Protein AF-A0A921MUB3-F1 (afdb_monomer)

Mean predicted aligned error: 8.73 Å

Nearest PDB structures (foldseek):
  2zuy-assembly1_A  TM=9.783E-01  e=8.899E-58  Bacillus subtilis
  2z8r-assembly1_A  TM=9.645E-01  e=4.468E-54  Bacillus subtilis
  4cag-assembly1_A  TM=9.792E-01  e=3.129E-53  Bacillus licheniformis
  5nkq-assembly2_E  TM=4.442E-01  e=1.034E+00  Homo sapiens
  7yld-assembly2_I  TM=4.304E-01  e=8.381E-01  Homo sapiens

Structure (mmCIF, N/CA/C/O backbone):
data_AF-A0A921MUB3-F1
#
_entry.id   AF-A0A921MUB3-F1
#
loop_
_atom_site.group_PDB
_atom_site.id
_atom_site.type_symbol
_atom_site.label_atom_id
_atom_site.label_alt_id
_atom_site.label_comp_id
_atom_site.label_asym_id
_atom_site.label_entity_id
_atom_site.label_seq_id
_atom_site.pdbx_PDB_ins_code
_atom_site.Cartn_x
_atom_site.Cartn_y
_atom_site.Cartn_z
_atom_site.occupancy
_atom_site.B_iso_or_equiv
_atom_site.auth_seq_id
_atom_site.auth_comp_id
_atom_site.auth_asym_id
_atom_site.auth_atom_id
_atom_site.pdbx_PDB_model_num
ATOM 1 N N . MET A 1 1 ? -67.422 27.703 6.226 1.00 29.38 1 MET A N 1
ATOM 2 C CA . MET A 1 1 ? -68.267 28.211 5.117 1.00 29.38 1 MET A CA 1
ATOM 3 C C . MET A 1 1 ? -67.341 28.659 3.988 1.00 29.38 1 MET A C 1
ATOM 5 O O . MET A 1 1 ? -66.260 29.115 4.331 1.00 29.38 1 MET A O 1
ATOM 9 N N . PRO A 1 2 ? -67.754 28.646 2.711 1.00 51.22 2 PRO A N 1
ATOM 10 C CA . PRO A 1 2 ? -68.484 27.551 2.064 1.00 51.22 2 PRO A CA 1
ATOM 11 C C . PRO A 1 2 ? -67.939 27.205 0.647 1.00 51.22 2 PRO A C 1
ATOM 13 O O . PRO A 1 2 ? -67.359 28.059 -0.004 1.00 51.22 2 PRO A O 1
ATOM 16 N N . SER A 1 3 ? -68.276 25.998 0.154 1.00 36.41 3 SER A N 1
ATOM 17 C CA . SER A 1 3 ? -68.738 25.689 -1.233 1.00 36.41 3 SER A CA 1
ATOM 18 C C . SER A 1 3 ? -67.840 25.985 -2.468 1.00 36.41 3 SER A C 1
ATOM 20 O O . SER A 1 3 ? -67.193 27.014 -2.531 1.00 36.41 3 SER A O 1
ATOM 22 N N . ASN A 1 4 ? -67.839 25.206 -3.563 1.00 34.78 4 ASN A N 1
ATOM 23 C CA . ASN A 1 4 ? -68.778 24.161 -4.008 1.00 34.78 4 ASN A CA 1
ATOM 24 C C . ASN A 1 4 ? -68.145 23.189 -5.036 1.00 34.78 4 ASN A C 1
ATOM 26 O O . ASN A 1 4 ? -67.398 23.612 -5.913 1.00 34.78 4 ASN A O 1
ATOM 30 N N . THR A 1 5 ? -68.555 21.917 -5.003 1.00 37.69 5 THR A N 1
ATOM 31 C CA . THR A 1 5 ? -68.624 21.001 -6.176 1.00 37.69 5 THR A CA 1
ATOM 32 C C . THR A 1 5 ? -70.026 21.139 -6.829 1.00 37.69 5 THR A C 1
ATOM 34 O O . THR A 1 5 ? -70.862 21.809 -6.215 1.00 37.69 5 THR A O 1
ATOM 37 N N . PRO A 1 6 ? -70.359 20.604 -8.036 1.00 49.19 6 PRO A N 1
ATOM 38 C CA . PRO A 1 6 ? -70.251 19.195 -8.485 1.00 49.19 6 PRO A CA 1
ATOM 39 C C . PRO A 1 6 ? -69.563 19.093 -9.887 1.00 49.19 6 PRO A C 1
ATOM 41 O O . PRO A 1 6 ? -68.830 20.008 -10.234 1.00 49.19 6 PRO A O 1
ATOM 44 N N . ALA A 1 7 ? -69.640 18.060 -10.750 1.00 36.22 7 ALA A N 1
ATOM 45 C CA . ALA A 1 7 ? -70.505 16.872 -10.853 1.00 36.22 7 ALA A CA 1
ATOM 46 C C . ALA A 1 7 ? -69.809 15.663 -11.554 1.00 36.22 7 ALA A C 1
ATOM 48 O O . ALA A 1 7 ? -68.631 15.404 -11.331 1.00 36.22 7 ALA A O 1
ATOM 49 N N . ARG A 1 8 ? -70.549 14.871 -12.355 1.00 38.72 8 ARG A N 1
ATOM 50 C CA . ARG A 1 8 ? -70.103 13.679 -13.114 1.00 38.72 8 ARG A CA 1
ATOM 51 C C . ARG A 1 8 ? -70.945 13.464 -14.384 1.00 38.72 8 ARG A C 1
ATOM 53 O O . ARG A 1 8 ? -72.156 13.632 -14.299 1.00 38.72 8 ARG A O 1
ATOM 60 N N . THR A 1 9 ? -70.363 12.848 -15.421 1.00 34.81 9 THR A N 1
ATOM 61 C CA . THR A 1 9 ? -70.995 11.843 -16.329 1.00 34.81 9 THR A CA 1
ATOM 62 C C . THR A 1 9 ? -69.873 10.985 -16.944 1.00 34.81 9 THR A C 1
ATOM 64 O O . THR A 1 9 ? -68.948 11.550 -17.507 1.00 34.81 9 THR A O 1
ATOM 67 N N . ARG A 1 10 ? -69.724 9.685 -16.635 1.00 34.31 10 ARG A N 1
ATOM 68 C CA . ARG A 1 10 ? -70.412 8.455 -17.124 1.00 34.31 10 ARG A CA 1
ATOM 69 C C . ARG A 1 10 ? -69.958 7.935 -18.511 1.00 34.31 10 ARG A C 1
ATOM 71 O O . ARG A 1 10 ? -69.838 8.684 -19.464 1.00 34.31 10 ARG A O 1
ATOM 78 N N . SER A 1 11 ? -69.710 6.620 -18.553 1.00 35.31 11 SER A N 1
ATOM 79 C CA . SER A 1 11 ? -69.059 5.817 -19.608 1.00 35.31 11 SER A CA 1
ATOM 80 C C . SER A 1 11 ? -70.005 5.324 -20.722 1.00 35.31 11 SER A C 1
ATOM 82 O O . SER A 1 11 ? -71.214 5.554 -20.641 1.00 35.31 11 SER A O 1
ATOM 84 N N . PRO A 1 12 ? -69.490 4.581 -21.730 1.00 46.69 12 PRO A N 1
ATOM 85 C CA . PRO A 1 12 ? -69.668 3.118 -21.653 1.00 46.69 12 PRO A CA 1
ATOM 86 C C . PRO A 1 12 ? -68.486 2.240 -22.141 1.00 46.69 12 PRO A C 1
ATOM 88 O O . PRO A 1 12 ? -67.582 2.673 -22.845 1.00 46.69 12 PRO A O 1
ATOM 91 N N . ARG A 1 13 ? -68.542 0.954 -21.758 1.00 39.16 13 ARG A N 1
ATOM 92 C CA . ARG A 1 13 ? -67.612 -0.146 -22.106 1.00 39.16 13 ARG A CA 1
ATOM 93 C C . ARG A 1 13 ? -67.690 -0.575 -23.583 1.00 39.16 13 ARG A C 1
ATOM 95 O O . ARG A 1 13 ? -68.779 -0.542 -24.154 1.00 39.16 13 ARG A O 1
ATOM 102 N N . ARG A 1 14 ? -66.635 -1.234 -24.093 1.00 35.09 14 ARG A N 1
ATOM 103 C CA . ARG A 1 14 ? -66.762 -2.409 -24.992 1.00 35.09 14 ARG A CA 1
ATOM 104 C C . ARG A 1 14 ? -65.547 -3.348 -24.931 1.00 35.09 14 ARG A C 1
ATOM 106 O O . ARG A 1 14 ? -64.466 -2.942 -24.534 1.00 35.09 14 ARG A O 1
ATOM 113 N N . THR A 1 15 ? -65.776 -4.617 -25.269 1.00 37.00 15 THR A N 1
ATOM 114 C CA . THR A 1 15 ? -64.882 -5.774 -25.068 1.00 37.00 15 THR A CA 1
ATOM 115 C C . THR A 1 15 ? -64.522 -6.482 -26.383 1.00 37.00 15 THR A C 1
ATOM 117 O O . THR A 1 15 ? -65.322 -6.465 -27.319 1.00 37.00 15 THR A O 1
ATOM 120 N N . ARG A 1 16 ? -63.346 -7.138 -26.409 1.00 33.19 16 ARG A N 1
ATOM 121 C CA . ARG A 1 16 ? -62.855 -8.275 -27.246 1.00 33.19 16 ARG A CA 1
ATOM 122 C C . ARG A 1 16 ? -61.377 -8.469 -26.829 1.00 33.19 16 ARG A C 1
ATOM 124 O O . ARG A 1 16 ? -60.682 -7.468 -26.785 1.00 33.19 16 ARG A O 1
ATOM 131 N N . LEU A 1 17 ? -60.820 -9.597 -26.369 1.00 35.44 17 LEU A N 1
ATOM 132 C CA . LEU A 1 17 ? -60.965 -11.032 -26.675 1.00 35.44 17 LEU A CA 1
ATOM 133 C C . LEU A 1 17 ? -60.717 -11.387 -28.149 1.00 35.44 17 LEU A C 1
ATOM 135 O O . LEU A 1 17 ? -61.625 -11.218 -28.958 1.00 35.44 17 LEU A O 1
ATOM 139 N N . TRP A 1 18 ? -59.534 -11.958 -28.434 1.00 30.50 18 TRP A N 1
ATOM 140 C CA . TRP A 1 18 ? -59.261 -13.229 -29.154 1.00 30.50 18 TRP A CA 1
ATOM 141 C C . TRP A 1 18 ? -57.729 -13.470 -29.183 1.00 30.50 18 TRP A C 1
ATOM 143 O O . TRP A 1 18 ? -56.982 -12.562 -29.508 1.00 30.50 18 TRP A O 1
ATOM 153 N N . ARG A 1 19 ? -57.225 -14.551 -28.565 1.00 30.97 19 ARG A N 1
ATOM 154 C CA . ARG A 1 19 ? -56.878 -15.888 -29.122 1.00 30.97 19 ARG A CA 1
ATOM 155 C C . ARG A 1 19 ? -55.407 -16.016 -29.578 1.00 30.97 19 ARG A C 1
ATOM 157 O O . ARG A 1 19 ? -54.986 -15.351 -30.512 1.00 30.97 19 ARG A O 1
ATOM 164 N N . ARG A 1 20 ? -54.683 -16.957 -28.948 1.00 37.66 20 ARG A N 1
ATOM 165 C CA . ARG A 1 20 ? -53.410 -17.542 -29.429 1.00 37.66 20 ARG A CA 1
ATOM 166 C C . ARG A 1 20 ? -53.615 -18.251 -30.784 1.00 37.66 20 ARG A C 1
ATOM 168 O O . ARG A 1 20 ? -54.747 -18.633 -31.098 1.00 37.66 20 ARG A O 1
ATOM 175 N N . PRO A 1 21 ? -52.527 -18.554 -31.505 1.00 36.22 21 PRO A N 1
ATOM 176 C CA . PRO A 1 21 ? -52.119 -19.964 -31.533 1.00 36.22 21 PRO A CA 1
ATOM 177 C C . PRO A 1 21 ? -50.643 -20.177 -31.168 1.00 36.22 21 PRO A C 1
ATOM 179 O O . PRO A 1 21 ? -49.816 -19.281 -31.293 1.00 36.22 21 PRO A O 1
ATOM 182 N N . ALA A 1 22 ? -50.331 -21.392 -30.718 1.00 33.56 22 ALA A N 1
ATOM 183 C CA . ALA A 1 22 ? -48.965 -21.899 -30.651 1.00 33.56 22 ALA A CA 1
ATOM 184 C C . ALA A 1 22 ? -48.582 -22.531 -31.999 1.00 33.56 22 ALA A C 1
ATOM 186 O O . ALA A 1 22 ? -49.454 -23.060 -32.691 1.00 33.56 22 ALA A O 1
ATOM 187 N N . ALA A 1 23 ? -47.290 -22.539 -32.326 1.00 30.52 23 ALA A N 1
ATOM 188 C CA . ALA A 1 23 ? -46.732 -23.353 -33.399 1.00 30.52 23 ALA A CA 1
ATOM 189 C C . ALA A 1 23 ? -45.478 -24.068 -32.879 1.00 30.52 23 ALA A C 1
ATOM 191 O O . ALA A 1 23 ? -44.471 -23.442 -32.567 1.00 30.52 23 ALA A O 1
ATOM 192 N N . LEU A 1 24 ? -45.592 -25.387 -32.756 1.00 31.73 24 LEU A N 1
ATOM 193 C CA . LEU A 1 24 ? -44.502 -26.320 -32.498 1.00 31.73 24 LEU A CA 1
ATOM 194 C C . LEU A 1 24 ? -43.996 -26.809 -33.864 1.00 31.73 24 LEU A C 1
ATOM 196 O O . LEU A 1 24 ? -44.840 -27.215 -34.658 1.00 31.73 24 LEU A O 1
ATOM 200 N N . LEU A 1 25 ? -42.687 -26.811 -34.130 1.00 29.66 25 LEU A N 1
ATOM 201 C CA . LEU A 1 25 ? -42.009 -27.647 -35.143 1.00 29.66 25 LEU A CA 1
ATOM 202 C C . LEU A 1 25 ? -40.492 -27.590 -34.847 1.00 29.66 25 LEU A C 1
ATOM 204 O O . LEU A 1 25 ? -39.917 -26.511 -34.848 1.00 29.66 25 LEU A O 1
ATOM 208 N N . LEU A 1 26 ? -39.885 -28.655 -34.311 1.00 29.12 26 LEU A N 1
ATOM 209 C CA . LEU A 1 26 ? -39.343 -29.848 -34.996 1.00 29.12 26 LEU A CA 1
ATOM 210 C C . LEU A 1 26 ? -37.923 -29.629 -35.544 1.00 29.12 26 LEU A C 1
ATOM 212 O O . LEU A 1 26 ? -37.719 -28.934 -36.533 1.00 29.12 26 LEU A O 1
ATOM 216 N N . ALA A 1 27 ? -36.955 -30.272 -34.889 1.00 31.77 27 ALA A N 1
ATOM 217 C CA . ALA A 1 27 ? -35.562 -30.312 -35.309 1.00 31.77 27 ALA A CA 1
ATOM 218 C C . ALA A 1 27 ? -35.336 -31.322 -36.444 1.00 31.77 27 ALA A C 1
ATOM 220 O O . ALA A 1 27 ? -35.949 -32.392 -36.464 1.00 31.77 27 ALA A O 1
ATOM 221 N N . LEU A 1 28 ? -34.380 -31.023 -37.326 1.00 28.42 28 LEU A N 1
ATOM 222 C CA . LEU A 1 28 ? -33.661 -32.025 -38.114 1.00 28.42 28 LEU A CA 1
ATOM 223 C C . LEU A 1 28 ? -32.278 -31.466 -38.503 1.00 28.42 28 LEU A C 1
ATOM 225 O O . LEU A 1 28 ? -32.201 -30.301 -38.894 1.00 28.42 28 LEU A O 1
ATOM 229 N N . PRO A 1 29 ? -31.188 -32.245 -38.383 1.00 35.59 29 PRO A N 1
ATOM 230 C CA . PRO A 1 29 ? -29.843 -31.754 -38.665 1.00 35.59 29 PRO A CA 1
ATOM 231 C C . PRO A 1 29 ? -29.549 -31.770 -40.170 1.00 35.59 29 PRO A C 1
ATOM 233 O O . PRO A 1 29 ? -29.793 -32.772 -40.844 1.00 35.59 29 PRO A O 1
ATOM 236 N N . LEU A 1 30 ? -28.952 -30.692 -40.687 1.00 29.91 30 LEU A N 1
ATOM 237 C CA . LEU A 1 30 ? -28.279 -30.710 -41.986 1.00 29.91 30 LEU A CA 1
ATOM 238 C C . LEU A 1 30 ? -26.774 -30.864 -41.762 1.00 29.91 30 LEU A C 1
ATOM 240 O O . LEU A 1 30 ? -26.102 -29.933 -41.328 1.00 29.91 30 LEU A O 1
ATOM 244 N N . ALA A 1 31 ? -26.244 -32.042 -42.084 1.00 35.34 31 ALA A N 1
ATOM 245 C CA . ALA A 1 31 ? -24.808 -32.223 -42.227 1.00 35.34 31 ALA A CA 1
ATOM 246 C C . ALA A 1 31 ? -24.355 -31.608 -43.561 1.00 35.34 31 ALA A C 1
ATOM 248 O O . ALA A 1 31 ? -24.801 -32.036 -44.626 1.00 35.34 31 ALA A O 1
ATOM 249 N N . LEU A 1 32 ? -23.451 -30.632 -43.499 1.00 31.70 32 LEU A N 1
ATOM 250 C CA . LEU A 1 32 ? -22.732 -30.096 -44.653 1.00 31.70 32 LEU A CA 1
ATOM 251 C C . LEU A 1 32 ? -21.237 -30.089 -44.334 1.00 31.70 32 LEU A C 1
ATOM 253 O O . LEU A 1 32 ? -20.736 -29.267 -43.577 1.00 31.70 32 LEU A O 1
ATOM 257 N N . THR A 1 33 ? -20.529 -31.049 -44.918 1.00 32.62 33 THR A N 1
ATOM 258 C CA . THR A 1 33 ? -19.067 -31.098 -44.954 1.00 32.62 33 THR A CA 1
ATOM 259 C C . THR A 1 33 ? -18.547 -30.159 -46.042 1.00 32.62 33 THR A C 1
ATOM 261 O O . THR A 1 33 ? -18.966 -30.306 -47.192 1.00 32.62 33 THR A O 1
ATOM 264 N N . GLY A 1 34 ? -17.592 -29.271 -45.742 1.00 29.06 34 GLY A N 1
ATOM 265 C CA . GLY A 1 34 ? -16.898 -28.530 -46.804 1.00 29.06 34 GLY A CA 1
ATOM 266 C C . GLY A 1 34 ? -16.072 -27.308 -46.390 1.00 29.06 34 GLY A C 1
ATOM 267 O O . GLY A 1 34 ? -16.592 -26.204 -46.378 1.00 29.06 34 GLY A O 1
ATOM 268 N N . ALA A 1 35 ? -14.766 -27.524 -46.205 1.00 30.30 35 ALA A N 1
ATOM 269 C CA . ALA A 1 35 ? -13.675 -26.578 -46.492 1.00 30.30 35 ALA A CA 1
ATOM 270 C C . ALA A 1 35 ? -13.641 -25.193 -45.793 1.00 30.30 35 ALA A C 1
ATOM 272 O O . ALA A 1 35 ? -14.030 -24.176 -46.354 1.00 30.30 35 ALA A O 1
ATOM 273 N N . GLY A 1 36 ? -12.986 -25.172 -44.627 1.00 37.88 36 GLY A N 1
ATOM 274 C CA . GLY A 1 36 ? -11.804 -24.339 -44.352 1.00 37.88 36 GLY A CA 1
ATOM 275 C C . GLY A 1 36 ? -11.763 -22.879 -44.824 1.00 37.88 36 GLY A C 1
ATOM 276 O O . GLY A 1 36 ? -11.309 -22.589 -45.929 1.00 37.88 36 GLY A O 1
ATOM 277 N N . LEU A 1 37 ? -12.030 -21.972 -43.885 1.00 31.75 37 LEU A N 1
ATOM 278 C CA . LEU A 1 37 ? -11.418 -20.645 -43.808 1.00 31.75 37 LEU A CA 1
ATOM 279 C C . LEU A 1 37 ? -10.858 -20.490 -42.390 1.00 31.75 37 LEU A C 1
ATOM 281 O O . LEU A 1 37 ? -11.561 -20.779 -41.425 1.00 31.75 37 LEU A O 1
ATOM 285 N N . ALA A 1 38 ? -9.595 -20.082 -42.267 1.00 39.78 38 ALA A N 1
ATOM 286 C CA . ALA A 1 38 ? -8.978 -19.830 -40.970 1.00 39.78 38 ALA A CA 1
ATOM 287 C C . ALA A 1 38 ? -9.444 -18.464 -40.444 1.00 39.78 38 ALA A C 1
ATOM 289 O O . ALA A 1 38 ? -8.994 -17.425 -40.924 1.00 39.78 38 ALA A O 1
ATOM 290 N N . SER A 1 39 ? -10.364 -18.473 -39.484 1.00 34.78 39 SER A N 1
ATOM 291 C CA . SER A 1 39 ? -10.649 -17.330 -38.615 1.00 34.78 39 SER A CA 1
ATOM 292 C C . SER A 1 39 ? -9.719 -17.389 -37.406 1.00 34.78 39 SER A C 1
ATOM 294 O O . SER A 1 39 ? -9.542 -18.470 -36.844 1.00 34.78 39 SER A O 1
ATOM 296 N N . GLY A 1 40 ? -9.149 -16.249 -37.005 1.00 33.03 40 GLY A N 1
ATOM 297 C CA . GLY A 1 40 ? -8.374 -16.157 -35.765 1.00 33.03 40 GLY A CA 1
ATOM 298 C C . GLY A 1 40 ? -9.197 -16.659 -34.580 1.00 33.03 40 GLY A C 1
ATOM 299 O O . GLY A 1 40 ? -10.400 -16.393 -34.509 1.00 33.03 40 GLY A O 1
ATOM 300 N N . GLY A 1 41 ? -8.566 -17.430 -33.697 1.00 27.27 41 GLY A N 1
ATOM 301 C CA . GLY A 1 41 ? -9.209 -17.868 -32.467 1.00 27.27 41 GLY A CA 1
ATOM 302 C C . GLY A 1 41 ? -9.446 -16.660 -31.571 1.00 27.27 41 GLY A C 1
ATOM 303 O O . GLY A 1 41 ? -8.497 -15.962 -31.233 1.00 27.27 41 GLY A O 1
ATOM 304 N N . ALA A 1 42 ? -10.701 -16.431 -31.187 1.00 39.94 42 ALA A N 1
ATOM 305 C CA . ALA A 1 42 ? -10.948 -15.800 -29.900 1.00 39.94 42 ALA A CA 1
ATOM 306 C C . ALA A 1 42 ? -10.365 -16.718 -28.814 1.00 39.94 42 ALA A C 1
ATOM 308 O O . ALA A 1 42 ? -10.376 -17.944 -28.995 1.00 39.94 42 ALA A O 1
ATOM 309 N N . ALA A 1 43 ? -9.872 -16.139 -27.719 1.00 39.50 43 ALA A N 1
ATOM 310 C CA . ALA A 1 43 ? -9.516 -16.912 -26.538 1.00 39.50 43 ALA A CA 1
ATOM 311 C C . ALA A 1 43 ? -10.699 -17.814 -26.146 1.00 39.50 43 ALA A C 1
ATOM 313 O O . ALA A 1 43 ? -11.867 -17.421 -26.266 1.00 39.50 43 ALA A O 1
ATOM 314 N N . ALA A 1 44 ? -10.405 -19.049 -25.743 1.00 34.12 44 ALA A N 1
ATOM 315 C CA . ALA A 1 44 ? -11.417 -19.849 -25.074 1.00 34.12 44 ALA A CA 1
ATOM 316 C C . ALA A 1 44 ? -11.725 -19.161 -23.733 1.00 34.12 44 ALA A C 1
ATOM 318 O O . ALA A 1 44 ? -10.779 -18.701 -23.099 1.00 34.12 44 ALA A O 1
ATOM 319 N N . PRO A 1 45 ? -12.997 -19.064 -23.305 1.00 41.88 45 PRO A N 1
ATOM 320 C CA . PRO A 1 45 ? -13.285 -18.613 -21.949 1.00 41.88 45 PRO A CA 1
ATOM 321 C C . PRO A 1 45 ? -12.589 -19.550 -20.957 1.00 41.88 45 PRO A C 1
ATOM 323 O O . PRO A 1 45 ? -12.518 -20.758 -21.224 1.00 41.88 45 PRO A O 1
ATOM 326 N N . ALA A 1 46 ? -12.106 -18.994 -19.844 1.00 44.81 46 ALA A N 1
ATOM 327 C CA . ALA A 1 46 ? -11.504 -19.754 -18.758 1.00 44.81 46 ALA A CA 1
ATOM 328 C C . ALA A 1 46 ? -12.400 -20.945 -18.370 1.00 44.81 46 ALA A C 1
ATOM 330 O O . ALA A 1 46 ? -13.638 -20.867 -18.386 1.00 44.81 46 ALA A O 1
ATOM 331 N N . GLU A 1 47 ? -11.782 -22.095 -18.092 1.00 37.81 47 GLU A N 1
ATOM 332 C CA . GLU A 1 47 ? -12.515 -23.308 -17.732 1.00 37.81 47 GLU A CA 1
ATOM 333 C C . GLU A 1 47 ? -12.995 -23.177 -16.282 1.00 37.81 47 GLU A C 1
ATOM 335 O O . GLU A 1 47 ? -12.309 -23.598 -15.356 1.00 37.81 47 GLU A O 1
ATOM 340 N N . ALA A 1 48 ? -14.170 -22.555 -16.118 1.00 47.72 48 ALA A N 1
ATOM 341 C CA . ALA A 1 48 ? -14.757 -22.196 -14.828 1.00 47.72 48 ALA A CA 1
ATOM 342 C C . ALA A 1 48 ? -14.597 -23.307 -13.778 1.00 47.72 48 ALA A C 1
ATOM 344 O O . ALA A 1 48 ? -14.928 -24.474 -14.040 1.00 47.72 48 ALA A O 1
ATOM 345 N N . ALA A 1 49 ? -14.116 -22.916 -12.594 1.00 43.44 49 ALA A N 1
ATOM 346 C CA . ALA A 1 49 ? -13.678 -23.823 -11.542 1.00 43.44 49 ALA A CA 1
ATOM 347 C C . ALA A 1 49 ? -14.687 -24.963 -11.266 1.00 43.44 49 ALA A C 1
ATOM 349 O O . ALA A 1 49 ? -15.908 -24.749 -11.239 1.00 43.44 49 ALA A O 1
ATOM 350 N N . PRO A 1 50 ? -14.213 -26.207 -11.046 1.00 42.28 50 PRO A N 1
ATOM 351 C CA . PRO A 1 50 ? -15.094 -27.354 -10.878 1.00 42.28 50 PRO A CA 1
ATOM 352 C C . PRO A 1 50 ? -16.023 -27.154 -9.666 1.00 42.28 50 PRO A C 1
ATOM 354 O O . PRO A 1 50 ? -15.548 -26.867 -8.565 1.00 42.28 50 PRO A O 1
ATOM 357 N N . PRO A 1 51 ? -17.347 -27.355 -9.814 1.00 46.50 51 PRO A N 1
ATOM 358 C CA . PRO A 1 51 ? -18.302 -27.026 -8.763 1.00 46.50 51 PRO A CA 1
ATOM 359 C C . PRO A 1 51 ? -18.110 -27.936 -7.542 1.00 46.50 51 PRO A C 1
ATOM 361 O O . PRO A 1 51 ? -18.476 -29.115 -7.581 1.00 46.50 51 PRO A O 1
ATOM 364 N N . GLY A 1 52 ? -17.577 -27.393 -6.442 1.00 59.00 52 GLY A N 1
ATOM 365 C CA . GLY A 1 52 ? -17.471 -28.142 -5.184 1.00 59.00 52 GLY A CA 1
ATOM 366 C C . GLY A 1 52 ? -16.520 -27.627 -4.100 1.00 59.00 52 GLY A C 1
ATOM 367 O O . GLY A 1 52 ? -16.676 -28.074 -2.964 1.00 59.00 52 GLY A O 1
ATOM 368 N N . ARG A 1 53 ? -15.578 -26.719 -4.393 1.00 71.19 53 ARG A N 1
ATOM 369 C CA . ARG A 1 53 ? -14.775 -26.021 -3.369 1.00 71.19 53 ARG A CA 1
ATOM 370 C C . ARG A 1 53 ? -15.284 -24.587 -3.224 1.00 71.19 53 ARG A C 1
ATOM 372 O O . ARG A 1 53 ? -15.525 -23.924 -4.224 1.00 71.19 53 ARG A O 1
ATOM 379 N N . THR A 1 54 ? -15.463 -24.137 -1.988 1.00 83.94 54 THR A N 1
ATOM 380 C CA . THR A 1 54 ? -15.561 -22.712 -1.660 1.00 83.94 54 THR A CA 1
ATOM 381 C C . THR A 1 54 ? -14.156 -22.288 -1.275 1.00 83.94 54 THR A C 1
ATOM 383 O O . THR A 1 54 ? -13.620 -22.861 -0.327 1.00 83.94 54 THR A O 1
ATOM 386 N N . LEU A 1 55 ? -13.560 -21.373 -2.038 1.00 92.31 55 LEU A N 1
ATOM 387 C CA . LEU A 1 55 ? -12.291 -20.750 -1.670 1.00 92.31 55 LEU A CA 1
ATOM 388 C C . LEU A 1 55 ? -12.520 -19.913 -0.405 1.00 92.31 55 LEU A C 1
ATOM 390 O O . LEU A 1 55 ? -13.603 -19.347 -0.214 1.00 92.31 55 LEU A O 1
ATOM 394 N N . GLN A 1 56 ? -11.542 -19.909 0.490 1.00 92.88 56 GLN A N 1
ATOM 395 C CA . GLN A 1 56 ? -11.552 -19.104 1.705 1.00 92.88 56 GLN A CA 1
ATOM 396 C C . GLN A 1 56 ? -10.255 -18.318 1.711 1.00 92.88 56 GLN A C 1
ATOM 398 O O . GLN A 1 56 ? -9.198 -18.923 1.826 1.00 92.88 56 GLN A O 1
ATOM 403 N N . ARG A 1 57 ? -10.363 -16.999 1.545 1.00 95.69 57 ARG A N 1
ATOM 404 C CA . ARG A 1 57 ? -9.230 -16.096 1.710 1.00 95.69 57 ARG A CA 1
ATOM 405 C C . ARG A 1 57 ? -8.854 -16.055 3.180 1.00 95.69 57 ARG A C 1
ATOM 407 O O . ARG A 1 57 ? -9.737 -15.837 4.019 1.00 95.69 57 ARG A O 1
ATOM 414 N N . ASP A 1 58 ? -7.577 -16.256 3.461 1.00 94.75 58 ASP A N 1
ATOM 415 C CA . ASP A 1 58 ? -7.002 -15.880 4.742 1.00 94.75 58 ASP A CA 1
ATOM 416 C C . ASP A 1 58 ? -7.154 -14.362 4.948 1.00 94.75 58 ASP A C 1
ATOM 418 O O . ASP A 1 58 ? -7.411 -13.597 4.015 1.00 94.75 58 ASP A O 1
ATOM 422 N N . ALA A 1 59 ? -7.161 -13.934 6.208 1.00 93.94 59 ALA A N 1
ATOM 423 C CA . ALA A 1 59 ? -7.413 -12.550 6.588 1.00 93.94 59 ALA A CA 1
ATOM 424 C C . ALA A 1 59 ? -6.870 -12.282 7.994 1.00 93.94 59 ALA A C 1
ATOM 426 O O . ALA A 1 59 ? -6.930 -13.157 8.861 1.00 93.94 59 ALA A O 1
ATOM 427 N N . GLU A 1 60 ? -6.417 -11.048 8.221 1.00 94.88 60 GLU A N 1
ATOM 428 C CA . GLU A 1 60 ? -5.838 -10.587 9.486 1.00 94.88 60 GLU A CA 1
ATOM 429 C C . GLU A 1 60 ? -6.719 -10.934 10.697 1.00 94.88 60 GLU A C 1
ATOM 431 O O . GLU A 1 60 ? -7.942 -10.721 10.709 1.00 94.88 60 GLU A O 1
ATOM 436 N N . ARG A 1 61 ? -6.091 -11.422 11.772 1.00 92.88 61 ARG A N 1
ATOM 437 C CA . ARG A 1 61 ? -6.790 -11.849 12.989 1.00 92.88 61 ARG A CA 1
ATOM 438 C C . ARG A 1 61 ? -7.036 -10.681 13.953 1.00 92.88 61 ARG A C 1
ATOM 440 O O . ARG A 1 61 ? -6.644 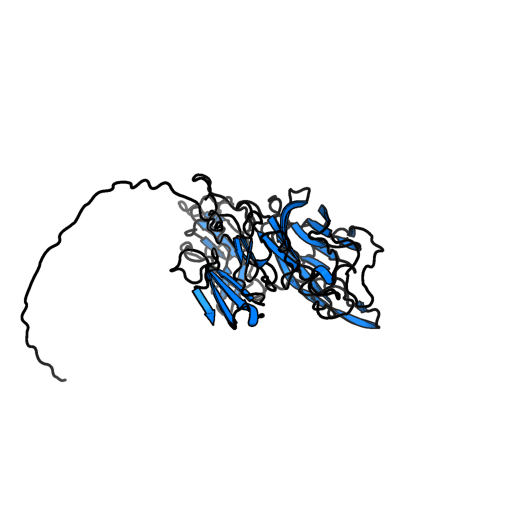-10.713 15.117 1.00 92.88 61 ARG A O 1
ATOM 447 N N . LEU A 1 62 ? -7.771 -9.688 13.467 1.00 95.00 62 LEU A N 1
ATOM 448 C CA . LEU A 1 62 ? -8.011 -8.423 14.157 1.00 95.00 62 LEU A CA 1
ATOM 449 C C . LEU A 1 62 ? -8.671 -8.564 15.541 1.00 95.00 62 LEU A C 1
ATOM 451 O O . LEU A 1 62 ? -9.619 -9.333 15.752 1.00 95.00 62 LEU A O 1
ATOM 455 N N . ASP A 1 63 ? -8.236 -7.711 16.469 1.00 92.81 63 ASP A N 1
ATOM 456 C CA . ASP A 1 63 ? -8.890 -7.464 17.750 1.00 92.81 63 ASP A CA 1
ATOM 457 C C . ASP A 1 63 ? -10.249 -6.741 17.552 1.00 92.81 63 ASP A C 1
ATOM 459 O O . ASP A 1 63 ? -10.715 -6.463 16.441 1.00 92.81 63 ASP A O 1
ATOM 463 N N . ARG A 1 64 ? -10.931 -6.388 18.644 1.00 95.25 64 ARG A N 1
ATOM 464 C CA . ARG A 1 64 ? -12.196 -5.651 18.587 1.00 95.25 64 ARG A CA 1
ATOM 465 C C . ARG A 1 64 ? -12.077 -4.222 18.034 1.00 95.25 64 ARG A C 1
ATOM 467 O O . ARG A 1 64 ? -13.120 -3.662 17.686 1.00 95.25 64 ARG A O 1
ATOM 474 N N . GLY A 1 65 ? -10.892 -3.614 17.977 1.00 95.88 65 GLY A N 1
ATOM 475 C CA . GLY A 1 65 ? -10.675 -2.227 17.551 1.00 95.88 65 GLY A CA 1
ATOM 476 C C . GLY A 1 65 ? -11.536 -1.256 18.358 1.00 95.88 65 GLY A C 1
ATOM 477 O O . GLY A 1 65 ? -12.236 -0.409 17.799 1.00 95.88 65 GLY A O 1
ATOM 478 N N . ALA A 1 66 ? -11.621 -1.491 19.670 1.00 97.00 66 ALA A N 1
ATOM 479 C CA . ALA A 1 66 ? -12.599 -0.852 20.540 1.00 97.00 66 ALA A CA 1
ATOM 480 C C . ALA A 1 66 ? -12.121 0.538 20.976 1.00 97.00 66 ALA A C 1
ATOM 482 O O . ALA A 1 66 ? -11.326 0.675 21.903 1.00 97.00 66 ALA A O 1
ATOM 483 N N . VAL A 1 67 ? -12.652 1.580 20.338 1.00 97.56 67 VAL A N 1
ATOM 484 C CA . VAL A 1 67 ? -12.259 2.971 20.580 1.00 97.56 67 VAL A CA 1
ATOM 485 C C . VAL A 1 67 ?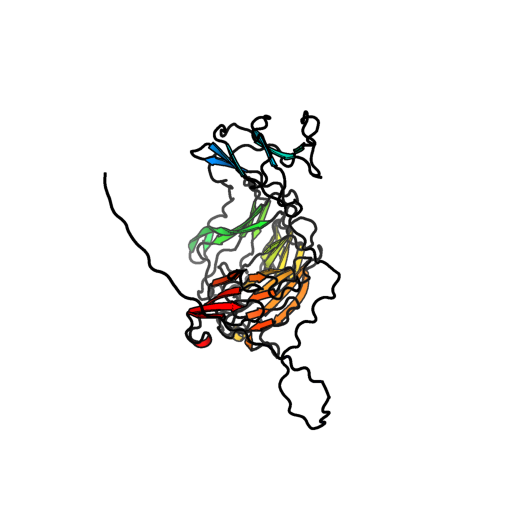 -13.389 3.770 21.227 1.00 97.56 67 VAL A C 1
ATOM 487 O O . VAL A 1 67 ? -14.575 3.551 20.968 1.00 97.56 67 VAL A O 1
ATOM 490 N N . ALA A 1 68 ? -13.020 4.719 22.086 1.00 98.19 68 ALA A N 1
ATOM 491 C CA . ALA A 1 68 ? -13.920 5.715 22.651 1.00 98.19 68 ALA A CA 1
ATOM 492 C C . ALA A 1 68 ? -13.342 7.118 22.419 1.00 98.19 68 ALA A C 1
ATOM 494 O O . ALA A 1 68 ? -12.175 7.373 22.707 1.00 98.19 68 ALA A O 1
ATOM 495 N N . VAL A 1 69 ? -14.159 8.034 21.903 1.00 98.12 69 VAL A N 1
ATOM 496 C CA . VAL A 1 69 ? -13.713 9.343 21.410 1.00 98.12 69 VAL A CA 1
ATOM 497 C C . VAL A 1 69 ? -14.610 10.455 21.968 1.00 98.12 69 VAL A C 1
ATOM 499 O O . VAL A 1 69 ? -15.837 10.337 21.893 1.00 98.12 69 VAL A O 1
ATOM 502 N N . PRO A 1 70 ? -14.056 11.543 22.534 1.00 97.44 70 PRO A N 1
ATOM 503 C CA . PRO A 1 70 ? -14.849 12.660 23.033 1.00 97.44 70 PRO A CA 1
ATOM 504 C C . PRO A 1 70 ? -15.478 13.477 21.897 1.00 97.44 70 PRO A C 1
ATOM 506 O O . PRO A 1 70 ? -14.852 13.755 20.875 1.00 97.44 70 PRO A O 1
ATOM 509 N N . THR A 1 71 ? -16.721 13.905 22.113 1.00 97.00 71 THR A N 1
ATOM 510 C CA . THR A 1 71 ? -17.504 14.779 21.226 1.00 97.00 71 THR A CA 1
ATOM 511 C C . THR A 1 71 ? -18.214 15.861 22.050 1.00 97.00 71 THR A C 1
ATOM 513 O O . THR A 1 71 ? -18.319 15.745 23.273 1.00 97.00 71 THR A O 1
ATOM 516 N N . ASP A 1 72 ? -18.775 16.880 21.395 1.00 96.00 72 ASP A N 1
ATOM 517 C CA . ASP A 1 72 ? -19.590 17.912 22.061 1.00 96.00 72 ASP A CA 1
ATOM 518 C C . ASP A 1 72 ? -20.881 17.358 22.711 1.00 96.00 72 ASP A C 1
ATOM 520 O O . ASP A 1 72 ? -21.470 18.015 23.572 1.00 96.00 72 ASP A O 1
ATOM 524 N N . GLU A 1 73 ? -21.333 16.161 22.312 1.00 97.31 73 GLU A N 1
ATOM 525 C CA . GLU A 1 73 ? -22.585 15.533 22.769 1.00 97.31 73 GLU A CA 1
ATOM 526 C C . GLU A 1 73 ? -22.375 14.340 23.723 1.00 97.31 73 GLU A C 1
ATOM 528 O O . GLU A 1 73 ? -23.355 13.742 24.169 1.00 97.31 73 GLU A O 1
ATOM 533 N N . GLY A 1 74 ? -21.126 13.991 24.055 1.00 97.56 74 GLY A N 1
ATOM 534 C CA . GLY A 1 74 ? -20.778 12.828 24.882 1.00 97.56 74 GLY A CA 1
ATOM 535 C C . GLY A 1 74 ? -19.565 12.062 24.355 1.00 97.56 74 GLY A C 1
ATOM 536 O O . GLY A 1 74 ? -18.759 12.600 23.597 1.00 97.56 74 GLY A O 1
ATOM 537 N N . ILE A 1 75 ? -19.441 10.788 24.725 1.00 98.50 75 ILE A N 1
ATOM 538 C CA . ILE A 1 75 ? -18.400 9.893 24.198 1.00 98.50 75 ILE A CA 1
ATOM 539 C C . ILE A 1 75 ? -18.983 9.037 23.072 1.00 98.50 75 ILE A C 1
ATOM 541 O O . ILE A 1 75 ? -19.942 8.301 23.291 1.00 98.50 75 ILE A O 1
ATOM 545 N N . LEU A 1 76 ? -18.390 9.094 21.880 1.00 98.44 76 LEU A N 1
ATOM 546 C CA . LEU A 1 76 ? -18.667 8.141 20.809 1.00 98.44 76 LEU A CA 1
ATOM 547 C C . LEU A 1 76 ? -17.805 6.894 21.018 1.00 98.44 76 LEU A C 1
ATOM 549 O O . LEU A 1 76 ? -16.582 6.970 20.963 1.00 98.44 76 LEU A O 1
ATOM 553 N N . VAL A 1 77 ? -18.442 5.753 21.251 1.00 98.69 77 VAL A N 1
ATOM 554 C CA . VAL A 1 77 ? -17.805 4.434 21.331 1.00 98.69 77 VAL A CA 1
ATOM 555 C C . VAL A 1 77 ? -18.037 3.699 20.013 1.00 98.69 77 VAL A C 1
ATOM 557 O O . VAL A 1 77 ? -19.166 3.693 19.518 1.00 98.69 77 VAL A O 1
ATOM 560 N N . SER A 1 78 ? -17.015 3.053 19.455 1.00 98.44 78 SER A N 1
ATOM 561 C CA . SER A 1 78 ? -17.130 2.219 18.249 1.00 98.44 78 SER A CA 1
ATOM 562 C C . SER A 1 78 ? -16.197 1.011 18.284 1.00 98.44 78 SER A C 1
ATOM 564 O O . SER A 1 78 ? -15.218 1.000 19.025 1.00 98.44 78 SER A O 1
ATOM 566 N N . TRP A 1 79 ? -16.532 -0.023 17.514 1.00 98.31 79 TRP A N 1
ATOM 567 C CA . TRP A 1 79 ? -15.782 -1.278 17.435 1.00 98.31 79 TRP A CA 1
ATOM 568 C C . TRP A 1 79 ? -15.948 -1.963 16.070 1.00 98.31 79 TRP A C 1
ATOM 570 O O . TRP A 1 79 ? -16.873 -1.653 15.313 1.00 98.31 79 TRP A O 1
ATOM 580 N N . ARG A 1 80 ? -15.074 -2.926 15.765 1.00 97.69 80 ARG A N 1
ATOM 581 C CA . ARG A 1 80 ? -15.183 -3.800 14.587 1.00 97.69 80 ARG A CA 1
ATOM 582 C C . ARG A 1 80 ? -16.334 -4.808 14.761 1.00 97.69 80 ARG A C 1
ATOM 584 O O . ARG A 1 80 ? -16.529 -5.352 15.853 1.00 97.69 80 ARG A O 1
ATOM 591 N N . LEU A 1 81 ? -17.075 -5.082 13.685 1.00 96.69 81 LEU A N 1
ATOM 592 C CA . LEU A 1 81 ? -17.769 -6.363 13.481 1.00 96.69 81 LEU A CA 1
ATOM 593 C C . LEU A 1 81 ? -16.771 -7.253 12.740 1.00 96.69 81 LEU A C 1
ATOM 595 O O . LEU A 1 81 ? -16.298 -6.842 11.682 1.00 96.69 81 LEU A O 1
ATOM 599 N N . LEU A 1 82 ? -16.406 -8.401 13.304 1.00 95.12 82 LEU A N 1
ATOM 600 C CA . LEU A 1 82 ? -15.381 -9.263 12.707 1.00 95.12 82 LEU A CA 1
ATOM 601 C C . LEU A 1 82 ? -15.978 -10.136 11.595 1.00 95.12 82 LEU A C 1
ATOM 603 O O . LEU A 1 82 ? -17.176 -10.423 11.598 1.00 95.12 82 LEU A O 1
ATOM 607 N N . GLY A 1 83 ? -15.151 -10.552 10.632 1.00 91.81 83 GLY A N 1
ATOM 608 C CA . GLY A 1 83 ? -15.601 -11.316 9.459 1.00 91.81 83 GLY A CA 1
ATOM 609 C C . GLY A 1 83 ? -16.176 -12.702 9.785 1.00 91.81 83 GLY A C 1
ATOM 610 O O . GLY A 1 83 ? -16.973 -13.234 9.013 1.00 91.81 83 GLY A O 1
ATOM 611 N N . ASP A 1 84 ? -15.826 -13.267 10.944 1.00 88.50 84 ASP A N 1
ATOM 612 C CA . ASP A 1 84 ? -16.355 -14.531 11.466 1.00 88.50 84 ASP A CA 1
ATOM 613 C C . ASP A 1 84 ? -17.654 -14.364 12.287 1.00 88.50 84 ASP A C 1
ATOM 615 O O . ASP A 1 84 ? -18.278 -15.353 12.693 1.00 88.50 84 ASP A O 1
ATOM 619 N N . GLU A 1 85 ? -18.103 -13.126 12.517 1.00 91.19 85 GLU A N 1
ATOM 620 C CA . GLU A 1 85 ? -19.306 -12.814 13.286 1.00 91.19 85 GLU A CA 1
ATOM 621 C C . GLU A 1 85 ? -20.556 -12.663 12.399 1.00 91.19 85 GLU A C 1
ATOM 623 O O . GLU A 1 85 ? -20.506 -12.133 11.289 1.00 91.19 85 GLU A O 1
ATOM 628 N N . PRO A 1 86 ? -21.740 -13.086 12.881 1.00 91.19 86 PRO A N 1
ATOM 629 C CA . PRO A 1 86 ? -22.977 -12.896 12.136 1.00 91.19 86 PRO A CA 1
ATOM 630 C C . PRO A 1 86 ? -23.372 -11.413 12.093 1.00 91.19 86 PRO A C 1
ATOM 632 O O . PRO A 1 86 ? -23.254 -10.700 13.087 1.00 91.19 86 PRO A O 1
ATOM 635 N N . LEU A 1 87 ? -23.960 -10.968 10.977 1.00 92.62 87 LEU A N 1
ATOM 636 C CA . LEU A 1 87 ? -24.425 -9.581 10.803 1.00 92.62 87 LEU A CA 1
ATOM 637 C C . LEU A 1 87 ? -25.474 -9.123 11.841 1.00 92.62 87 LEU A C 1
ATOM 639 O O . LEU A 1 87 ? -25.675 -7.925 12.003 1.00 92.62 87 LEU A O 1
ATOM 643 N N . ASP A 1 88 ? -26.148 -10.048 12.538 1.00 91.44 88 ASP A N 1
ATOM 644 C CA . ASP A 1 88 ? -27.076 -9.761 13.643 1.00 91.44 88 ASP A CA 1
ATOM 645 C C . ASP A 1 88 ? -26.459 -9.971 15.045 1.00 91.44 88 ASP A C 1
ATOM 647 O O . ASP A 1 88 ? -27.182 -10.147 16.037 1.00 91.44 88 ASP A O 1
ATOM 651 N N . ALA A 1 89 ? -25.122 -9.926 15.137 1.00 93.44 89 ALA A N 1
ATOM 652 C CA . ALA A 1 89 ? -24.360 -9.948 16.383 1.00 93.44 89 ALA A CA 1
ATOM 653 C C . ALA A 1 89 ? -24.887 -8.922 17.401 1.00 93.44 89 ALA A C 1
ATOM 655 O O . ALA A 1 89 ? -25.292 -7.807 17.075 1.00 93.44 89 ALA A O 1
ATOM 656 N N . ARG A 1 90 ? -24.918 -9.334 18.673 1.00 94.81 90 ARG A N 1
ATOM 657 C CA . ARG A 1 90 ? -25.702 -8.682 19.732 1.00 94.81 90 ARG A CA 1
ATOM 658 C C . ARG A 1 90 ? -24.794 -8.014 20.758 1.00 94.81 90 ARG A C 1
ATOM 660 O O . ARG A 1 90 ? -24.533 -8.589 21.818 1.00 94.81 90 ARG A O 1
ATOM 667 N N . PHE A 1 91 ? -24.323 -6.811 20.456 1.00 96.25 91 PHE A N 1
ATOM 668 C CA . PHE A 1 91 ? -23.352 -6.094 21.284 1.00 96.25 91 PHE A CA 1
ATOM 669 C C . PHE A 1 91 ? -23.982 -5.419 22.506 1.00 96.25 91 PHE A C 1
ATOM 671 O O . PHE A 1 91 ? -25.059 -4.831 22.445 1.00 96.25 91 PHE A O 1
ATOM 678 N N . VAL A 1 92 ? -23.286 -5.483 23.638 1.00 96.88 92 VAL A N 1
ATOM 679 C CA . VAL A 1 92 ? -23.681 -4.887 24.915 1.00 96.88 92 VAL A CA 1
ATOM 680 C C . VAL A 1 92 ? -22.508 -4.082 25.460 1.00 96.88 92 VAL A C 1
ATOM 682 O O . VAL A 1 92 ? -21.497 -4.645 25.878 1.00 96.88 92 VAL A O 1
ATOM 685 N N . VAL A 1 93 ? -22.666 -2.760 25.479 1.00 97.81 93 VAL A N 1
ATOM 686 C CA . VAL A 1 93 ? -21.683 -1.817 26.027 1.00 97.81 93 VAL A CA 1
ATOM 687 C C . VAL A 1 93 ? -21.910 -1.612 27.527 1.00 97.81 93 VAL A C 1
ATOM 689 O O . VAL A 1 93 ? -23.049 -1.451 27.993 1.00 97.81 93 VAL A O 1
ATOM 692 N N . PHE A 1 94 ? -20.808 -1.593 28.271 1.00 98.00 94 PHE A N 1
ATOM 693 C CA . PHE A 1 94 ? -20.724 -1.237 29.681 1.00 98.00 94 PHE A CA 1
ATOM 694 C C . PHE A 1 94 ? -19.876 0.028 29.852 1.00 98.00 94 PHE A C 1
ATOM 696 O O . PHE A 1 94 ? -18.853 0.159 29.187 1.00 98.00 94 PHE A O 1
ATOM 703 N N . ARG A 1 95 ? -20.271 0.900 30.786 1.00 98.44 95 ARG A N 1
ATOM 704 C CA . ARG A 1 95 ? -19.498 2.045 31.290 1.00 98.44 95 ARG A CA 1
ATOM 705 C C . ARG A 1 95 ? -19.314 1.889 32.795 1.00 98.44 95 ARG A C 1
ATOM 707 O O . ARG A 1 95 ? -20.279 1.599 33.500 1.00 98.44 95 ARG A O 1
ATOM 714 N N . ASP A 1 96 ? -18.091 2.034 33.291 1.00 97.75 96 ASP A N 1
ATOM 715 C CA . ASP A 1 96 ? -17.731 1.968 34.716 1.00 97.75 96 ASP A CA 1
ATOM 716 C C . ASP A 1 96 ? -18.236 0.678 35.413 1.00 97.75 96 ASP A C 1
ATOM 718 O O . ASP A 1 96 ? -18.614 0.658 36.586 1.00 97.75 96 ASP A O 1
ATOM 722 N N . GLY A 1 97 ? -18.287 -0.425 34.654 1.00 94.62 97 GLY A N 1
ATOM 723 C CA . GLY A 1 97 ? -18.814 -1.728 35.083 1.00 94.62 97 GLY A CA 1
ATOM 724 C C . GLY A 1 97 ? -20.345 -1.874 35.053 1.00 94.62 97 GLY A C 1
ATOM 725 O O . GLY A 1 97 ? -20.851 -2.971 35.299 1.00 94.62 97 GLY A O 1
ATOM 726 N N . ALA A 1 98 ? -21.098 -0.823 34.720 1.00 95.62 98 ALA A N 1
ATOM 727 C CA . ALA A 1 98 ? -22.550 -0.850 34.556 1.00 95.62 98 ALA A CA 1
ATOM 728 C C . ALA A 1 98 ? -22.953 -0.995 33.078 1.00 95.62 98 ALA A C 1
ATOM 730 O O . ALA A 1 98 ? -22.406 -0.334 32.202 1.00 95.62 98 ALA A O 1
ATOM 731 N N . ARG A 1 99 ? -23.944 -1.846 32.783 1.00 95.56 99 ARG A N 1
ATOM 732 C CA . ARG A 1 99 ? -24.507 -2.000 31.429 1.00 95.56 99 ARG A CA 1
ATOM 733 C C . ARG A 1 99 ? -25.288 -0.737 31.048 1.00 95.56 99 ARG A C 1
ATOM 735 O O . ARG A 1 99 ? -26.297 -0.452 31.690 1.00 95.56 99 ARG A O 1
ATOM 742 N N . ILE A 1 100 ? -24.869 -0.043 29.988 1.00 97.50 100 ILE A N 1
ATOM 743 C CA . ILE A 1 100 ? -25.519 1.191 29.493 1.00 97.50 100 ILE A CA 1
ATOM 744 C C . ILE A 1 100 ? -26.464 0.960 28.302 1.00 97.50 100 ILE A C 1
ATOM 746 O O . ILE A 1 100 ? -27.194 1.859 27.905 1.00 97.50 100 ILE A O 1
ATOM 750 N N . THR A 1 101 ? -26.497 -0.260 27.761 1.00 96.38 101 THR A N 1
ATOM 751 C CA . THR A 1 101 ? -27.313 -0.677 26.603 1.00 96.38 101 THR A CA 1
ATOM 752 C C . THR A 1 101 ? -28.446 -1.614 27.054 1.00 96.38 101 THR A C 1
ATOM 754 O O . THR A 1 101 ? -28.209 -2.812 27.217 1.00 96.38 101 THR A O 1
ATOM 757 N N . PRO A 1 102 ? -29.677 -1.134 27.338 1.00 90.75 102 PRO A N 1
ATOM 758 C CA . PRO A 1 102 ? -30.721 -1.960 27.964 1.00 90.75 102 PRO A CA 1
ATOM 759 C C . PRO A 1 102 ? -31.093 -3.207 27.151 1.00 90.75 102 PRO A C 1
ATOM 761 O O . PRO A 1 102 ? -31.235 -4.288 27.719 1.00 90.75 102 PRO A O 1
ATOM 764 N N . GLU A 1 103 ? -31.147 -3.067 25.828 1.00 93.38 103 GLU A N 1
ATOM 765 C CA . GLU A 1 103 ? -31.144 -4.170 24.864 1.00 93.38 103 GLU A CA 1
ATOM 766 C C . GLU A 1 103 ? -29.814 -4.168 24.092 1.00 93.38 103 GLU A C 1
ATOM 768 O O . GLU A 1 103 ? -29.158 -3.124 24.046 1.00 93.38 103 GLU A O 1
ATOM 773 N N . PRO A 1 104 ? -29.373 -5.308 23.527 1.00 94.88 104 PRO A N 1
ATOM 774 C CA . PRO A 1 104 ? -28.182 -5.341 22.685 1.00 94.88 104 PRO A CA 1
ATOM 775 C C . PRO A 1 104 ? -28.361 -4.533 21.397 1.00 94.88 104 PRO A C 1
ATOM 777 O O . PRO A 1 104 ? -29.447 -4.537 20.816 1.00 94.88 104 PRO A O 1
ATOM 780 N N . ILE A 1 105 ? -27.277 -3.912 20.941 1.00 97.19 105 ILE A N 1
ATOM 781 C CA . ILE A 1 105 ? -27.164 -3.259 19.634 1.00 97.19 105 ILE A CA 1
ATOM 782 C C . ILE A 1 105 ? -26.953 -4.353 18.577 1.00 97.19 105 ILE A C 1
ATOM 784 O O . ILE A 1 105 ? -26.174 -5.280 18.812 1.00 97.19 105 ILE A O 1
ATOM 788 N N . THR A 1 106 ? -27.680 -4.273 17.458 1.00 96.19 106 THR A N 1
ATOM 789 C CA . THR A 1 106 ? -27.657 -5.272 16.363 1.00 96.19 106 THR A CA 1
ATOM 790 C C . THR A 1 106 ? -27.713 -4.651 14.963 1.00 96.19 106 THR A C 1
ATOM 792 O O . THR A 1 106 ? -27.862 -5.364 13.978 1.00 96.19 106 THR A O 1
ATOM 795 N N . ASP A 1 107 ? -27.716 -3.323 14.874 1.00 95.75 107 ASP A N 1
ATOM 796 C CA . ASP A 1 107 ? -27.880 -2.526 13.653 1.00 95.75 107 ASP A CA 1
ATOM 797 C C . ASP A 1 107 ? -26.744 -1.503 13.452 1.00 95.75 107 ASP A C 1
ATOM 799 O O . ASP A 1 107 ? -26.714 -0.798 12.444 1.00 95.75 107 ASP A O 1
ATOM 803 N N . SER A 1 108 ? -25.782 -1.458 14.379 1.00 97.44 108 SER A N 1
ATOM 804 C CA . SER A 1 108 ? -24.503 -0.759 14.247 1.00 97.44 108 SER A CA 1
ATOM 805 C C . SER A 1 108 ? -23.430 -1.398 15.142 1.00 97.44 108 SER A C 1
ATOM 807 O O . SER A 1 108 ? -23.724 -2.236 15.998 1.00 97.44 108 SER A O 1
ATOM 809 N N . THR A 1 109 ? -22.181 -0.959 14.984 1.00 98.00 109 THR A N 1
ATOM 810 C CA . THR A 1 109 ? -21.087 -1.206 15.938 1.00 98.00 109 THR A CA 1
ATOM 811 C C . THR A 1 109 ? -20.598 0.086 16.592 1.00 98.00 109 THR A C 1
ATOM 813 O O . THR A 1 109 ? -19.403 0.303 16.793 1.00 98.00 109 THR A O 1
ATOM 816 N N . ASN A 1 110 ? -21.534 0.986 16.906 1.00 98.38 110 ASN A N 1
ATOM 817 C CA . ASN A 1 110 ? -21.240 2.227 17.613 1.00 98.38 110 ASN A CA 1
ATOM 818 C C . ASN A 1 110 ? -22.343 2.636 18.599 1.00 98.38 110 ASN A C 1
ATOM 820 O O . ASN A 1 110 ? -23.488 2.194 18.524 1.00 98.38 110 ASN A O 1
ATOM 824 N N . LEU A 1 111 ? -21.978 3.498 19.545 1.00 98.38 111 LEU A N 1
ATOM 825 C CA . LEU A 1 111 ? -22.863 4.072 20.551 1.00 98.38 111 LEU A CA 1
ATOM 826 C C . LEU A 1 111 ? -22.352 5.460 20.945 1.00 98.38 111 LEU A C 1
ATOM 828 O O . LEU A 1 111 ? -21.243 5.582 21.452 1.00 98.38 111 LEU A O 1
ATOM 832 N N . LEU A 1 112 ? -23.177 6.493 20.782 1.00 98.44 112 LEU A N 1
ATOM 833 C CA . LEU A 1 112 ? -22.956 7.769 21.462 1.00 98.44 112 LEU A CA 1
ATOM 834 C C . LEU A 1 112 ? -23.512 7.666 22.889 1.00 98.44 112 LEU A C 1
ATOM 836 O O . LEU A 1 112 ? -24.699 7.389 23.064 1.00 98.44 112 LEU A O 1
ATOM 840 N N . ASP A 1 113 ? -22.663 7.893 23.889 1.00 98.50 113 ASP A N 1
ATOM 841 C CA . ASP A 1 113 ? -23.011 7.941 25.310 1.00 98.50 113 ASP A CA 1
ATOM 842 C C . ASP A 1 113 ? -22.964 9.393 25.837 1.00 98.50 113 ASP A C 1
ATOM 844 O O . ASP A 1 113 ? -21.876 9.903 26.133 1.00 98.50 113 ASP A O 1
ATOM 848 N N . PRO A 1 114 ? -24.123 10.066 26.000 1.00 98.38 114 PRO A N 1
ATOM 849 C CA . PRO A 1 114 ? -24.193 11.450 26.479 1.00 98.38 114 PRO A CA 1
ATOM 850 C C . PRO A 1 114 ? -23.864 11.640 27.965 1.00 98.38 114 PRO A C 1
ATOM 852 O O . PRO A 1 114 ? -23.745 12.772 28.428 1.00 98.38 114 PRO A O 1
ATOM 855 N N . GLU A 1 115 ? -23.771 10.555 28.738 1.00 98.19 115 GLU A N 1
ATOM 856 C CA . GLU A 1 115 ? -23.363 10.588 30.148 1.00 98.19 115 GLU A CA 1
ATOM 857 C C . GLU A 1 115 ? -21.883 10.214 30.339 1.00 98.19 115 GLU A C 1
ATOM 859 O O . GLU A 1 115 ? -21.365 10.293 31.457 1.00 98.19 115 GLU A O 1
ATOM 864 N N . GLY A 1 116 ? -21.209 9.787 29.269 1.00 97.75 116 GLY A N 1
ATOM 865 C CA . GLY A 1 116 ? -19.793 9.459 29.272 1.00 97.75 116 GLY A CA 1
ATOM 866 C C . GLY A 1 116 ? -18.898 10.674 29.515 1.00 97.75 116 GLY A C 1
ATOM 867 O O . GLY A 1 116 ? -19.206 11.793 29.107 1.00 97.75 116 GLY A O 1
ATOM 868 N N . THR A 1 117 ? -17.741 10.447 30.135 1.00 96.56 117 THR A N 1
ATOM 869 C CA . THR A 1 117 ? -16.678 11.457 30.274 1.00 96.56 117 THR A CA 1
ATOM 870 C C . THR A 1 117 ? -15.322 10.851 29.910 1.00 96.56 117 THR A C 1
ATOM 872 O O . THR A 1 117 ? -15.217 9.632 29.808 1.00 96.56 117 THR A O 1
ATOM 875 N N . THR A 1 118 ? -14.273 11.665 29.760 1.00 95.31 118 THR A N 1
ATOM 876 C CA . THR A 1 118 ? -12.895 11.181 29.523 1.00 95.31 118 THR A CA 1
ATOM 877 C C . THR A 1 118 ? -12.354 10.290 30.647 1.00 95.31 118 THR A C 1
ATOM 879 O O . THR A 1 118 ? -11.447 9.504 30.415 1.00 95.31 118 THR A O 1
ATOM 882 N N . GLU A 1 119 ? -12.938 10.366 31.847 1.00 96.38 119 GLU A N 1
ATOM 883 C CA . GLU A 1 119 ? -12.581 9.528 33.001 1.00 96.38 119 GLU A CA 1
ATOM 884 C C . GLU A 1 119 ? -13.335 8.183 33.030 1.00 96.38 119 GLU A C 1
ATOM 886 O O . GLU A 1 119 ? -13.083 7.344 33.897 1.00 96.38 119 GLU A O 1
ATOM 891 N N . SER A 1 120 ? -14.307 7.984 32.135 1.00 98.00 120 SER A N 1
ATOM 892 C CA . SER A 1 120 ? -15.108 6.759 32.081 1.00 98.00 120 SER A CA 1
ATOM 893 C C . SER A 1 120 ? -14.310 5.586 31.515 1.00 98.00 120 SER A C 1
ATOM 895 O O . SER A 1 120 ? -13.481 5.751 30.627 1.00 98.00 120 SER A O 1
ATOM 897 N N . THR A 1 121 ? -14.597 4.371 31.979 1.00 98.38 121 THR A N 1
ATOM 898 C CA . THR A 1 121 ? -14.024 3.134 31.421 1.00 98.38 121 THR A CA 1
ATOM 899 C C . THR A 1 121 ? -15.099 2.329 30.701 1.00 98.38 121 THR A C 1
ATOM 901 O O . THR A 1 121 ? -16.129 2.006 31.296 1.00 98.38 121 THR A O 1
ATOM 904 N N . TYR A 1 122 ? -14.853 1.951 29.450 1.00 98.62 122 TYR A N 1
ATOM 905 C CA . TYR A 1 122 ? -15.769 1.172 28.620 1.00 98.62 122 TYR A CA 1
ATOM 906 C C . TYR A 1 122 ? -15.328 -0.282 28.472 1.00 98.62 122 TYR A C 1
ATOM 908 O O . TYR A 1 122 ? -14.151 -0.621 28.607 1.00 98.62 122 TYR A O 1
ATOM 916 N N . ARG A 1 123 ? -16.302 -1.161 28.209 1.00 97.62 123 ARG A N 1
ATOM 917 C CA . ARG A 1 123 ? -16.063 -2.555 27.815 1.00 97.62 123 ARG A CA 1
ATOM 918 C C . ARG A 1 123 ? -17.236 -3.120 27.015 1.00 97.62 123 ARG A C 1
ATOM 920 O O . ARG A 1 123 ? -18.391 -2.813 27.318 1.00 97.62 123 ARG A O 1
ATOM 927 N N . ILE A 1 124 ? -16.952 -3.979 26.037 1.00 96.88 124 ILE A N 1
ATOM 928 C CA . ILE A 1 124 ? -17.947 -4.552 25.119 1.00 96.88 124 ILE A CA 1
ATOM 929 C C . ILE A 1 124 ? -18.095 -6.062 25.359 1.00 96.88 124 ILE A C 1
ATOM 931 O O . ILE A 1 124 ? -17.120 -6.793 25.562 1.00 96.88 124 ILE A O 1
ATOM 935 N N . ALA A 1 125 ? -19.339 -6.539 25.336 1.00 94.62 125 ALA A N 1
ATOM 936 C CA . ALA A 1 125 ? -19.702 -7.950 25.420 1.00 94.62 125 ALA A CA 1
ATOM 937 C C . ALA A 1 125 ? -20.673 -8.353 24.299 1.00 94.62 125 ALA A C 1
ATOM 939 O O . ALA A 1 125 ? -21.432 -7.521 23.813 1.00 94.62 125 ALA A O 1
ATOM 940 N N . LEU A 1 126 ? -20.715 -9.641 23.955 1.00 91.75 126 LEU A N 1
ATOM 941 C CA . LEU A 1 126 ? -21.764 -10.236 23.120 1.00 91.75 126 LEU A CA 1
ATOM 942 C C . LEU A 1 126 ? -22.831 -10.933 23.971 1.00 91.75 126 LEU A C 1
ATOM 944 O O . LEU A 1 126 ? -22.507 -11.648 24.922 1.00 91.75 126 LEU A O 1
ATOM 948 N N . GLU A 1 127 ? -24.104 -10.774 23.601 1.00 89.81 127 GLU A N 1
ATOM 949 C CA . GLU A 1 127 ? -25.254 -11.451 24.209 1.00 89.81 127 GLU A CA 1
ATOM 950 C C . GLU A 1 127 ? -25.738 -12.630 23.350 1.00 89.81 127 GLU A C 1
ATOM 952 O O . GLU A 1 127 ? -26.455 -12.447 22.373 1.00 89.81 127 GLU A O 1
ATOM 957 N N . GLY A 1 128 ? -25.416 -13.859 23.763 1.00 73.69 128 GLY A N 1
ATOM 958 C CA . GLY A 1 128 ? -25.921 -15.076 23.120 1.00 73.69 128 GLY A CA 1
ATOM 959 C C . GLY A 1 128 ? -25.196 -15.468 21.828 1.00 73.69 128 GLY A C 1
ATOM 960 O O . GLY A 1 128 ? -25.833 -15.595 20.789 1.00 73.69 128 GLY A O 1
ATOM 961 N N . GLY A 1 129 ? -23.889 -15.731 21.913 1.00 59.69 129 GLY A N 1
ATOM 962 C CA . GLY A 1 129 ? -23.076 -16.282 20.821 1.00 59.69 129 GLY A CA 1
ATOM 963 C C . GLY A 1 129 ? -22.049 -17.310 21.312 1.00 59.69 129 GLY A C 1
ATOM 964 O O . GLY A 1 129 ? -21.912 -17.531 22.518 1.00 59.69 129 GLY A O 1
ATOM 965 N N . SER A 1 130 ? -21.320 -17.926 20.377 1.00 51.66 130 SER A N 1
ATOM 966 C CA . SER A 1 130 ? -20.225 -18.875 20.648 1.00 51.66 130 SER A CA 1
ATOM 967 C C . SER A 1 130 ? -18.851 -18.184 20.695 1.00 51.66 130 SER A C 1
ATOM 969 O O . SER A 1 130 ? -17.873 -18.708 20.170 1.00 51.66 130 SER A O 1
ATOM 971 N N . ALA A 1 131 ? -18.778 -17.000 21.306 1.00 55.72 131 ALA A N 1
ATOM 972 C CA . ALA A 1 131 ? -17.536 -16.239 21.408 1.00 55.72 131 ALA A CA 1
ATOM 973 C C . ALA A 1 131 ? -16.536 -16.908 22.370 1.00 55.72 131 ALA A C 1
ATOM 975 O O . ALA A 1 131 ? -16.911 -17.371 23.451 1.00 55.72 131 ALA A O 1
ATOM 976 N N . SER A 1 132 ? -15.255 -16.895 22.003 1.00 54.97 132 SER A N 1
ATOM 977 C CA . SER A 1 132 ? -14.112 -17.487 22.721 1.00 54.97 132 SER A CA 1
ATOM 978 C C . SER A 1 132 ? -13.668 -16.711 23.980 1.00 54.97 132 SER A C 1
ATOM 980 O O . SER A 1 132 ? -12.617 -16.992 24.554 1.00 54.97 132 SER A O 1
ATOM 982 N N . GLY A 1 133 ? -14.461 -15.738 24.438 1.00 59.28 133 GLY A N 1
ATOM 983 C CA . GLY A 1 133 ? -14.108 -14.820 25.522 1.00 59.28 133 GLY A CA 1
ATOM 984 C C . GLY A 1 133 ? -14.480 -15.272 26.943 1.00 59.28 133 GLY A C 1
ATOM 985 O O . GLY A 1 133 ? -15.100 -16.309 27.194 1.00 59.28 133 GLY A O 1
ATOM 986 N N . LYS A 1 134 ? -14.135 -14.426 27.920 1.00 61.88 134 LYS A N 1
ATOM 987 C CA . LYS A 1 134 ? -14.417 -14.653 29.350 1.00 61.88 134 LYS A CA 1
ATOM 988 C C . LYS A 1 134 ? -15.904 -14.360 29.655 1.00 61.88 134 LYS A C 1
ATOM 990 O O . LYS A 1 134 ? -16.374 -13.269 29.322 1.00 61.88 134 LYS A O 1
ATOM 995 N N . PRO A 1 135 ? -16.655 -15.257 30.329 1.00 71.75 135 PRO A N 1
ATOM 996 C CA . PRO A 1 135 ? -18.040 -14.986 30.725 1.00 71.75 135 PRO A CA 1
ATOM 997 C C . PRO A 1 135 ? -18.163 -13.771 31.654 1.00 71.75 135 PRO A C 1
ATOM 999 O O . PRO A 1 135 ? -17.361 -13.616 32.577 1.00 71.75 135 PRO A O 1
ATOM 1002 N N . VAL A 1 136 ? -19.203 -12.951 31.474 1.00 72.31 136 VAL A N 1
ATOM 1003 C CA . VAL A 1 136 ? -19.448 -11.775 32.329 1.00 72.31 136 VAL A CA 1
ATOM 1004 C C . VAL A 1 136 ? -19.907 -12.210 33.734 1.00 72.31 136 VAL A C 1
ATOM 1006 O O . VAL A 1 136 ? -20.983 -12.809 33.870 1.00 72.31 136 VAL A O 1
ATOM 1009 N N . PRO A 1 137 ? -19.153 -11.901 34.812 1.00 63.84 137 PRO A N 1
ATOM 1010 C CA . PRO A 1 137 ? -19.545 -12.267 36.170 1.00 63.84 137 PRO A CA 1
ATOM 1011 C C . PRO A 1 137 ? -20.865 -11.602 36.575 1.00 63.84 137 PRO A C 1
ATOM 1013 O O . PRO A 1 137 ? -21.040 -10.397 36.430 1.00 63.84 137 PRO A O 1
ATOM 1016 N N . GLY A 1 138 ? -21.805 -12.386 37.107 1.00 58.19 138 GLY A N 1
ATOM 1017 C CA . GLY A 1 138 ? -23.112 -11.866 37.526 1.00 58.19 138 GLY A CA 1
ATOM 1018 C C . GLY A 1 138 ? -24.105 -11.597 36.387 1.00 58.19 138 GLY A C 1
ATOM 1019 O O . GLY A 1 138 ? -25.172 -11.045 36.657 1.00 58.19 138 GLY A O 1
ATOM 1020 N N . GLY A 1 139 ? -23.806 -12.019 35.150 1.00 59.53 139 GLY A N 1
ATOM 1021 C CA . GLY A 1 139 ? -24.755 -11.989 34.033 1.00 59.53 139 GLY A CA 1
ATOM 1022 C C . GLY A 1 139 ? -26.123 -12.582 34.408 1.00 59.53 139 GLY A C 1
ATOM 1023 O O . GLY A 1 139 ? -26.219 -13.593 35.113 1.00 59.53 139 GLY A O 1
ATOM 1024 N N . SER A 1 140 ? -27.202 -11.926 33.969 1.00 51.12 140 SER A N 1
ATOM 1025 C CA . SER A 1 140 ? -28.568 -12.313 34.346 1.00 51.12 140 SER A CA 1
ATOM 1026 C C . SER A 1 140 ? -28.894 -13.739 33.899 1.00 51.12 140 SER A C 1
ATOM 1028 O O . SER A 1 140 ? -28.689 -14.102 32.742 1.00 51.12 140 SER A O 1
ATOM 1030 N N . ARG A 1 141 ? -29.454 -14.548 34.813 1.00 42.84 141 ARG A N 1
ATOM 1031 C CA . ARG A 1 141 ? -29.830 -15.950 34.548 1.00 42.84 141 ARG A CA 1
ATOM 1032 C C . ARG A 1 141 ? -30.723 -16.045 33.303 1.00 42.84 141 ARG A C 1
ATOM 1034 O O . ARG A 1 141 ? -31.891 -15.675 33.368 1.00 42.84 141 ARG A O 1
ATOM 1041 N N . GLY A 1 142 ? -30.178 -16.583 32.211 1.00 51.12 142 GLY A N 1
ATOM 1042 C CA . GLY A 1 142 ? -30.882 -16.778 30.938 1.00 51.12 142 GLY A CA 1
ATOM 1043 C C . GLY A 1 142 ? -30.314 -16.003 29.742 1.00 51.12 142 GLY A C 1
ATOM 1044 O O . GLY A 1 142 ? -30.732 -16.282 28.625 1.00 51.12 142 GLY A O 1
ATOM 1045 N N . LYS A 1 143 ? -29.359 -15.085 29.944 1.00 63.41 143 LYS A N 1
ATOM 1046 C CA . LYS A 1 143 ? -28.629 -14.392 28.869 1.00 63.41 143 LYS A CA 1
ATOM 1047 C C . LYS A 1 143 ? -27.122 -14.598 29.070 1.00 63.41 143 LYS A C 1
ATOM 1049 O O . LYS A 1 143 ? -26.537 -14.001 29.972 1.00 63.41 143 LYS A O 1
ATOM 1054 N N . ASN A 1 144 ? -26.506 -15.469 28.267 1.00 79.25 144 ASN A N 1
ATOM 1055 C CA . ASN A 1 144 ? -25.054 -15.667 28.295 1.00 79.25 144 ASN A CA 1
ATOM 1056 C C . ASN A 1 144 ? -24.379 -14.429 27.697 1.00 79.25 144 ASN A C 1
ATOM 1058 O O . ASN A 1 144 ? -24.575 -14.140 26.518 1.00 79.25 144 ASN A O 1
ATOM 1062 N N . LEU A 1 145 ? -23.606 -13.718 28.516 1.00 87.12 145 LEU A N 1
ATOM 1063 C CA . LEU A 1 145 ? -22.777 -12.595 28.094 1.00 87.12 145 LEU A CA 1
ATOM 1064 C C . LEU A 1 145 ? -21.306 -13.014 28.118 1.00 87.12 145 LEU A C 1
ATOM 1066 O O . LEU A 1 145 ? -20.852 -13.609 29.102 1.00 87.12 145 LEU A O 1
ATOM 1070 N N . VAL A 1 146 ? -20.573 -12.665 27.067 1.00 88.88 146 VAL A N 1
ATOM 1071 C CA . VAL A 1 146 ? -19.140 -12.946 26.909 1.00 88.88 146 VAL A CA 1
ATOM 1072 C C . VAL A 1 146 ? -18.418 -11.639 26.606 1.00 88.88 146 VAL A C 1
ATOM 1074 O O . VAL A 1 146 ? -18.844 -10.919 25.709 1.00 88.88 146 VAL A O 1
ATOM 1077 N N . TRP A 1 147 ? -17.357 -11.315 27.347 1.00 91.81 147 TRP A N 1
ATOM 1078 C CA . TRP A 1 147 ? -16.519 -10.151 27.045 1.00 91.81 147 TRP A CA 1
ATOM 1079 C C . TRP A 1 147 ? -15.779 -10.358 25.720 1.00 91.81 147 TRP A C 1
ATOM 1081 O O . TRP A 1 147 ? -15.138 -11.394 25.550 1.00 91.81 147 TRP A O 1
ATOM 1091 N N . VAL A 1 148 ? -15.857 -9.369 24.824 1.00 92.19 148 VAL A N 1
ATOM 1092 C CA . VAL A 1 148 ? -15.195 -9.369 23.502 1.00 92.19 148 VAL A CA 1
ATOM 1093 C C . VAL A 1 148 ? -14.255 -8.180 23.290 1.00 92.19 148 VAL A C 1
ATOM 1095 O O . VAL A 1 148 ? -13.678 -8.051 22.222 1.00 92.19 148 VAL A O 1
ATOM 1098 N N . SER A 1 149 ? -14.089 -7.333 24.306 1.00 94.06 149 SER A N 1
ATOM 1099 C CA . SER A 1 149 ? -12.974 -6.392 24.432 1.00 94.06 149 SER A CA 1
ATOM 1100 C C . SER A 1 149 ? -12.342 -6.542 25.819 1.00 94.06 149 SER A C 1
ATOM 1102 O O . SER A 1 149 ? -12.989 -7.027 26.768 1.00 94.06 149 SER A O 1
ATOM 1104 N N . GLU A 1 150 ? -11.106 -6.078 25.982 1.00 93.00 150 GLU A N 1
ATOM 1105 C CA . GLU A 1 150 ? -10.622 -5.648 27.297 1.00 93.00 150 GLU A CA 1
ATOM 1106 C C . GLU A 1 150 ? -11.201 -4.262 27.657 1.00 93.00 150 GLU A C 1
ATOM 1108 O O . GLU A 1 150 ? -12.085 -3.745 26.964 1.00 93.00 150 GLU A O 1
ATOM 1113 N N . SER A 1 151 ? -10.843 -3.726 28.823 1.00 96.00 151 SER A N 1
ATOM 1114 C CA . SER A 1 151 ? -11.338 -2.419 29.275 1.00 96.00 151 SER A CA 1
ATOM 1115 C C . SER A 1 151 ? -10.528 -1.287 28.644 1.00 96.00 151 SER A C 1
ATOM 1117 O O . SER A 1 151 ? -9.307 -1.307 28.747 1.00 96.00 151 SER A O 1
ATOM 1119 N N . PHE A 1 152 ? -11.199 -0.277 28.092 1.00 96.75 152 PHE A N 1
ATOM 1120 C CA . PHE A 1 152 ? -10.572 0.868 27.421 1.00 96.75 152 PHE A CA 1
ATOM 1121 C C . PHE A 1 152 ? -11.150 2.199 27.924 1.00 96.75 152 PHE A C 1
ATOM 1123 O O . PHE A 1 152 ? -12.266 2.253 28.447 1.00 96.75 152 PHE A O 1
ATOM 1130 N N . THR A 1 153 ? -10.388 3.283 27.796 1.00 97.19 153 THR A N 1
ATOM 1131 C CA . THR A 1 153 ? -10.785 4.647 28.193 1.00 97.19 153 THR A CA 1
ATOM 1132 C C . THR A 1 153 ? -10.891 5.549 26.965 1.00 97.19 153 THR A C 1
ATOM 1134 O O . THR A 1 153 ? -10.187 5.300 25.986 1.00 97.19 153 THR A O 1
ATOM 1137 N N . PRO A 1 154 ? -11.720 6.607 26.984 1.00 97.56 154 PRO A N 1
ATOM 1138 C CA . PRO A 1 154 ? -11.749 7.567 25.895 1.00 97.56 154 PRO A CA 1
ATOM 1139 C C . PRO A 1 154 ? -10.398 8.230 25.664 1.00 97.56 154 PRO A C 1
ATOM 1141 O O . PRO A 1 154 ? -9.675 8.543 26.612 1.00 97.56 154 PRO A O 1
ATOM 1144 N N . TRP A 1 155 ? -10.098 8.503 24.400 1.00 96.19 155 TRP A N 1
ATOM 1145 C CA . TRP A 1 155 ? -8.976 9.350 24.024 1.00 96.19 155 TRP A CA 1
ATOM 1146 C C . TRP A 1 155 ? -9.136 10.766 24.595 1.00 96.19 155 TRP A C 1
ATOM 1148 O O . TRP A 1 155 ? -10.243 11.245 24.852 1.00 96.19 155 TRP A O 1
ATOM 1158 N N . ALA A 1 156 ? -8.018 11.472 24.767 1.00 92.19 156 ALA A N 1
ATOM 1159 C CA . ALA A 1 156 ? -8.034 12.860 25.233 1.00 92.19 156 ALA A CA 1
ATOM 1160 C C . ALA A 1 156 ? -8.641 13.830 24.198 1.00 92.19 156 ALA A C 1
ATOM 1162 O O . ALA A 1 156 ? -9.106 14.912 24.560 1.00 92.19 156 ALA A O 1
ATOM 1163 N N . GLN A 1 157 ? -8.611 13.458 22.915 1.00 92.88 157 GLN A N 1
ATOM 1164 C CA . GLN A 1 157 ? -9.006 14.276 21.767 1.00 92.88 157 GLN A CA 1
ATOM 1165 C C . GLN A 1 157 ? -9.712 13.412 20.709 1.00 92.88 157 GLN A C 1
ATOM 1167 O O . GLN A 1 157 ? -9.764 12.190 20.820 1.00 92.88 157 GLN A O 1
ATOM 1172 N N . SER A 1 158 ? -10.247 14.043 19.660 1.00 91.19 158 SER A N 1
ATOM 1173 C CA . SER A 1 158 ? -10.883 13.354 18.527 1.00 91.19 158 SER A CA 1
ATOM 1174 C C . SER A 1 158 ? -9.894 12.785 17.494 1.00 91.19 158 SER A C 1
ATOM 1176 O O . SER A 1 158 ? -10.245 12.623 16.329 1.00 91.19 158 SER A O 1
ATOM 1178 N N . HIS A 1 159 ? -8.652 12.552 17.911 1.00 93.88 159 HIS A N 1
ATOM 1179 C CA . HIS A 1 159 ? -7.559 11.934 17.167 1.00 93.88 159 HIS A CA 1
ATOM 1180 C C . HIS A 1 159 ? -6.622 11.251 18.173 1.00 93.88 159 HIS A C 1
ATOM 1182 O O . HIS A 1 159 ? -6.602 11.624 19.351 1.00 93.88 159 HIS A O 1
ATOM 1188 N N . LEU A 1 160 ? -5.855 10.276 17.693 1.00 94.31 160 LEU A N 1
ATOM 1189 C CA . LEU A 1 160 ? -4.702 9.719 18.388 1.00 94.31 160 LEU A CA 1
ATOM 1190 C C . LEU A 1 160 ? -3.448 10.347 17.774 1.00 94.31 160 LEU A C 1
ATOM 1192 O O . LEU A 1 160 ? -3.289 10.330 16.555 1.00 94.31 160 LEU A O 1
ATOM 1196 N N . ASP A 1 161 ? -2.590 10.925 18.610 1.00 96.12 161 ASP A N 1
ATOM 1197 C CA . ASP A 1 161 ? -1.278 11.409 18.185 1.00 96.12 161 ASP A CA 1
ATOM 1198 C C . ASP A 1 161 ? -0.266 10.285 18.414 1.00 96.12 161 ASP A C 1
ATOM 1200 O O . ASP A 1 161 ? -0.016 9.938 19.566 1.00 96.12 161 ASP A O 1
ATOM 1204 N N . VAL A 1 162 ? 0.317 9.749 17.337 1.00 97.88 162 VAL A N 1
ATOM 1205 C CA . VAL A 1 162 ? 1.418 8.771 17.394 1.00 97.88 162 VAL A CA 1
ATOM 1206 C C . VAL A 1 162 ? 2.751 9.531 17.294 1.00 97.88 162 VAL A C 1
ATOM 1208 O O . VAL A 1 162 ? 3.017 10.156 16.261 1.00 97.88 162 VAL A O 1
ATOM 1211 N N . PRO A 1 163 ? 3.586 9.563 18.350 1.00 98.00 163 PRO A N 1
ATOM 1212 C CA . PRO A 1 163 ? 4.919 10.157 18.286 1.00 98.00 163 PRO A CA 1
ATOM 1213 C C . PRO A 1 163 ? 5.824 9.418 17.294 1.00 98.00 163 PRO A C 1
ATOM 1215 O O . PRO A 1 163 ? 6.019 8.217 17.417 1.00 98.00 163 PRO A O 1
ATOM 1218 N N . LEU A 1 164 ? 6.430 10.148 16.352 1.00 98.62 164 LEU A N 1
ATOM 1219 C CA . LEU A 1 164 ? 7.375 9.588 15.379 1.00 98.62 164 LEU A CA 1
ATOM 1220 C C . LEU A 1 164 ? 8.809 10.069 15.660 1.00 98.62 164 LEU A C 1
ATOM 1222 O O . LEU A 1 164 ? 9.032 11.263 15.897 1.00 98.62 164 LEU A O 1
ATOM 1226 N N . ASP A 1 165 ? 9.793 9.172 15.562 1.00 98.44 165 ASP A N 1
ATOM 1227 C CA . ASP A 1 165 ? 11.221 9.523 15.573 1.00 98.44 165 ASP A CA 1
ATOM 1228 C C . ASP A 1 165 ? 11.620 10.105 14.215 1.00 98.44 165 ASP A C 1
ATOM 1230 O O . ASP A 1 165 ? 12.062 9.395 13.321 1.00 98.44 165 ASP A O 1
ATOM 1234 N N . LYS A 1 166 ? 11.442 11.412 14.019 1.00 98.56 166 LYS A N 1
ATOM 1235 C CA . LYS A 1 166 ? 11.803 12.053 12.748 1.00 98.56 166 LYS 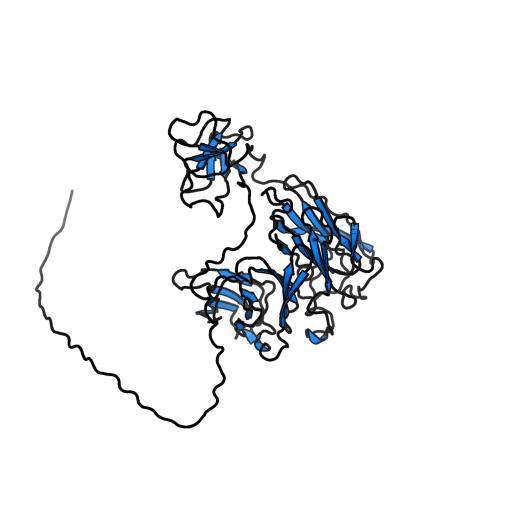A CA 1
ATOM 1236 C C . LYS A 1 166 ? 13.307 11.865 12.435 1.00 98.56 166 LYS A C 1
ATOM 1238 O O . LYS A 1 166 ? 14.126 12.382 13.203 1.00 98.56 166 LYS A O 1
ATOM 1243 N N . PRO A 1 167 ? 13.686 11.273 11.279 1.00 98.56 167 PRO A N 1
ATOM 1244 C CA . PRO A 1 167 ? 15.073 11.199 10.836 1.00 98.56 167 PRO A CA 1
ATOM 1245 C C . PRO A 1 167 ? 15.751 12.573 10.808 1.00 98.56 167 PRO A C 1
ATOM 1247 O O . PRO A 1 167 ? 15.126 13.608 10.537 1.00 98.56 167 PRO A O 1
ATOM 1250 N N . ALA A 1 168 ? 17.056 12.575 11.079 1.00 98.25 168 ALA A N 1
ATOM 1251 C CA . ALA A 1 168 ? 17.851 13.792 11.135 1.00 98.25 168 ALA A CA 1
ATOM 1252 C C . ALA A 1 168 ? 17.904 14.514 9.777 1.00 98.25 168 ALA A C 1
ATOM 1254 O O . ALA A 1 168 ? 18.033 13.896 8.720 1.00 98.25 168 ALA A O 1
ATOM 1255 N N . ASP A 1 169 ? 17.861 15.845 9.826 1.00 98.31 169 ASP A N 1
ATOM 1256 C CA . ASP A 1 169 ? 18.092 16.695 8.658 1.00 98.31 169 ASP A CA 1
ATOM 1257 C C . ASP A 1 169 ? 19.543 16.528 8.163 1.00 98.31 169 ASP A C 1
ATOM 1259 O O . ASP A 1 169 ? 20.468 16.336 8.959 1.00 98.31 169 ASP A O 1
ATOM 1263 N N . PHE A 1 170 ? 19.752 16.579 6.845 1.00 97.31 170 PHE A N 1
ATOM 1264 C CA . PHE A 1 170 ? 21.037 16.279 6.204 1.00 97.31 170 PHE A CA 1
ATOM 1265 C C . PHE A 1 170 ? 21.486 17.388 5.250 1.00 97.31 170 PHE A C 1
ATOM 1267 O O . PHE A 1 170 ? 20.699 18.231 4.826 1.00 97.31 170 PHE A O 1
ATOM 1274 N N . VAL A 1 171 ? 22.770 17.381 4.889 1.00 96.81 171 VAL A N 1
ATOM 1275 C CA . VAL A 1 171 ? 23.350 18.324 3.922 1.00 96.81 171 VAL A CA 1
ATOM 1276 C C . VAL A 1 171 ? 23.805 17.549 2.689 1.00 96.81 171 VAL A C 1
ATOM 1278 O O . VAL A 1 171 ? 24.620 16.634 2.800 1.00 96.81 171 VAL A O 1
ATOM 1281 N N . ALA A 1 172 ? 23.272 17.902 1.521 1.00 91.88 172 ALA A N 1
ATOM 1282 C CA . ALA A 1 172 ? 23.652 17.308 0.244 1.00 91.88 172 ALA A CA 1
ATOM 1283 C C . ALA A 1 172 ? 25.057 17.751 -0.210 1.00 91.88 172 ALA A C 1
ATOM 1285 O O . ALA A 1 172 ? 25.660 18.679 0.330 1.00 91.88 172 ALA A O 1
ATOM 1286 N N . VAL A 1 173 ? 25.592 17.080 -1.237 1.00 85.81 173 VAL A N 1
ATOM 1287 C CA . VAL A 1 173 ? 26.955 17.305 -1.767 1.00 85.81 173 VAL A CA 1
ATOM 1288 C C . VAL A 1 173 ? 27.170 18.737 -2.287 1.00 85.81 173 VAL A C 1
ATOM 1290 O O . VAL A 1 173 ? 28.291 19.244 -2.260 1.00 85.81 173 VAL A O 1
ATOM 1293 N N . ASP A 1 174 ? 26.106 19.414 -2.722 1.00 87.56 174 ASP A N 1
ATOM 1294 C CA . ASP A 1 174 ? 26.121 20.819 -3.151 1.00 87.56 174 ASP A CA 1
ATOM 1295 C C . ASP A 1 174 ? 26.134 21.828 -1.979 1.00 87.56 174 ASP A C 1
ATOM 1297 O O . ASP A 1 174 ? 26.322 23.027 -2.195 1.00 87.56 174 ASP A O 1
ATOM 1301 N N . GLY A 1 175 ? 25.975 21.348 -0.740 1.00 92.75 175 GLY A N 1
ATOM 1302 C CA . GLY A 1 175 ? 25.873 22.150 0.476 1.00 92.75 175 GLY A CA 1
ATOM 1303 C C . GLY A 1 175 ? 24.446 22.561 0.855 1.00 92.75 175 GLY A C 1
ATOM 1304 O O . GLY A 1 175 ? 24.292 23.335 1.803 1.00 92.75 175 GLY A O 1
ATOM 1305 N N . THR A 1 176 ? 23.416 22.080 0.151 1.00 95.88 176 THR A N 1
ATOM 1306 C CA . THR A 1 176 ? 22.012 22.373 0.470 1.00 95.88 176 THR A CA 1
ATOM 1307 C C . THR A 1 176 ? 21.533 21.529 1.656 1.00 95.88 176 THR A C 1
ATOM 1309 O O . THR A 1 176 ? 21.749 20.320 1.702 1.00 95.88 176 THR A O 1
ATOM 1312 N N . GLU A 1 177 ? 20.882 22.169 2.629 1.00 97.94 177 GLU A N 1
ATOM 1313 C CA . GLU A 1 177 ? 20.256 21.511 3.782 1.00 97.94 177 GLU A CA 1
ATOM 1314 C C . GLU A 1 177 ? 18.859 20.985 3.412 1.00 97.94 177 GLU A C 1
ATOM 1316 O O . GLU A 1 177 ? 18.059 21.681 2.777 1.00 97.94 177 GLU A O 1
ATOM 1321 N N . HIS A 1 178 ? 18.569 19.751 3.814 1.00 98.31 178 HIS A N 1
ATOM 1322 C CA . HIS A 1 178 ? 17.348 19.018 3.507 1.00 98.31 178 HIS A CA 1
ATOM 1323 C C . HIS A 1 178 ? 16.776 18.354 4.755 1.00 98.31 178 HIS A C 1
ATOM 1325 O O . HIS A 1 178 ? 17.503 17.996 5.678 1.00 98.31 178 HIS A O 1
ATOM 1331 N N . SER A 1 179 ? 15.458 18.169 4.755 1.00 98.56 179 SER A N 1
ATOM 1332 C CA . SER A 1 179 ? 14.716 17.616 5.889 1.00 98.56 179 SER A CA 1
ATOM 1333 C C . SER A 1 179 ? 13.820 16.459 5.485 1.00 98.56 179 SER A C 1
ATOM 1335 O O . SER A 1 179 ? 13.481 16.331 4.310 1.00 98.56 179 SER A O 1
ATOM 1337 N N . TYR A 1 180 ? 13.410 15.651 6.459 1.00 98.88 180 TYR A N 1
ATOM 1338 C CA . TYR A 1 180 ? 12.457 14.560 6.256 1.00 98.88 180 TYR A CA 1
ATOM 1339 C C . TYR A 1 180 ? 11.031 14.936 6.665 1.00 98.88 180 TYR A C 1
ATOM 1341 O O . TYR A 1 180 ? 10.814 15.703 7.610 1.00 98.88 180 TYR A O 1
ATOM 1349 N N . ARG A 1 181 ? 10.056 14.351 5.965 1.00 98.62 181 ARG A N 1
ATOM 1350 C CA . ARG A 1 181 ? 8.628 14.362 6.310 1.00 98.62 181 ARG A CA 1
ATOM 1351 C C . ARG A 1 181 ? 8.079 12.937 6.280 1.00 98.62 181 ARG A C 1
ATOM 1353 O O . ARG A 1 181 ? 8.478 12.158 5.416 1.00 98.62 181 ARG A O 1
ATOM 1360 N N . ALA A 1 182 ? 7.162 12.620 7.191 1.00 98.69 182 ALA A N 1
ATOM 1361 C CA . ALA A 1 182 ? 6.349 11.417 7.066 1.00 98.69 182 ALA A CA 1
ATOM 1362 C C . ALA A 1 182 ? 5.516 11.538 5.781 1.00 98.69 182 ALA A C 1
ATOM 1364 O O . ALA A 1 182 ? 5.031 12.630 5.453 1.00 98.69 182 ALA A O 1
ATOM 1365 N N . ASN A 1 183 ? 5.427 10.451 5.024 1.00 98.75 183 ASN A N 1
ATOM 1366 C CA . ASN A 1 183 ? 4.795 10.420 3.715 1.00 98.75 183 ASN A CA 1
ATOM 1367 C C . ASN A 1 183 ? 3.797 9.254 3.649 1.00 98.75 183 ASN A C 1
ATOM 1369 O O . ASN A 1 183 ? 2.857 9.257 4.437 1.00 98.75 183 ASN A O 1
ATOM 1373 N N . ASP A 1 184 ? 3.933 8.327 2.704 1.00 98.69 184 ASP A N 1
ATOM 1374 C CA . ASP A 1 184 ? 2.969 7.243 2.541 1.00 98.69 184 ASP A CA 1
ATOM 1375 C C . ASP A 1 184 ? 3.118 6.258 3.714 1.00 98.69 184 ASP A C 1
ATOM 1377 O O . ASP A 1 184 ? 4.238 5.950 4.132 1.00 98.69 184 ASP A O 1
ATOM 1381 N N . THR A 1 185 ? 1.998 5.786 4.256 1.00 98.44 185 THR A N 1
ATOM 1382 C CA . THR A 1 185 ? 1.953 4.924 5.446 1.00 98.44 185 THR A CA 1
ATOM 1383 C C . THR A 1 185 ? 1.132 3.679 5.142 1.00 98.44 185 THR A C 1
ATOM 1385 O O . THR A 1 185 ? 0.049 3.786 4.566 1.00 98.44 185 THR A O 1
ATOM 1388 N N . LEU A 1 186 ? 1.651 2.520 5.538 1.00 98.50 186 LEU A N 1
ATOM 1389 C CA . LEU A 1 186 ? 0.990 1.219 5.465 1.00 98.50 186 LEU A CA 1
ATOM 1390 C C . LEU A 1 186 ? 0.574 0.781 6.872 1.00 98.50 186 LEU A C 1
ATOM 1392 O O . LEU A 1 186 ? 1.127 1.275 7.856 1.00 98.50 186 LEU A O 1
ATOM 1396 N N . THR A 1 187 ? -0.384 -0.140 6.955 1.00 98.19 187 THR A N 1
ATOM 1397 C CA . THR A 1 187 ? -0.870 -0.702 8.220 1.00 98.19 187 THR A CA 1
ATOM 1398 C C . THR A 1 187 ? -1.148 -2.188 8.073 1.00 98.19 187 THR A C 1
ATOM 1400 O O . THR A 1 187 ? -1.844 -2.557 7.128 1.00 98.19 187 THR A O 1
ATOM 1403 N N . ALA A 1 188 ? -0.641 -2.986 9.005 1.00 98.19 188 ALA A N 1
ATOM 1404 C CA . ALA A 1 188 ? -0.929 -4.407 9.181 1.00 98.19 188 ALA A CA 1
ATOM 1405 C C . ALA A 1 188 ? -0.579 -4.795 10.630 1.00 98.19 188 ALA A C 1
ATOM 1407 O O . ALA A 1 188 ? 0.100 -4.023 11.309 1.00 98.19 188 ALA A O 1
ATOM 1408 N N . ASP A 1 189 ? -1.033 -5.960 11.080 1.00 98.50 189 ASP A N 1
ATOM 1409 C CA . ASP A 1 189 ? -0.646 -6.577 12.358 1.00 98.50 189 ASP A CA 1
ATOM 1410 C C . ASP A 1 189 ? 0.724 -7.254 12.180 1.00 98.50 189 ASP A C 1
ATOM 1412 O O . ASP A 1 189 ? 0.829 -8.209 11.406 1.00 98.50 189 ASP A O 1
ATOM 1416 N N . VAL A 1 190 ? 1.790 -6.739 12.807 1.00 98.44 190 VAL A N 1
ATOM 1417 C CA . VAL A 1 190 ? 3.160 -7.263 12.592 1.00 98.44 190 VAL A CA 1
ATOM 1418 C C . VAL A 1 190 ? 3.656 -8.208 13.689 1.00 98.44 190 VAL A C 1
ATOM 1420 O O . VAL A 1 190 ? 4.676 -8.870 13.490 1.00 98.44 190 VAL A O 1
ATOM 1423 N N . ASP A 1 191 ? 2.967 -8.290 14.831 1.00 97.25 191 ASP A N 1
ATOM 1424 C CA . ASP A 1 191 ? 3.370 -9.113 15.986 1.00 97.25 191 ASP A CA 1
ATOM 1425 C C . ASP A 1 191 ? 2.337 -10.197 16.380 1.00 97.25 191 ASP A C 1
ATOM 1427 O O . ASP A 1 191 ? 2.665 -11.157 17.093 1.00 97.25 191 ASP A O 1
ATOM 1431 N N . GLY A 1 192 ? 1.123 -10.126 15.824 1.00 96.88 192 GLY A N 1
ATOM 1432 C CA . GLY A 1 192 ? 0.059 -11.124 15.915 1.00 96.88 192 GLY A CA 1
ATOM 1433 C C . GLY A 1 192 ? -0.905 -10.907 17.085 1.00 96.88 192 GLY A C 1
ATOM 1434 O O . GLY A 1 192 ? -1.607 -11.855 17.495 1.00 96.88 192 GLY A O 1
ATOM 1435 N N . ASP A 1 193 ? -0.919 -9.711 17.684 1.00 95.62 193 ASP A N 1
ATOM 1436 C CA . ASP A 1 193 ? -1.790 -9.372 18.813 1.00 95.62 193 ASP A CA 1
ATOM 1437 C C . ASP A 1 193 ? -3.220 -8.946 18.405 1.00 95.62 193 ASP A C 1
ATOM 1439 O O . ASP A 1 193 ? -4.172 -9.164 19.179 1.00 95.62 193 ASP A O 1
ATOM 1443 N N . GLY A 1 194 ? -3.399 -8.493 17.158 1.00 95.19 194 GLY A N 1
ATOM 1444 C CA . GLY A 1 194 ? -4.662 -8.074 16.546 1.00 95.19 194 GLY A CA 1
ATOM 1445 C C . GLY A 1 194 ? -4.906 -6.557 16.489 1.00 95.19 194 GLY A C 1
ATOM 1446 O O . GLY A 1 194 ? -5.947 -6.138 15.950 1.00 95.19 194 GLY A O 1
ATOM 1447 N N . GLU A 1 195 ? -4.024 -5.727 17.048 1.00 96.19 195 GLU A N 1
ATOM 1448 C CA . GLU A 1 195 ? -3.951 -4.296 16.727 1.00 96.19 195 GLU A CA 1
ATOM 1449 C C . GLU A 1 195 ? -3.244 -4.096 15.359 1.00 96.19 195 GLU A C 1
ATOM 1451 O O . GLU A 1 195 ? -3.180 -5.028 14.562 1.00 96.19 195 GLU A O 1
ATOM 1456 N N . LEU A 1 196 ? -2.907 -2.862 14.966 1.00 97.88 196 LEU A N 1
ATOM 1457 C CA . LEU A 1 196 ? -2.296 -2.581 13.655 1.00 97.88 196 LEU A CA 1
ATOM 1458 C C . LEU A 1 196 ? -1.192 -1.536 13.802 1.00 97.88 196 LEU A C 1
ATOM 1460 O O . LEU A 1 196 ? -1.464 -0.409 14.235 1.00 97.88 196 LEU A O 1
ATOM 1464 N N . GLU A 1 197 ? 0.001 -1.863 13.323 1.00 98.69 197 GLU A N 1
ATOM 1465 C CA . GLU A 1 197 ? 1.158 -0.974 13.352 1.00 98.69 197 GLU A CA 1
ATOM 1466 C C . GLU A 1 197 ? 1.124 -0.000 12.174 1.00 98.69 197 GLU A C 1
ATOM 1468 O O . GLU A 1 197 ? 0.428 -0.186 11.172 1.00 98.69 197 GLU A O 1
ATOM 1473 N N . LEU A 1 198 ? 1.906 1.073 12.282 1.00 98.81 198 LEU A N 1
ATOM 1474 C CA . LEU A 1 198 ? 2.127 2.026 11.201 1.00 98.81 198 LEU A CA 1
ATOM 1475 C C . LEU A 1 198 ? 3.520 1.816 10.608 1.00 98.81 198 LEU A C 1
ATOM 1477 O O . LEU A 1 198 ? 4.508 2.162 11.256 1.00 98.81 198 LEU A O 1
ATOM 1481 N N . VAL A 1 199 ? 3.615 1.361 9.355 1.00 98.88 199 VAL A N 1
ATOM 1482 C CA . VAL A 1 199 ? 4.874 1.427 8.595 1.00 98.88 199 VAL A CA 1
ATOM 1483 C C . VAL A 1 199 ? 4.917 2.728 7.802 1.00 98.88 199 VAL A C 1
ATOM 1485 O O . VAL A 1 199 ? 4.238 2.894 6.787 1.00 98.88 199 VAL A O 1
ATOM 1488 N N . VAL A 1 200 ? 5.706 3.684 8.286 1.00 98.88 200 VAL A N 1
ATOM 1489 C CA . VAL A 1 200 ? 5.809 5.048 7.757 1.00 98.88 200 VAL A CA 1
ATOM 1490 C C . VAL A 1 200 ? 7.001 5.163 6.809 1.00 98.88 200 VAL A C 1
ATOM 1492 O O . VAL A 1 200 ? 8.149 4.989 7.219 1.00 98.88 200 VAL A O 1
ATOM 1495 N N . LYS A 1 201 ? 6.749 5.553 5.553 1.00 98.94 201 LYS A N 1
ATOM 1496 C CA . LYS A 1 201 ? 7.806 5.980 4.628 1.00 98.94 201 LYS A CA 1
ATOM 1497 C C . LYS A 1 201 ? 8.213 7.422 4.922 1.00 98.94 201 LYS A C 1
ATOM 1499 O O . LYS A 1 201 ? 7.377 8.329 4.919 1.00 98.94 201 LYS A O 1
ATOM 1504 N N . TRP A 1 202 ? 9.508 7.656 5.107 1.00 98.94 202 TRP A N 1
ATOM 1505 C CA . TRP A 1 202 ? 10.077 8.997 5.210 1.00 98.94 202 TRP A CA 1
ATOM 1506 C C . TRP A 1 202 ? 10.576 9.491 3.860 1.00 98.94 202 TRP A C 1
ATOM 1508 O O . TRP A 1 202 ? 11.438 8.884 3.226 1.00 98.94 202 TRP A O 1
ATOM 1518 N N . ASP A 1 203 ? 10.060 10.646 3.456 1.00 98.81 203 ASP A N 1
ATOM 1519 C CA . ASP A 1 203 ? 10.412 11.305 2.206 1.00 98.81 203 ASP A CA 1
ATOM 1520 C C . ASP A 1 203 ? 11.390 12.469 2.474 1.00 98.81 203 ASP A C 1
ATOM 1522 O O . ASP A 1 203 ? 11.054 13.386 3.239 1.00 98.81 203 ASP A O 1
ATOM 1526 N N . PRO A 1 204 ? 12.601 12.467 1.885 1.00 98.81 204 PRO A N 1
ATOM 1527 C CA . PRO A 1 204 ? 13.517 13.597 1.962 1.00 98.81 204 PRO A CA 1
ATOM 1528 C C . PRO A 1 204 ? 12.996 14.763 1.115 1.00 98.81 204 PRO A C 1
ATOM 1530 O O . PRO A 1 204 ? 12.500 14.584 0.007 1.00 98.81 204 PRO A O 1
ATOM 1533 N N . SER A 1 205 ? 13.207 16.001 1.566 1.00 98.50 205 SER A N 1
ATOM 1534 C CA . SER A 1 205 ? 12.711 17.216 0.895 1.00 98.50 205 SER A CA 1
ATOM 1535 C C . SER A 1 205 ? 13.288 17.486 -0.508 1.00 98.50 205 SER A C 1
ATOM 1537 O O . SER A 1 205 ? 12.953 18.501 -1.118 1.00 98.50 205 SER A O 1
ATOM 1539 N N . ASN A 1 206 ? 14.187 16.626 -0.996 1.00 98.06 206 ASN A N 1
ATOM 1540 C CA . ASN A 1 206 ? 14.783 16.660 -2.331 1.00 98.06 206 ASN A CA 1
ATOM 1541 C C . ASN A 1 206 ? 14.448 15.427 -3.191 1.00 98.06 206 ASN A C 1
ATOM 1543 O O . ASN A 1 206 ? 15.113 15.221 -4.209 1.00 98.06 206 ASN A O 1
ATOM 1547 N N . SER A 1 207 ? 13.445 14.630 -2.805 1.00 98.50 207 SER A N 1
ATOM 1548 C CA . SER A 1 207 ? 12.908 13.554 -3.640 1.00 98.50 207 SER A CA 1
ATOM 1549 C C . SER A 1 207 ? 12.443 14.064 -5.009 1.00 98.50 207 SER A C 1
ATOM 1551 O O . SER A 1 207 ? 12.098 15.238 -5.190 1.00 98.50 207 SER A O 1
ATOM 1553 N N . GLN A 1 208 ? 12.500 13.189 -6.013 1.00 98.50 208 GLN A N 1
ATOM 1554 C CA . GLN A 1 208 ? 12.350 13.561 -7.419 1.00 98.50 208 GLN A CA 1
ATOM 1555 C C . GLN A 1 208 ? 11.259 12.741 -8.106 1.00 98.50 208 GLN A C 1
ATOM 1557 O O . GLN A 1 208 ? 11.137 11.539 -7.893 1.00 98.50 208 GLN A O 1
ATOM 1562 N N . ASP A 1 209 ? 10.517 13.374 -9.014 1.00 98.50 209 ASP A N 1
ATOM 1563 C CA . ASP A 1 209 ? 9.876 12.626 -10.100 1.00 98.50 209 ASP A CA 1
ATOM 1564 C C . ASP A 1 209 ? 10.950 12.159 -11.099 1.00 98.50 209 ASP A C 1
ATOM 1566 O O . ASP A 1 209 ? 11.983 12.807 -11.283 1.00 98.50 209 ASP A O 1
ATOM 1570 N N . ASN A 1 210 ? 10.692 11.049 -11.782 1.00 97.94 210 ASN A N 1
ATOM 1571 C CA . ASN A 1 210 ? 11.615 10.429 -12.724 1.00 97.94 210 ASN A CA 1
ATOM 1572 C C . ASN A 1 210 ? 11.969 11.312 -13.933 1.00 97.94 210 ASN A C 1
ATOM 1574 O O . ASN A 1 210 ? 12.958 11.039 -14.604 1.00 97.94 210 ASN A O 1
ATOM 1578 N N . SER A 1 211 ? 11.212 12.378 -14.230 1.00 97.06 211 SER A N 1
ATOM 1579 C CA . SER A 1 211 ? 11.603 13.358 -15.256 1.00 97.06 211 SER A CA 1
ATOM 1580 C C . SER A 1 211 ? 12.714 14.322 -14.813 1.00 97.06 211 SER A C 1
ATOM 1582 O O . SER A 1 211 ? 13.168 15.134 -15.625 1.00 97.06 211 SER A O 1
ATOM 1584 N N . ARG A 1 212 ? 13.134 14.287 -13.538 1.00 97.75 212 ARG A N 1
ATOM 1585 C CA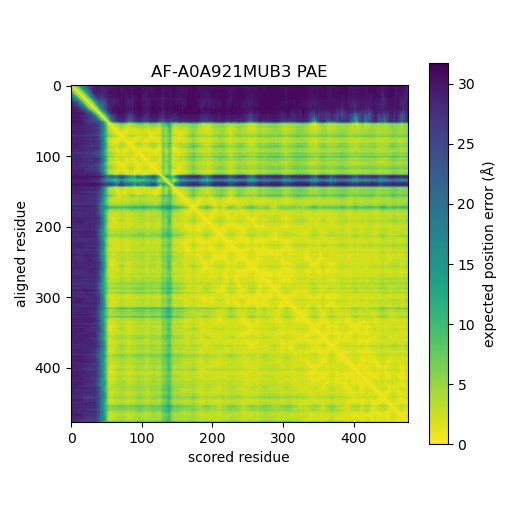 . ARG A 1 212 ? 14.042 15.277 -12.941 1.00 97.75 212 ARG A CA 1
ATOM 1586 C C . ARG A 1 212 ? 15.360 14.656 -12.469 1.00 97.75 212 ARG A C 1
ATOM 1588 O O . ARG A 1 212 ? 15.331 13.718 -11.667 1.00 97.75 212 ARG A O 1
ATOM 1595 N N . PRO A 1 213 ? 16.515 15.221 -12.867 1.00 96.94 213 PRO A N 1
ATOM 1596 C CA . PRO A 1 213 ? 17.802 14.875 -12.279 1.00 96.94 213 PRO A CA 1
ATOM 1597 C C . PRO A 1 213 ? 17.947 15.488 -10.876 1.00 96.94 213 PRO A C 1
ATOM 1599 O O . PRO A 1 213 ? 17.273 16.456 -10.521 1.00 96.94 213 PRO A O 1
ATOM 1602 N N . GLY A 1 214 ? 18.864 14.929 -10.096 1.00 95.69 214 GLY A N 1
ATOM 1603 C CA . GLY A 1 214 ? 19.209 15.318 -8.732 1.00 95.69 214 GLY A CA 1
ATOM 1604 C C . GLY A 1 214 ? 19.418 14.084 -7.856 1.00 95.69 214 GLY A C 1
ATOM 1605 O O . GLY A 1 214 ? 18.587 13.176 -7.867 1.00 95.69 214 GLY A O 1
ATOM 1606 N N . ALA A 1 215 ? 20.509 14.040 -7.092 1.00 96.25 215 ALA A N 1
ATOM 1607 C CA . ALA A 1 215 ? 20.673 13.031 -6.049 1.00 96.25 215 ALA A CA 1
ATOM 1608 C C . ALA A 1 215 ? 19.703 13.322 -4.893 1.00 96.25 215 ALA A C 1
ATOM 1610 O O . ALA A 1 215 ? 19.490 14.484 -4.537 1.00 96.25 215 ALA A O 1
ATOM 1611 N N . THR A 1 216 ? 19.129 12.274 -4.310 1.00 98.25 216 THR A N 1
ATOM 1612 C CA . THR A 1 216 ? 18.173 12.377 -3.202 1.00 98.25 216 THR A CA 1
ATOM 1613 C C . THR A 1 216 ? 18.834 12.030 -1.869 1.00 98.25 216 THR A C 1
ATOM 1615 O O . THR A 1 216 ? 19.930 11.467 -1.838 1.00 98.25 216 THR A O 1
ATOM 1618 N N . GLY A 1 217 ? 18.167 12.354 -0.761 1.00 98.31 217 GLY A N 1
ATOM 1619 C CA . GLY A 1 217 ? 18.385 11.629 0.494 1.00 98.31 217 GLY A CA 1
ATOM 1620 C C . GLY A 1 217 ? 17.969 10.160 0.363 1.00 98.31 217 GLY A C 1
ATOM 1621 O O . GLY A 1 217 ? 17.349 9.776 -0.636 1.00 98.31 217 GLY A O 1
ATOM 1622 N N . ASN A 1 218 ? 18.304 9.364 1.374 1.00 98.62 218 ASN A N 1
ATOM 1623 C CA . ASN A 1 218 ? 17.854 7.979 1.473 1.00 98.62 218 ASN A CA 1
ATOM 1624 C C . ASN A 1 218 ? 16.335 7.938 1.726 1.00 98.62 218 ASN A C 1
ATOM 1626 O O . ASN A 1 218 ? 15.734 8.927 2.153 1.00 98.62 218 ASN A O 1
ATOM 1630 N N . VAL A 1 219 ? 15.717 6.787 1.478 1.00 98.94 219 VAL A N 1
ATOM 1631 C CA . VAL A 1 219 ? 14.344 6.499 1.911 1.00 98.94 219 VAL A CA 1
ATOM 1632 C C . VAL A 1 219 ? 14.425 5.650 3.175 1.00 98.94 219 VAL A C 1
ATOM 1634 O O . VAL A 1 219 ? 15.086 4.613 3.159 1.00 98.94 219 VAL A O 1
ATOM 1637 N N . TYR A 1 220 ? 13.738 6.069 4.239 1.00 98.94 220 TYR A N 1
ATOM 1638 C CA . TYR A 1 220 ? 13.569 5.252 5.445 1.00 98.94 220 TYR A CA 1
ATOM 1639 C C . TYR A 1 220 ? 12.158 4.677 5.506 1.00 98.94 220 TYR A C 1
ATOM 1641 O O . TYR A 1 220 ? 11.202 5.357 5.121 1.00 98.94 220 TYR A O 1
ATOM 1649 N N . LEU A 1 221 ? 12.041 3.456 6.016 1.00 98.94 221 LEU A N 1
ATOM 1650 C CA . LEU A 1 221 ? 10.781 2.831 6.407 1.00 98.94 221 LEU A CA 1
ATOM 1651 C C . LEU A 1 221 ? 10.878 2.525 7.903 1.00 98.94 221 LEU A C 1
ATOM 1653 O O . LEU A 1 221 ? 11.846 1.895 8.322 1.00 98.94 221 LEU A O 1
ATOM 1657 N N . ASP A 1 222 ? 9.904 2.964 8.693 1.00 98.94 222 ASP A N 1
ATOM 1658 C CA . ASP A 1 222 ? 9.875 2.745 10.143 1.00 98.94 222 ASP A CA 1
ATOM 1659 C C . ASP A 1 222 ? 8.553 2.100 10.552 1.00 98.94 222 ASP A C 1
ATOM 1661 O O . ASP A 1 222 ? 7.508 2.613 10.153 1.00 98.94 222 ASP A O 1
ATOM 1665 N N . ALA A 1 223 ? 8.583 1.064 11.392 1.00 98.88 223 ALA A N 1
ATOM 1666 C CA . ALA A 1 223 ? 7.386 0.544 12.056 1.00 98.88 223 ALA A CA 1
ATOM 1667 C C . ALA A 1 223 ? 7.182 1.175 13.441 1.00 98.88 223 ALA A C 1
ATOM 1669 O O . ALA A 1 223 ? 8.137 1.337 14.211 1.00 98.88 223 ALA A O 1
ATOM 1670 N N . TYR A 1 224 ? 5.926 1.491 13.760 1.00 98.88 224 TYR A N 1
ATOM 1671 C CA . TYR A 1 224 ? 5.496 2.019 15.053 1.00 98.88 224 TYR A CA 1
ATOM 1672 C C . TYR A 1 224 ? 4.227 1.325 15.555 1.00 98.88 224 TYR A C 1
ATOM 1674 O O . TYR A 1 224 ? 3.238 1.264 14.822 1.00 98.88 224 TYR A O 1
ATOM 1682 N N . GLU A 1 225 ? 4.218 0.947 16.833 1.00 98.50 225 GLU A N 1
ATOM 1683 C CA . GLU A 1 225 ? 2.981 0.716 17.587 1.00 98.50 225 GLU A CA 1
ATOM 1684 C C . GLU A 1 225 ? 2.165 2.021 17.683 1.00 98.50 225 GLU A C 1
ATOM 1686 O O . GLU A 1 225 ? 2.704 3.137 17.641 1.00 98.50 225 GLU A O 1
ATOM 1691 N N . LEU A 1 226 ? 0.851 1.908 17.897 1.00 96.56 226 LEU A N 1
ATOM 1692 C CA . LEU A 1 226 ? -0.050 3.064 18.020 1.00 96.56 226 LEU A CA 1
ATOM 1693 C C . LEU A 1 226 ? 0.226 3.962 19.246 1.00 96.56 226 LEU A C 1
ATOM 1695 O O . LEU A 1 226 ? -0.300 5.077 19.311 1.00 96.56 226 LEU A O 1
ATOM 1699 N N . ASP A 1 227 ? 1.047 3.528 20.207 1.00 95.88 227 ASP A N 1
ATOM 1700 C CA . ASP A 1 227 ? 1.488 4.358 21.339 1.00 95.88 227 ASP A CA 1
ATOM 1701 C C . ASP A 1 227 ? 2.725 5.238 21.023 1.00 95.88 227 ASP A C 1
ATOM 1703 O O . ASP A 1 227 ? 3.047 6.163 21.780 1.00 95.88 227 ASP A O 1
ATOM 1707 N N . GLY A 1 228 ? 3.373 5.005 19.872 1.00 98.06 228 GLY A N 1
ATOM 1708 C CA . GLY A 1 228 ? 4.613 5.656 19.445 1.00 98.06 228 GLY A CA 1
ATOM 1709 C C . GLY A 1 228 ? 5.892 4.869 19.724 1.00 98.06 228 GLY A C 1
ATOM 1710 O O . GLY A 1 228 ? 6.982 5.404 19.490 1.00 98.06 228 GLY A O 1
ATOM 1711 N N . HIS A 1 229 ? 5.817 3.632 20.223 1.00 98.50 229 HIS A N 1
ATOM 1712 C CA . HIS A 1 229 ? 6.980 2.759 20.284 1.00 98.50 229 HIS A CA 1
ATOM 1713 C C . HIS A 1 229 ? 7.451 2.423 18.865 1.00 98.50 229 HIS A C 1
ATOM 1715 O O . HIS A 1 229 ? 6.776 1.735 18.107 1.00 98.50 229 HIS A O 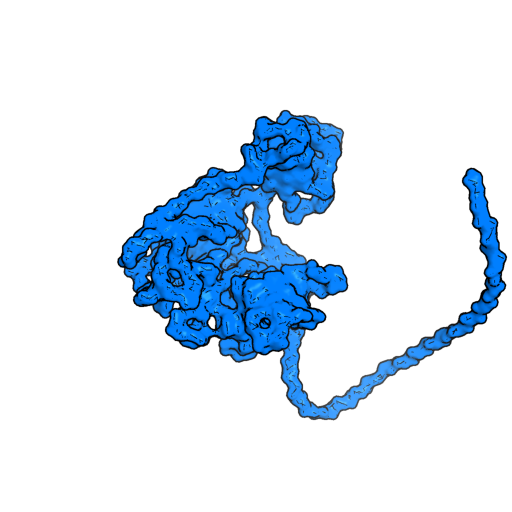1
ATOM 1721 N N . GLN A 1 230 ? 8.630 2.930 18.498 1.00 98.62 230 GLN A N 1
ATOM 1722 C CA . GLN A 1 230 ? 9.304 2.512 17.275 1.00 98.62 230 GLN A CA 1
ATOM 1723 C C . GLN A 1 230 ? 9.871 1.104 17.447 1.00 98.62 230 GLN A C 1
ATOM 1725 O O . GLN A 1 230 ? 10.727 0.905 18.316 1.00 98.62 230 GLN A O 1
ATOM 1730 N N . LEU A 1 231 ? 9.447 0.182 16.585 1.00 98.81 231 LEU A N 1
ATOM 1731 C CA . LEU A 1 231 ? 9.977 -1.179 16.526 1.00 98.81 231 LEU A CA 1
ATOM 1732 C C . LEU A 1 231 ? 11.340 -1.184 15.816 1.00 98.81 231 LEU A C 1
ATOM 1734 O O . LEU A 1 231 ? 12.344 -1.620 16.381 1.00 98.81 231 LEU A O 1
ATOM 1738 N N . TRP A 1 232 ? 11.406 -0.604 14.611 1.00 98.88 232 TRP A N 1
ATOM 1739 C CA . TRP A 1 232 ? 12.615 -0.582 13.779 1.00 98.88 232 TRP A CA 1
ATOM 1740 C C . TRP A 1 232 ? 12.664 0.585 12.777 1.00 98.88 232 TRP A C 1
ATOM 1742 O O . TRP A 1 232 ? 11.736 1.390 12.653 1.00 98.88 232 TRP A O 1
ATOM 1752 N N . ARG A 1 233 ? 13.796 0.676 12.065 1.00 98.94 233 ARG A N 1
ATOM 1753 C CA . ARG A 1 233 ? 14.033 1.534 10.894 1.00 98.94 233 ARG A CA 1
ATOM 1754 C C . ARG A 1 233 ? 14.861 0.773 9.860 1.00 98.94 233 ARG A C 1
ATOM 1756 O O . ARG A 1 233 ? 15.994 0.408 10.155 1.00 98.94 233 ARG A O 1
ATOM 1763 N N . ILE A 1 234 ? 14.333 0.629 8.650 1.00 98.94 234 ILE A N 1
ATOM 1764 C CA . ILE A 1 234 ? 15.063 0.182 7.459 1.00 98.94 234 ILE A CA 1
ATOM 1765 C C . ILE A 1 234 ? 15.562 1.428 6.713 1.00 98.94 234 ILE A C 1
ATOM 1767 O O . ILE A 1 234 ? 14.794 2.359 6.458 1.00 98.94 234 ILE A O 1
ATOM 1771 N N . ASP A 1 235 ? 16.844 1.454 6.345 1.00 98.94 235 ASP A N 1
ATOM 1772 C CA . ASP A 1 235 ? 17.444 2.467 5.465 1.00 98.94 235 ASP A CA 1
ATOM 1773 C C . ASP A 1 235 ? 17.641 1.854 4.076 1.00 98.94 235 ASP A C 1
ATOM 1775 O O . ASP A 1 235 ? 18.515 1.012 3.890 1.00 98.94 235 ASP A O 1
ATOM 1779 N N . LEU A 1 236 ? 16.863 2.272 3.072 1.00 98.94 236 LEU A N 1
ATOM 1780 C CA . LEU A 1 236 ? 16.993 1.722 1.715 1.00 98.94 236 LEU A CA 1
ATOM 1781 C C . LEU A 1 236 ? 18.320 2.097 1.024 1.00 98.94 236 LEU A C 1
ATOM 1783 O O . LEU A 1 236 ? 18.654 1.519 -0.012 1.00 98.94 236 LEU A O 1
ATOM 1787 N N . GLY A 1 237 ? 19.112 2.995 1.615 1.00 98.62 237 GLY A N 1
ATOM 1788 C CA . GLY A 1 237 ? 20.464 3.317 1.178 1.00 98.62 237 GLY A CA 1
ATOM 1789 C C . GLY A 1 237 ? 20.520 4.247 -0.034 1.00 98.62 237 GLY A C 1
ATOM 1790 O O . GLY A 1 237 ? 19.512 4.676 -0.595 1.00 98.62 237 GLY A O 1
ATOM 1791 N N . VAL A 1 238 ? 21.742 4.570 -0.464 1.00 98.19 238 VAL A N 1
ATOM 1792 C CA . VAL A 1 238 ? 21.982 5.532 -1.558 1.00 98.19 238 VAL A CA 1
ATOM 1793 C C . VAL A 1 238 ? 21.591 5.010 -2.943 1.00 98.19 238 VAL A C 1
ATOM 1795 O O . VAL A 1 238 ? 21.418 5.802 -3.870 1.00 98.19 238 VAL A O 1
ATOM 1798 N N . ASN A 1 239 ? 21.454 3.690 -3.083 1.00 98.88 239 ASN A N 1
ATOM 1799 C CA . ASN A 1 239 ? 21.143 3.011 -4.341 1.00 98.88 239 ASN A CA 1
ATOM 1800 C C . ASN A 1 239 ? 19.628 2.850 -4.581 1.00 98.88 239 ASN A C 1
ATOM 1802 O O . ASN A 1 239 ? 19.219 2.360 -5.634 1.00 98.88 239 ASN A O 1
ATOM 1806 N N . ILE A 1 240 ? 18.785 3.336 -3.662 1.00 98.88 240 ILE A N 1
ATOM 1807 C CA . ILE A 1 240 ? 17.343 3.498 -3.864 1.00 98.88 240 ILE A CA 1
ATOM 1808 C C . ILE A 1 240 ? 17.005 4.993 -3.864 1.00 98.88 240 ILE A C 1
ATOM 1810 O O . ILE A 1 240 ? 17.146 5.699 -2.867 1.00 98.88 240 ILE A O 1
ATOM 1814 N N . ARG A 1 241 ? 16.568 5.495 -5.022 1.00 98.75 241 ARG A N 1
ATOM 1815 C CA . ARG A 1 241 ? 16.259 6.915 -5.229 1.00 98.75 241 ARG A CA 1
ATOM 1816 C C . ARG A 1 241 ? 14.910 7.276 -4.603 1.00 98.75 241 ARG A C 1
ATOM 1818 O O . ARG A 1 241 ? 13.939 6.544 -4.762 1.00 98.75 241 ARG A O 1
ATOM 1825 N N . ALA A 1 242 ? 14.822 8.426 -3.939 1.00 98.88 242 ALA A N 1
ATOM 1826 C CA . ALA A 1 242 ? 13.578 8.867 -3.312 1.00 98.88 242 ALA A CA 1
ATOM 1827 C C . ALA A 1 242 ? 12.627 9.555 -4.306 1.00 98.88 242 ALA A C 1
ATOM 1829 O O . ALA A 1 242 ? 13.010 10.482 -5.026 1.00 98.88 242 ALA A O 1
ATOM 1830 N N . GLY A 1 243 ? 11.356 9.155 -4.291 1.00 98.69 243 GLY A N 1
ATOM 1831 C CA . GLY A 1 243 ? 10.292 9.746 -5.103 1.00 98.69 243 GLY A CA 1
ATOM 1832 C C . GLY A 1 243 ? 9.076 8.829 -5.224 1.00 98.69 243 GLY A C 1
ATOM 1833 O O . GLY A 1 243 ? 9.152 7.642 -4.912 1.00 98.69 243 GLY A O 1
ATOM 1834 N N . ALA A 1 244 ? 7.961 9.374 -5.714 1.00 98.62 244 ALA A N 1
ATOM 1835 C CA . ALA A 1 244 ? 6.660 8.694 -5.733 1.00 98.62 244 ALA A CA 1
ATOM 1836 C C . ALA A 1 244 ? 6.620 7.388 -6.551 1.00 98.62 244 ALA A C 1
ATOM 1838 O O . ALA A 1 244 ? 5.743 6.559 -6.334 1.00 98.62 244 ALA A O 1
ATOM 1839 N N . HIS A 1 245 ? 7.546 7.193 -7.494 1.00 98.69 245 HIS A N 1
ATOM 1840 C CA . HIS A 1 245 ? 7.515 6.061 -8.425 1.00 98.69 245 HIS A CA 1
ATOM 1841 C C . HIS A 1 245 ? 8.595 5.000 -8.171 1.00 98.69 245 HIS A C 1
ATOM 1843 O O . HIS A 1 245 ? 8.617 4.025 -8.914 1.00 98.69 245 HIS A O 1
ATOM 1849 N N . TYR A 1 246 ? 9.442 5.161 -7.142 1.00 98.81 246 TYR A N 1
ATOM 1850 C CA . TYR A 1 246 ? 10.541 4.235 -6.824 1.00 98.81 246 TYR A CA 1
ATOM 1851 C C . TYR A 1 246 ? 10.123 3.161 -5.810 1.00 98.81 246 TYR A C 1
ATOM 1853 O O . TYR A 1 246 ? 9.722 2.070 -6.204 1.00 98.81 246 TYR A O 1
ATOM 1861 N N . SER A 1 247 ? 10.213 3.452 -4.509 1.00 98.75 247 SER A N 1
ATOM 1862 C CA . SER A 1 247 ? 9.900 2.491 -3.446 1.00 98.75 247 SER A CA 1
ATOM 1863 C C . SER A 1 247 ? 8.392 2.310 -3.290 1.00 98.75 247 SER A C 1
ATOM 1865 O O . SER A 1 247 ? 7.711 3.198 -2.771 1.00 98.75 247 SER A O 1
ATOM 1867 N N . GLN A 1 248 ? 7.911 1.133 -3.693 1.00 98.75 248 GLN A N 1
ATOM 1868 C CA . GLN A 1 248 ? 6.528 0.674 -3.542 1.00 98.75 248 GLN A CA 1
ATOM 1869 C C . GLN A 1 248 ? 6.489 -0.505 -2.549 1.00 98.75 248 GLN A C 1
ATOM 1871 O O . GLN A 1 248 ? 6.395 -1.658 -2.979 1.00 98.75 248 GLN A O 1
ATOM 1876 N N . PRO A 1 249 ? 6.676 -0.266 -1.237 1.00 98.62 249 PRO A N 1
ATOM 1877 C CA . PRO A 1 249 ? 6.579 -1.329 -0.241 1.00 98.62 249 PRO A CA 1
ATOM 1878 C C . PRO A 1 249 ? 5.170 -1.928 -0.223 1.00 98.62 249 PRO A C 1
ATOM 1880 O O . PRO A 1 249 ? 4.198 -1.223 -0.489 1.00 98.62 249 PRO A O 1
ATOM 1883 N N . GLN A 1 250 ? 5.067 -3.209 0.109 1.00 98.62 250 GLN A N 1
ATOM 1884 C CA . GLN A 1 250 ? 3.837 -3.894 0.503 1.00 98.62 250 GLN A CA 1
ATOM 1885 C C . GLN A 1 250 ? 4.032 -4.433 1.917 1.00 98.62 250 GLN A C 1
ATOM 1887 O O . GLN A 1 250 ? 5.131 -4.871 2.243 1.00 98.62 250 GLN A O 1
ATOM 1892 N N . LEU A 1 251 ? 2.989 -4.371 2.738 1.00 98.81 251 LEU A N 1
ATOM 1893 C CA . LEU A 1 251 ? 2.975 -4.874 4.107 1.00 98.81 251 LEU A CA 1
ATOM 1894 C C . LEU A 1 251 ? 1.761 -5.794 4.231 1.00 98.81 251 LEU A C 1
ATOM 1896 O O . LEU A 1 251 ? 0.639 -5.322 4.034 1.00 98.81 251 LEU A O 1
ATOM 1900 N N . TYR A 1 252 ? 1.991 -7.087 4.443 1.00 98.81 252 TYR A N 1
ATOM 1901 C CA . TYR A 1 252 ? 0.941 -8.105 4.492 1.00 98.81 252 TYR A CA 1
ATOM 1902 C C . TYR A 1 252 ? 1.471 -9.411 5.093 1.00 98.81 252 TYR A C 1
ATOM 1904 O O . TYR A 1 252 ? 2.657 -9.685 4.979 1.00 98.81 252 TYR A O 1
ATOM 1912 N N . ASP A 1 253 ? 0.596 -10.219 5.685 1.00 98.69 253 ASP A N 1
ATOM 1913 C CA . ASP A 1 253 ? 0.892 -11.589 6.136 1.00 98.69 253 ASP A CA 1
ATOM 1914 C C . ASP A 1 253 ? 1.003 -12.504 4.908 1.00 98.69 253 ASP A C 1
ATOM 1916 O O . ASP A 1 253 ? -0.015 -12.939 4.366 1.00 98.69 253 ASP A O 1
ATOM 1920 N N . PHE A 1 254 ? 2.216 -12.675 4.369 1.00 98.69 254 PHE A N 1
ATOM 1921 C CA . PHE A 1 254 ? 2.424 -13.312 3.063 1.00 98.69 254 PHE A CA 1
ATOM 1922 C C . PHE A 1 254 ? 2.587 -14.832 3.148 1.00 98.69 254 PHE A C 1
ATOM 1924 O O . PHE A 1 254 ? 2.305 -15.507 2.158 1.00 98.69 254 PHE A O 1
ATOM 1931 N N . ASP A 1 255 ? 3.006 -15.379 4.293 1.00 98.38 255 ASP A N 1
ATOM 1932 C CA . ASP A 1 255 ? 3.059 -16.831 4.526 1.00 98.38 255 ASP A CA 1
ATOM 1933 C C . ASP A 1 255 ? 1.855 -17.382 5.323 1.00 98.38 255 ASP A C 1
ATOM 1935 O O . ASP A 1 255 ? 1.676 -18.604 5.405 1.00 98.38 255 ASP A O 1
ATOM 1939 N N . SER A 1 256 ? 0.983 -16.493 5.818 1.00 97.69 256 SER A N 1
ATOM 1940 C CA . SER A 1 256 ? -0.222 -16.804 6.600 1.00 97.69 256 SER A CA 1
ATOM 1941 C C . SER A 1 256 ? 0.072 -17.379 8.000 1.00 97.69 256 SER A C 1
ATOM 1943 O O . SER A 1 256 ? -0.699 -18.204 8.511 1.00 97.69 256 SER A O 1
ATOM 1945 N N . ASP A 1 257 ? 1.173 -16.957 8.649 1.00 97.50 257 ASP A N 1
ATOM 1946 C CA . ASP A 1 257 ? 1.481 -17.286 10.056 1.00 97.50 257 ASP A CA 1
ATOM 1947 C C . ASP A 1 257 ? 0.649 -16.493 11.083 1.00 97.50 257 ASP A C 1
ATOM 1949 O O . ASP A 1 257 ? 0.482 -16.947 12.227 1.00 97.50 257 ASP A O 1
ATOM 1953 N N . GLY A 1 258 ? 0.033 -15.390 10.646 1.00 97.12 258 GLY A N 1
ATOM 1954 C CA . GLY A 1 258 ? -0.758 -14.475 11.465 1.00 97.12 258 GLY A CA 1
ATOM 1955 C C . GLY A 1 258 ? -0.059 -13.155 11.796 1.00 97.12 258 GLY A C 1
ATOM 1956 O O . GLY A 1 258 ? -0.536 -12.467 12.701 1.00 97.12 258 GLY A O 1
ATOM 1957 N N . ARG A 1 259 ? 1.050 -12.828 11.121 1.00 98.31 259 ARG A N 1
ATOM 1958 C CA . ARG A 1 259 ? 1.844 -11.596 11.266 1.00 98.31 259 ARG A CA 1
ATOM 1959 C C . ARG A 1 259 ? 2.270 -11.109 9.887 1.00 98.31 259 ARG A C 1
ATOM 1961 O O . ARG A 1 259 ? 2.448 -11.911 8.986 1.00 98.31 259 ARG A O 1
ATOM 1968 N N . ALA A 1 260 ? 2.412 -9.803 9.704 1.00 98.75 260 ALA A N 1
ATOM 1969 C CA . ALA A 1 260 ? 2.720 -9.228 8.400 1.00 98.75 260 ALA A CA 1
ATOM 1970 C C . ALA A 1 260 ? 4.220 -9.070 8.121 1.00 98.75 260 ALA A C 1
ATOM 1972 O O . ALA A 1 260 ? 4.944 -8.474 8.914 1.00 98.75 260 ALA A O 1
ATOM 1973 N N . GLU A 1 261 ? 4.663 -9.452 6.924 1.00 98.88 261 GLU A N 1
ATOM 1974 C CA . GLU A 1 261 ? 5.973 -9.103 6.376 1.00 98.88 261 GLU A CA 1
ATOM 1975 C C . GLU A 1 261 ? 5.923 -7.828 5.529 1.00 98.88 261 GLU A C 1
ATOM 1977 O O . GLU A 1 261 ? 4.909 -7.466 4.923 1.00 98.88 261 GLU A O 1
ATOM 1982 N N . LEU A 1 262 ? 7.079 -7.178 5.399 1.00 98.94 262 LEU A N 1
ATOM 1983 C CA . LEU A 1 262 ? 7.294 -6.071 4.475 1.00 98.94 262 LEU A CA 1
ATOM 1984 C C . LEU A 1 262 ? 8.082 -6.538 3.242 1.00 98.94 262 LEU A C 1
ATOM 1986 O O . LEU A 1 262 ? 9.243 -6.925 3.357 1.00 98.94 262 LEU A O 1
ATOM 1990 N N . LEU A 1 263 ? 7.513 -6.410 2.042 1.00 98.94 263 LEU A N 1
ATOM 1991 C CA . LEU A 1 263 ? 8.217 -6.652 0.776 1.00 98.94 263 LEU A CA 1
ATOM 1992 C C . LEU A 1 263 ? 8.478 -5.335 0.042 1.00 98.94 263 LEU A C 1
ATOM 1994 O O . LEU A 1 263 ? 7.558 -4.558 -0.220 1.00 98.94 263 LEU A O 1
ATOM 1998 N N . VAL A 1 264 ? 9.729 -5.079 -0.347 1.00 98.94 264 VAL A N 1
ATOM 1999 C CA . VAL A 1 264 ? 10.092 -3.880 -1.122 1.00 98.94 264 VAL A CA 1
ATOM 2000 C C . VAL A 1 264 ? 11.337 -4.101 -1.983 1.00 98.94 264 VAL A C 1
ATOM 2002 O O . VAL A 1 264 ? 12.197 -4.930 -1.686 1.00 98.94 264 VAL A O 1
ATOM 2005 N N . LYS A 1 265 ? 11.448 -3.331 -3.072 1.00 98.94 265 LYS A N 1
ATOM 2006 C CA . LYS A 1 265 ? 12.665 -3.260 -3.886 1.00 98.94 265 LYS A CA 1
ATOM 2007 C C . LYS A 1 265 ? 13.817 -2.646 -3.081 1.00 98.94 265 LYS A C 1
ATOM 2009 O O . LYS A 1 265 ? 13.707 -1.513 -2.609 1.00 98.94 265 LYS A O 1
ATOM 2014 N N . THR A 1 266 ? 14.928 -3.364 -3.008 1.00 98.94 266 THR A N 1
ATOM 2015 C CA . THR A 1 266 ? 16.160 -3.005 -2.290 1.00 98.94 266 THR A CA 1
ATOM 2016 C C . THR A 1 266 ? 17.359 -2.993 -3.248 1.00 98.94 266 THR A C 1
ATOM 2018 O O . THR A 1 266 ? 17.229 -3.239 -4.457 1.00 98.94 266 THR A O 1
ATOM 2021 N N . ALA A 1 267 ? 18.531 -2.622 -2.736 1.00 98.94 267 ALA A N 1
ATOM 2022 C CA . ALA A 1 267 ? 19.779 -2.570 -3.492 1.00 98.94 267 ALA A CA 1
ATOM 2023 C C . ALA A 1 267 ? 20.984 -2.825 -2.572 1.00 98.94 267 ALA A C 1
ATOM 2025 O O . ALA A 1 267 ? 20.838 -2.933 -1.353 1.00 98.94 267 ALA A O 1
ATOM 2026 N N . ASP A 1 268 ? 22.184 -2.881 -3.156 1.00 98.94 268 ASP A N 1
ATOM 2027 C CA . ASP A 1 268 ? 23.432 -2.863 -2.390 1.00 98.94 268 ASP A CA 1
ATOM 2028 C C . ASP A 1 268 ? 23.447 -1.660 -1.429 1.00 98.94 268 ASP A C 1
ATOM 2030 O O . ASP A 1 268 ? 23.135 -0.530 -1.822 1.00 98.94 268 ASP A O 1
ATOM 2034 N N . GLY A 1 269 ? 23.784 -1.895 -0.162 1.00 98.81 269 GLY A N 1
ATOM 2035 C CA . GLY A 1 269 ? 23.843 -0.853 0.863 1.00 98.81 269 GLY A CA 1
ATOM 2036 C C . GLY A 1 269 ? 22.506 -0.509 1.532 1.00 98.81 269 GLY A C 1
ATOM 2037 O O . GLY A 1 269 ? 22.487 0.393 2.369 1.00 98.81 269 GLY A O 1
ATOM 2038 N N . THR A 1 270 ? 21.405 -1.207 1.216 1.00 98.94 270 THR A N 1
ATOM 2039 C CA . THR A 1 270 ? 20.207 -1.201 2.075 1.00 98.94 270 THR A CA 1
ATOM 2040 C C . THR A 1 270 ? 20.559 -1.801 3.445 1.00 98.94 270 THR A C 1
ATOM 2042 O O . THR A 1 270 ? 21.219 -2.838 3.510 1.00 98.94 270 THR A O 1
ATOM 2045 N N . VAL A 1 271 ? 20.123 -1.163 4.532 1.00 98.94 271 VAL A N 1
ATOM 2046 C CA . VAL A 1 271 ? 20.317 -1.608 5.919 1.00 98.94 271 VAL A CA 1
ATOM 2047 C C . VAL A 1 271 ? 18.968 -1.986 6.521 1.00 98.94 271 VAL A C 1
ATOM 2049 O O . VAL A 1 271 ? 18.032 -1.187 6.477 1.00 98.94 271 VAL A O 1
ATOM 2052 N N . ASP A 1 272 ? 18.874 -3.192 7.069 1.00 98.88 272 ASP A N 1
ATOM 2053 C CA . ASP A 1 272 ? 17.654 -3.724 7.673 1.00 98.88 272 ASP A CA 1
ATOM 2054 C C . ASP A 1 272 ? 17.419 -3.217 9.114 1.00 98.88 272 ASP A C 1
ATOM 2056 O O . ASP A 1 272 ? 18.247 -2.498 9.686 1.00 98.88 272 ASP A O 1
ATOM 2060 N N . GLY A 1 273 ? 16.281 -3.587 9.709 1.00 98.75 273 GLY A N 1
ATOM 2061 C CA . GLY A 1 273 ? 15.863 -3.150 11.045 1.00 98.75 273 GLY A CA 1
ATOM 2062 C C . GLY A 1 273 ? 16.789 -3.588 12.187 1.00 98.75 273 GLY A C 1
ATOM 2063 O O . GLY A 1 273 ? 16.861 -2.905 13.213 1.00 98.75 273 GLY A O 1
ATOM 2064 N N . VAL A 1 274 ? 17.569 -4.660 11.994 1.00 98.75 274 VAL A N 1
ATOM 2065 C CA . VAL A 1 274 ? 18.567 -5.153 12.963 1.00 98.75 274 VAL A CA 1
ATOM 2066 C C . VAL A 1 274 ? 19.991 -4.652 12.672 1.00 98.75 274 VAL A C 1
ATOM 2068 O O . VAL A 1 274 ? 20.917 -4.903 13.453 1.00 98.75 274 VAL A O 1
ATOM 2071 N N . GLY A 1 275 ? 20.176 -3.877 11.598 1.00 98.69 275 GLY A N 1
ATOM 2072 C CA . GLY A 1 275 ? 21.436 -3.239 11.220 1.00 98.69 275 GLY A CA 1
ATOM 2073 C C . GLY A 1 275 ? 22.347 -4.085 10.323 1.00 98.69 275 GLY A C 1
ATOM 2074 O O . GLY A 1 275 ? 23.535 -3.764 10.199 1.00 98.69 275 GLY A O 1
ATOM 2075 N N . ALA A 1 276 ? 21.839 -5.162 9.722 1.00 98.75 276 ALA A N 1
ATOM 2076 C CA . ALA A 1 276 ? 22.543 -5.918 8.693 1.00 98.75 276 ALA A CA 1
ATOM 2077 C C . ALA A 1 276 ? 22.444 -5.206 7.335 1.00 98.75 276 ALA A C 1
ATOM 2079 O O . ALA A 1 276 ? 21.462 -4.532 7.035 1.00 98.75 276 ALA A O 1
ATOM 2080 N N . VAL A 1 277 ? 23.487 -5.334 6.508 1.00 98.88 277 VAL A N 1
ATOM 2081 C CA . VAL A 1 277 ? 23.547 -4.690 5.188 1.00 98.88 277 VAL A CA 1
ATOM 2082 C C . VAL A 1 277 ? 23.305 -5.720 4.093 1.00 98.88 277 VAL A C 1
ATOM 2084 O O . VAL A 1 277 ? 23.971 -6.757 4.054 1.00 98.88 277 VAL A O 1
ATOM 2087 N N . ILE A 1 278 ? 22.384 -5.404 3.189 1.00 98.88 278 ILE A N 1
ATOM 2088 C CA . ILE A 1 278 ? 22.091 -6.179 1.988 1.00 98.88 278 ILE A CA 1
ATOM 2089 C C . ILE A 1 278 ? 23.134 -5.837 0.920 1.00 98.88 278 ILE A C 1
ATOM 2091 O O . ILE A 1 278 ? 23.362 -4.668 0.602 1.00 98.88 278 ILE A O 1
ATOM 2095 N N . GLY A 1 279 ? 23.772 -6.865 0.357 1.00 98.56 279 GLY A N 1
ATOM 2096 C CA . GLY A 1 279 ? 24.726 -6.703 -0.739 1.00 98.56 279 GLY A CA 1
ATOM 2097 C C . GLY A 1 279 ? 26.046 -6.025 -0.340 1.00 98.56 279 GLY A C 1
ATOM 2098 O O . GLY A 1 279 ? 26.613 -6.319 0.715 1.00 98.56 279 GLY A O 1
ATOM 2099 N N . ASP A 1 280 ? 26.577 -5.160 -1.209 1.00 98.69 280 ASP A N 1
ATOM 2100 C CA . ASP A 1 280 ? 27.830 -4.423 -0.966 1.00 98.69 280 ASP A CA 1
ATOM 2101 C C . ASP A 1 280 ? 27.593 -3.079 -0.246 1.00 98.69 280 ASP A C 1
ATOM 2103 O O . ASP A 1 280 ? 27.051 -2.127 -0.804 1.00 98.69 280 ASP A O 1
ATOM 2107 N N . ALA A 1 281 ? 28.055 -2.985 1.003 1.00 98.06 281 ALA A N 1
ATOM 2108 C CA . ALA A 1 281 ? 27.921 -1.794 1.843 1.00 98.06 281 ALA A CA 1
ATOM 2109 C C . ALA A 1 281 ? 28.683 -0.553 1.332 1.00 98.06 281 ALA A C 1
ATOM 2111 O O . ALA A 1 281 ? 28.348 0.563 1.728 1.00 98.06 281 ALA A O 1
ATOM 2112 N N . ASP A 1 282 ? 29.711 -0.733 0.493 1.00 98.12 282 ASP A N 1
ATOM 2113 C CA . ASP A 1 282 ? 30.539 0.357 -0.043 1.00 98.12 282 ASP A CA 1
ATOM 2114 C C . ASP A 1 282 ? 30.106 0.791 -1.468 1.00 98.12 282 ASP A C 1
ATOM 2116 O O . ASP A 1 282 ? 30.729 1.680 -2.061 1.00 98.12 282 ASP A O 1
ATOM 2120 N N . ALA A 1 283 ? 29.058 0.183 -2.042 1.00 98.50 283 ALA A N 1
ATOM 2121 C CA . ALA A 1 283 ? 28.620 0.452 -3.410 1.00 98.50 283 ALA A CA 1
ATOM 2122 C C . ALA A 1 283 ? 27.828 1.766 -3.556 1.00 98.50 283 ALA A C 1
ATOM 2124 O O . ALA A 1 283 ? 26.879 2.042 -2.823 1.00 98.50 283 ALA A O 1
ATOM 2125 N N . ASP A 1 284 ? 28.168 2.552 -4.580 1.00 98.50 284 ASP A N 1
ATOM 2126 C CA . ASP A 1 284 ? 27.434 3.753 -4.990 1.00 98.50 284 ASP A CA 1
ATOM 2127 C C . ASP A 1 284 ? 27.235 3.726 -6.512 1.00 98.50 284 ASP A C 1
ATOM 2129 O O . ASP A 1 284 ? 28.166 3.944 -7.291 1.00 98.50 284 ASP A O 1
ATOM 2133 N N . HIS A 1 285 ? 26.011 3.412 -6.927 1.00 98.50 285 HIS A N 1
ATOM 2134 C CA . HIS A 1 285 ? 25.586 3.278 -8.321 1.00 98.50 285 HIS A CA 1
ATOM 2135 C C . HIS A 1 285 ? 24.896 4.542 -8.857 1.00 98.50 285 HIS A C 1
ATOM 2137 O O . HIS A 1 285 ? 24.342 4.534 -9.963 1.00 98.50 285 HIS A O 1
ATOM 2143 N N . ARG A 1 286 ? 24.920 5.647 -8.099 1.00 98.06 286 ARG A N 1
ATOM 2144 C CA . ARG A 1 286 ? 24.373 6.932 -8.546 1.00 98.06 286 ARG A CA 1
ATOM 2145 C C . ARG A 1 286 ? 25.250 7.531 -9.644 1.00 98.06 286 ARG A C 1
ATOM 2147 O O . ARG A 1 286 ? 26.457 7.702 -9.481 1.00 98.06 286 ARG A O 1
ATOM 2154 N N . ASN A 1 287 ? 24.634 7.908 -10.760 1.00 97.12 287 ASN A N 1
ATOM 2155 C CA . ASN A 1 287 ? 25.312 8.652 -11.821 1.00 97.12 287 ASN A CA 1
ATOM 2156 C C . ASN A 1 287 ? 25.459 10.152 -11.470 1.00 97.12 287 ASN A C 1
ATOM 2158 O O . ASN A 1 287 ? 24.956 10.623 -10.450 1.00 97.12 287 ASN A O 1
ATOM 2162 N N . GLU A 1 288 ? 26.128 10.931 -12.330 1.00 95.50 288 GLU A N 1
ATOM 2163 C CA . GLU A 1 288 ? 26.335 12.382 -12.124 1.00 95.50 288 GLU A CA 1
ATOM 2164 C C . GLU A 1 288 ? 25.022 13.192 -12.032 1.00 95.50 288 GLU A C 1
ATOM 2166 O O . GLU A 1 288 ? 25.009 14.295 -11.488 1.00 95.50 288 GLU A O 1
ATOM 2171 N N . GLU A 1 289 ? 23.912 12.641 -12.531 1.00 96.00 289 GLU A N 1
ATOM 2172 C CA . GLU A 1 289 ? 22.567 13.216 -12.447 1.00 96.00 289 GLU A CA 1
ATOM 2173 C C . GLU A 1 289 ? 21.743 12.653 -11.270 1.00 96.00 289 GLU A C 1
ATOM 2175 O O . GLU A 1 289 ? 20.587 13.033 -11.090 1.00 96.00 289 GLU A O 1
ATOM 2180 N N . GLY A 1 290 ? 22.318 11.785 -10.432 1.00 96.50 290 GLY A N 1
ATOM 2181 C CA . GLY A 1 290 ? 21.678 11.224 -9.242 1.00 96.50 290 GLY A CA 1
ATOM 2182 C C . GLY A 1 290 ? 20.615 10.152 -9.501 1.00 96.50 290 GLY A C 1
ATOM 2183 O O . GLY A 1 290 ? 19.812 9.894 -8.604 1.00 96.50 290 GLY A O 1
ATOM 2184 N N . TYR A 1 291 ? 20.584 9.545 -10.692 1.00 98.31 291 TYR A N 1
ATOM 2185 C CA . TYR A 1 291 ? 19.801 8.332 -10.970 1.00 98.31 291 TYR A CA 1
ATOM 2186 C C . TYR A 1 291 ? 20.628 7.070 -10.694 1.00 98.31 291 TYR A C 1
ATOM 2188 O O . TYR A 1 291 ? 21.853 7.101 -10.818 1.00 98.31 291 TYR A O 1
ATOM 2196 N N . VAL A 1 292 ? 19.960 5.950 -10.400 1.00 98.56 292 VAL A N 1
ATOM 2197 C CA . VAL A 1 292 ? 20.595 4.641 -10.159 1.00 98.56 292 VAL A CA 1
ATOM 2198 C C . VAL A 1 292 ? 20.253 3.689 -11.308 1.00 98.56 292 VAL A C 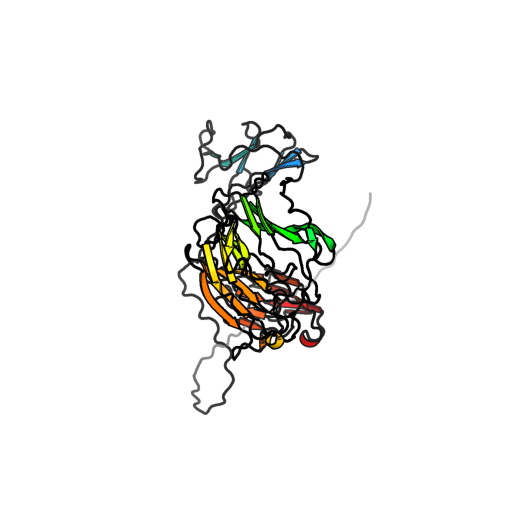1
ATOM 2200 O O . VAL A 1 292 ? 19.329 2.880 -11.237 1.00 98.56 292 VAL A O 1
ATOM 2203 N N . LEU A 1 293 ? 20.989 3.839 -12.411 1.00 98.44 293 LEU A N 1
ATOM 2204 C CA . LEU A 1 293 ? 20.734 3.153 -13.690 1.00 98.44 293 LEU A CA 1
ATOM 2205 C C . LEU A 1 293 ? 21.720 2.010 -13.986 1.00 98.44 293 LEU A C 1
ATOM 2207 O O . LEU A 1 293 ? 21.719 1.459 -15.084 1.00 98.44 293 LEU A O 1
ATOM 2211 N N . ASP A 1 294 ? 22.548 1.660 -13.008 1.00 97.38 294 ASP A N 1
ATOM 2212 C CA . ASP A 1 294 ? 23.495 0.543 -13.024 1.00 97.38 294 ASP A CA 1
ATOM 2213 C C . ASP A 1 294 ? 23.444 -0.162 -11.653 1.00 97.38 294 ASP A C 1
ATOM 2215 O O . ASP A 1 294 ? 22.672 0.237 -10.775 1.00 97.38 294 ASP A O 1
ATOM 2219 N N . GLY A 1 295 ? 24.236 -1.217 -11.478 1.00 98.31 295 GLY A N 1
ATOM 2220 C CA . GLY A 1 295 ? 24.257 -2.028 -10.263 1.00 98.31 295 GLY A CA 1
ATOM 2221 C C . GLY A 1 295 ? 23.099 -3.028 -10.173 1.00 98.31 295 GLY A C 1
ATOM 2222 O O . GLY A 1 295 ? 22.138 -2.947 -10.956 1.00 98.31 295 GLY A O 1
ATOM 2223 N N . PRO A 1 296 ? 23.199 -3.999 -9.250 1.00 98.50 296 PRO A N 1
ATOM 2224 C CA . PRO A 1 296 ? 22.148 -4.974 -9.015 1.00 98.50 296 PRO A CA 1
ATOM 2225 C C . PRO A 1 296 ? 20.907 -4.315 -8.405 1.00 98.50 296 PRO A C 1
ATOM 2227 O O . PRO A 1 296 ? 20.937 -3.208 -7.866 1.00 98.50 296 PRO A O 1
ATOM 2230 N N . GLU A 1 297 ? 19.787 -5.013 -8.519 1.00 98.94 297 GLU A N 1
ATOM 2231 C CA . GLU A 1 297 ? 18.504 -4.622 -7.954 1.00 98.94 297 GLU A CA 1
ATOM 2232 C C . GLU A 1 297 ? 17.908 -5.865 -7.315 1.00 98.94 297 GLU A C 1
ATOM 2234 O O . GLU A 1 297 ? 17.913 -6.923 -7.946 1.00 98.94 297 GLU A O 1
ATOM 2239 N N . TYR A 1 298 ? 17.376 -5.742 -6.104 1.00 98.94 298 TYR A N 1
ATOM 2240 C CA . TYR A 1 298 ? 16.846 -6.880 -5.362 1.00 98.94 298 TYR A CA 1
ATOM 2241 C C . TYR A 1 298 ? 15.380 -6.660 -4.968 1.00 98.94 298 TYR A C 1
ATOM 2243 O O . TYR A 1 298 ? 14.890 -5.527 -4.927 1.00 98.94 298 TYR A O 1
ATOM 2251 N N . LEU A 1 299 ? 14.674 -7.751 -4.694 1.00 98.94 299 LEU A N 1
ATOM 2252 C CA . LEU A 1 299 ? 13.455 -7.770 -3.893 1.00 98.94 299 LEU A CA 1
ATOM 2253 C C . LEU A 1 299 ? 13.801 -8.444 -2.564 1.00 98.94 299 LEU A C 1
ATOM 2255 O O . LEU A 1 299 ? 14.340 -9.551 -2.566 1.00 98.94 299 LEU A O 1
ATOM 2259 N N . THR A 1 300 ? 13.479 -7.782 -1.456 1.00 99.00 300 THR A N 1
ATOM 2260 C CA . THR A 1 300 ? 13.668 -8.315 -0.102 1.00 99.00 300 THR A CA 1
ATOM 2261 C C . THR A 1 300 ? 12.322 -8.422 0.595 1.00 99.00 300 THR A C 1
ATOM 2263 O O . THR A 1 300 ? 11.500 -7.508 0.491 1.00 99.00 300 THR A O 1
ATOM 2266 N N . VAL A 1 301 ? 12.141 -9.527 1.317 1.00 98.94 301 VAL A N 1
ATOM 2267 C CA . VAL A 1 301 ? 11.128 -9.697 2.361 1.00 98.94 301 VAL A CA 1
ATOM 2268 C C . VAL A 1 301 ? 11.783 -9.456 3.719 1.00 98.94 301 VAL A C 1
ATOM 2270 O O . VAL A 1 301 ? 12.858 -9.993 3.996 1.00 98.94 301 VAL A O 1
ATOM 2273 N N . PHE A 1 302 ? 11.14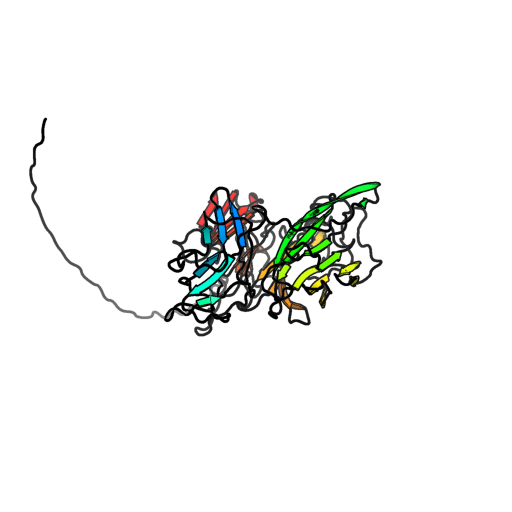9 -8.631 4.544 1.00 98.94 302 PHE A N 1
ATOM 2274 C CA . PHE A 1 302 ? 11.569 -8.315 5.903 1.00 98.94 302 PHE A CA 1
ATOM 2275 C C . PHE A 1 302 ? 10.502 -8.775 6.899 1.00 98.94 302 PHE A C 1
ATOM 2277 O O . PHE A 1 302 ? 9.311 -8.585 6.654 1.00 98.94 302 PHE A O 1
ATOM 2284 N N . ASP A 1 303 ? 10.946 -9.320 8.028 1.00 98.88 303 ASP A N 1
ATOM 2285 C CA . ASP A 1 303 ? 10.114 -9.623 9.196 1.00 98.88 303 ASP A CA 1
ATOM 2286 C C . ASP A 1 303 ? 9.447 -8.339 9.717 1.00 98.88 303 ASP A C 1
ATOM 2288 O O . ASP A 1 303 ? 10.117 -7.316 9.878 1.00 98.88 303 ASP A O 1
ATOM 2292 N N . GLY A 1 304 ? 8.135 -8.358 9.961 1.00 98.62 304 GLY A N 1
ATOM 2293 C CA . GLY A 1 304 ? 7.404 -7.150 10.353 1.00 98.62 304 GLY A CA 1
ATOM 2294 C C . GLY A 1 304 ? 7.668 -6.670 11.778 1.00 98.62 304 GLY A C 1
ATOM 2295 O O . GLY A 1 304 ? 7.631 -5.463 12.016 1.00 98.62 304 GLY A O 1
ATOM 2296 N N . GLU A 1 305 ? 7.961 -7.572 12.717 1.00 98.38 305 GLU A N 1
ATOM 2297 C CA . GLU A 1 305 ? 8.191 -7.242 14.133 1.00 98.38 305 GLU A CA 1
ATOM 2298 C C . GLU A 1 305 ? 9.569 -6.581 14.333 1.00 98.38 305 GLU A C 1
ATOM 2300 O O . GLU A 1 305 ? 9.717 -5.625 15.095 1.00 98.38 305 GLU A O 1
ATOM 2305 N N . SER A 1 306 ? 10.591 -7.064 13.620 1.00 98.75 306 SER A N 1
ATOM 2306 C CA . SER A 1 306 ? 12.001 -6.685 13.809 1.00 98.75 306 SER A CA 1
ATOM 2307 C C . SER A 1 306 ? 12.629 -5.909 12.649 1.00 98.75 306 SER A C 1
ATOM 2309 O O . SER A 1 306 ? 13.660 -5.253 12.833 1.00 98.75 306 SER A O 1
ATOM 2311 N N . GLY A 1 307 ? 12.047 -5.991 11.452 1.00 98.81 307 GLY A N 1
ATOM 2312 C CA . GLY A 1 307 ? 12.625 -5.460 10.224 1.00 98.81 307 GLY A CA 1
ATOM 2313 C C . GLY A 1 307 ? 13.864 -6.222 9.739 1.00 98.81 307 GLY A C 1
ATOM 2314 O O . GLY A 1 307 ? 14.580 -5.681 8.899 1.00 98.81 307 GLY A O 1
ATOM 2315 N N . GLU A 1 308 ? 14.171 -7.419 10.263 1.00 98.94 308 GLU A N 1
ATOM 2316 C CA . GLU A 1 308 ? 15.269 -8.278 9.780 1.00 98.94 308 GLU A CA 1
ATOM 2317 C C . GLU A 1 308 ? 14.980 -8.784 8.355 1.00 98.94 308 GLU A C 1
ATOM 2319 O O . GLU A 1 308 ? 13.860 -9.189 8.045 1.00 98.94 308 GLU A O 1
ATOM 2324 N N . ALA A 1 309 ? 15.981 -8.769 7.469 1.00 98.88 309 ALA A N 1
ATOM 2325 C CA . ALA A 1 309 ? 15.829 -9.299 6.112 1.00 98.88 309 ALA A CA 1
ATOM 2326 C C . ALA A 1 309 ? 15.766 -10.842 6.122 1.00 98.88 309 ALA A C 1
ATOM 2328 O O . ALA A 1 309 ? 16.766 -11.507 6.401 1.00 98.88 309 ALA A O 1
ATOM 2329 N N . LEU A 1 310 ? 14.606 -11.413 5.774 1.00 98.88 310 LEU A N 1
ATOM 2330 C CA . LEU A 1 310 ? 14.349 -12.860 5.810 1.00 98.88 310 LEU A CA 1
ATOM 2331 C C . LEU A 1 310 ? 14.880 -13.582 4.562 1.00 98.88 310 LEU A C 1
ATOM 2333 O O . LEU A 1 310 ? 15.597 -14.577 4.673 1.00 98.88 310 LEU A O 1
ATOM 2337 N N . ASP A 1 311 ? 14.575 -13.058 3.373 1.00 98.88 311 ASP A N 1
ATOM 2338 C CA . ASP A 1 311 ? 15.111 -13.536 2.094 1.00 98.88 311 ASP A CA 1
ATOM 2339 C C . ASP A 1 311 ? 15.298 -12.373 1.110 1.00 98.88 311 ASP A C 1
ATOM 2341 O O . ASP A 1 311 ? 14.676 -11.313 1.223 1.00 98.88 311 ASP A O 1
ATOM 2345 N N . THR A 1 312 ? 16.203 -12.535 0.148 1.00 98.94 312 THR A N 1
ATOM 2346 C CA . THR A 1 312 ? 16.500 -11.523 -0.871 1.00 98.94 312 THR A CA 1
ATOM 2347 C C . THR A 1 312 ? 16.869 -12.184 -2.192 1.00 98.94 312 THR A C 1
ATOM 2349 O O . THR A 1 312 ? 17.833 -12.947 -2.278 1.00 98.94 312 THR A O 1
ATOM 2352 N N . ILE A 1 313 ? 16.126 -11.833 -3.241 1.00 98.88 313 ILE A N 1
ATOM 2353 C CA . ILE A 1 313 ? 16.294 -12.355 -4.601 1.00 98.88 313 ILE A CA 1
ATOM 2354 C C . ILE A 1 313 ? 16.521 -11.219 -5.606 1.00 98.88 313 ILE A C 1
ATOM 2356 O O . ILE A 1 313 ? 16.162 -10.070 -5.352 1.00 98.88 313 ILE A O 1
ATOM 2360 N N . ASP A 1 314 ? 17.098 -11.528 -6.770 1.00 98.75 314 ASP A N 1
ATOM 2361 C CA . ASP A 1 314 ? 17.247 -10.558 -7.865 1.00 98.75 314 ASP A CA 1
ATOM 2362 C C . ASP A 1 314 ? 15.872 -10.009 -8.292 1.00 98.75 314 ASP A C 1
ATOM 2364 O O . ASP A 1 314 ? 14.940 -10.773 -8.557 1.00 98.75 314 ASP A O 1
ATOM 2368 N N . TYR A 1 315 ? 15.748 -8.686 -8.409 1.00 98.75 315 TYR A N 1
ATOM 2369 C CA . TYR A 1 315 ? 14.506 -8.027 -8.811 1.00 98.75 315 TYR A CA 1
ATOM 2370 C C . TYR A 1 315 ? 14.151 -8.353 -10.268 1.00 98.75 315 TYR A C 1
ATOM 2372 O O . TYR A 1 315 ? 14.983 -8.216 -11.174 1.00 98.75 315 TYR A O 1
ATOM 2380 N N . ARG A 1 316 ? 12.893 -8.732 -10.523 1.00 96.12 316 ARG A N 1
ATOM 2381 C CA . ARG A 1 316 ? 12.387 -9.018 -11.872 1.00 96.12 316 ARG A CA 1
ATOM 2382 C C . ARG A 1 316 ? 11.258 -8.037 -12.244 1.00 96.12 316 ARG A C 1
ATOM 2384 O O . ARG A 1 316 ? 10.412 -7.733 -11.412 1.00 96.12 316 ARG A O 1
ATOM 2391 N N . PRO A 1 317 ? 11.225 -7.538 -13.493 1.00 94.94 317 PRO A N 1
ATOM 2392 C CA . PRO A 1 317 ? 12.262 -7.697 -14.509 1.00 94.94 317 PRO A CA 1
ATOM 2393 C C . PRO A 1 317 ? 13.550 -6.941 -14.130 1.00 94.94 317 PRO A C 1
ATOM 2395 O O . PRO A 1 317 ? 13.488 -5.860 -13.529 1.00 94.94 317 PRO A O 1
ATOM 2398 N N . PRO A 1 318 ? 14.722 -7.463 -14.537 1.00 96.69 318 PRO A N 1
ATOM 2399 C CA . PRO A 1 318 ? 15.969 -6.725 -14.397 1.00 96.69 318 PRO A CA 1
ATOM 2400 C C . PRO A 1 318 ? 15.908 -5.445 -15.238 1.00 96.69 318 PRO A C 1
ATOM 2402 O O . PRO A 1 318 ? 15.211 -5.401 -16.255 1.00 96.69 318 PRO A O 1
ATOM 2405 N N . ARG A 1 319 ? 16.691 -4.424 -14.867 1.00 98.12 319 ARG A N 1
ATOM 2406 C CA . ARG A 1 319 ? 16.767 -3.145 -15.599 1.00 98.12 319 ARG A CA 1
ATOM 2407 C C . ARG A 1 319 ? 16.946 -3.303 -17.115 1.00 98.12 319 ARG A C 1
ATOM 2409 O O . ARG A 1 319 ? 16.331 -2.564 -17.878 1.00 98.12 319 ARG A O 1
ATOM 2416 N N . GLY A 1 320 ? 17.772 -4.258 -17.548 1.00 96.69 320 GLY A N 1
ATOM 2417 C CA . GLY A 1 320 ? 18.124 -4.432 -18.960 1.00 96.69 320 GLY A CA 1
ATOM 2418 C C . GLY A 1 320 ? 18.866 -3.210 -19.515 1.00 96.69 320 GLY A C 1
ATOM 2419 O O . GLY A 1 320 ? 19.616 -2.557 -18.787 1.00 96.69 320 GLY A O 1
ATOM 2420 N N . THR A 1 321 ? 18.660 -2.892 -20.794 1.00 97.12 321 THR A N 1
ATOM 2421 C CA . THR A 1 321 ? 19.097 -1.606 -21.358 1.00 97.12 321 THR A CA 1
ATOM 2422 C C . THR A 1 321 ? 18.053 -0.550 -21.005 1.00 97.12 321 THR A C 1
ATOM 2424 O O . THR A 1 321 ? 16.864 -0.762 -21.228 1.00 97.12 321 THR A O 1
ATOM 2427 N N . VAL A 1 322 ? 18.472 0.610 -20.494 1.00 97.88 322 VAL A N 1
ATOM 2428 C CA . VAL A 1 322 ? 17.544 1.690 -20.105 1.00 97.88 322 VAL A CA 1
ATOM 2429 C C . VAL A 1 322 ? 16.669 2.120 -21.292 1.00 97.88 322 VAL A C 1
ATOM 2431 O O . VAL A 1 322 ? 15.455 2.243 -21.150 1.00 97.88 322 VAL A O 1
ATOM 2434 N N . GLU A 1 323 ? 17.259 2.228 -22.486 1.00 98.19 323 GLU A N 1
ATOM 2435 C CA . GLU A 1 323 ? 16.570 2.571 -23.731 1.00 98.19 323 GLU A CA 1
ATOM 2436 C C . GLU A 1 323 ? 15.467 1.589 -24.159 1.00 98.19 323 GLU A C 1
ATOM 2438 O O . GLU A 1 323 ? 14.556 2.017 -24.872 1.00 98.19 323 GLU A O 1
ATOM 2443 N N . ASP A 1 324 ? 15.507 0.321 -23.730 1.00 97.25 324 ASP A N 1
ATOM 2444 C CA . ASP A 1 324 ? 14.470 -0.675 -24.060 1.00 97.25 324 ASP A CA 1
ATOM 2445 C C . ASP A 1 324 ? 13.118 -0.272 -23.434 1.00 97.25 324 ASP A C 1
ATOM 2447 O O . ASP A 1 324 ? 12.049 -0.528 -23.986 1.00 97.25 324 ASP A O 1
ATOM 2451 N N . TRP A 1 325 ? 13.154 0.497 -22.340 1.00 98.38 325 TRP A N 1
ATOM 2452 C CA . TRP A 1 325 ? 11.974 1.104 -21.722 1.00 98.38 325 TRP A CA 1
ATOM 2453 C C . TRP A 1 325 ? 11.470 2.356 -22.453 1.00 98.38 325 TRP A C 1
ATOM 2455 O O . TRP A 1 325 ? 10.456 2.928 -22.061 1.00 98.38 325 TRP A O 1
ATOM 2465 N N . GLY A 1 326 ? 12.108 2.793 -23.541 1.00 98.00 326 GLY A N 1
ATOM 2466 C CA . GLY A 1 326 ? 11.619 3.872 -24.408 1.00 98.00 326 GLY A CA 1
ATOM 2467 C C . GLY A 1 326 ? 12.164 5.274 -24.108 1.00 98.00 326 GLY A C 1
ATOM 2468 O O . GLY A 1 326 ? 11.754 6.235 -24.762 1.00 98.00 326 GLY A O 1
ATOM 2469 N N . ASP A 1 327 ? 13.101 5.414 -23.170 1.00 98.19 327 ASP A N 1
ATOM 2470 C CA . ASP A 1 327 ? 13.998 6.570 -23.067 1.00 98.19 327 ASP A CA 1
ATOM 2471 C C . ASP A 1 327 ? 15.353 6.171 -22.470 1.00 98.19 327 ASP A C 1
ATOM 2473 O O . ASP A 1 327 ? 15.429 5.218 -21.713 1.00 98.19 327 ASP A O 1
ATOM 2477 N N . GLY A 1 328 ? 16.422 6.889 -22.827 1.00 96.25 328 GLY A N 1
ATOM 2478 C CA . GLY A 1 328 ? 17.793 6.603 -22.376 1.00 96.25 328 GLY A CA 1
ATOM 2479 C C . GLY A 1 328 ? 18.267 7.430 -21.176 1.00 96.25 328 GLY A C 1
ATOM 2480 O O . GLY A 1 328 ? 19.470 7.544 -20.970 1.00 96.25 328 GLY A O 1
ATOM 2481 N N . TYR A 1 329 ? 17.361 8.086 -20.438 1.00 93.69 329 TYR A N 1
ATOM 2482 C CA . TYR A 1 329 ? 17.731 8.948 -19.298 1.00 93.69 329 TYR A CA 1
ATOM 2483 C C . TYR A 1 329 ? 17.168 8.474 -17.952 1.00 93.69 329 TYR A C 1
ATOM 2485 O O . TYR A 1 329 ? 17.427 9.106 -16.931 1.00 93.69 329 TYR A O 1
ATOM 2493 N N . GLY A 1 330 ? 16.448 7.349 -17.935 1.00 96.62 330 GLY A N 1
ATOM 2494 C CA . GLY A 1 330 ? 16.045 6.675 -16.703 1.00 96.62 330 GLY A CA 1
ATOM 2495 C C . GLY A 1 330 ? 14.603 6.919 -16.266 1.00 96.62 330 GLY A C 1
ATOM 2496 O O . GLY A 1 330 ? 14.249 6.540 -15.154 1.00 96.62 330 GLY A O 1
ATOM 2497 N N . ASN A 1 331 ? 13.747 7.536 -17.091 1.00 98.50 331 ASN A N 1
ATOM 2498 C CA . ASN A 1 331 ? 12.398 7.872 -16.635 1.00 98.50 331 ASN A CA 1
ATOM 2499 C C . ASN A 1 331 ? 11.477 6.654 -16.614 1.00 98.50 331 ASN A C 1
ATOM 2501 O O . ASN A 1 331 ? 10.991 6.283 -15.546 1.00 98.50 331 ASN A O 1
ATOM 2505 N N . ARG A 1 332 ? 11.243 6.036 -17.781 1.00 98.62 332 ARG A N 1
ATOM 2506 C CA . ARG A 1 332 ? 10.289 4.921 -17.936 1.00 98.62 332 ARG A CA 1
ATOM 2507 C C . ARG A 1 332 ? 10.722 3.628 -17.258 1.00 98.62 332 ARG A C 1
ATOM 2509 O O . ARG A 1 332 ? 9.856 2.892 -16.797 1.00 98.62 332 ARG A O 1
ATOM 2516 N N . VAL A 1 333 ? 12.028 3.374 -17.195 1.00 98.69 333 VAL A N 1
ATOM 2517 C CA . VAL A 1 333 ? 12.587 2.169 -16.567 1.00 98.69 333 VAL A CA 1
ATOM 2518 C C . VAL A 1 333 ? 12.272 2.102 -15.074 1.00 98.69 333 VAL A C 1
ATOM 2520 O O . VAL A 1 333 ? 11.915 1.039 -14.586 1.00 98.69 333 VAL A O 1
ATOM 2523 N N . ASP A 1 334 ? 12.303 3.228 -14.360 1.00 98.75 334 ASP A N 1
ATOM 2524 C CA . ASP A 1 334 ? 12.105 3.252 -12.905 1.00 98.75 334 ASP A CA 1
ATOM 2525 C C . ASP A 1 334 ? 10.671 3.644 -12.511 1.00 98.75 334 ASP A C 1
ATOM 2527 O O . ASP A 1 334 ? 10.425 4.294 -11.494 1.00 98.75 334 ASP A O 1
ATOM 2531 N N . ARG A 1 335 ? 9.699 3.279 -13.353 1.00 98.81 335 ARG A N 1
ATOM 2532 C CA . ARG A 1 335 ? 8.267 3.427 -13.078 1.00 98.81 335 ARG A CA 1
ATOM 2533 C C . ARG A 1 335 ? 7.737 2.156 -12.427 1.00 98.81 335 ARG A C 1
ATOM 2535 O O . ARG A 1 335 ? 7.304 1.249 -13.134 1.00 98.81 335 ARG A O 1
ATOM 2542 N N . PHE A 1 336 ? 7.779 2.098 -11.099 1.00 98.94 336 PHE A N 1
ATOM 2543 C CA . PHE A 1 336 ? 7.339 0.931 -10.337 1.00 98.94 336 PHE A CA 1
ATOM 2544 C C . PHE A 1 336 ? 5.925 1.095 -9.766 1.00 98.94 336 PHE A C 1
ATOM 2546 O O . PHE A 1 336 ? 5.498 2.215 -9.474 1.00 98.94 336 PHE A O 1
ATOM 2553 N N . LEU A 1 337 ? 5.230 -0.030 -9.582 1.00 98.94 337 LEU A N 1
ATOM 2554 C CA . LEU A 1 337 ? 3.994 -0.190 -8.799 1.00 98.94 337 LEU A CA 1
ATOM 2555 C C . LEU A 1 337 ? 4.066 -1.512 -8.016 1.00 98.94 337 LEU A C 1
ATOM 2557 O O . LEU A 1 337 ? 4.874 -2.379 -8.357 1.00 98.94 337 LEU A O 1
ATOM 2561 N N . SER A 1 338 ? 3.208 -1.693 -7.014 1.00 98.75 338 SER A N 1
ATOM 2562 C CA . SER A 1 338 ? 3.006 -2.988 -6.356 1.00 98.75 338 SER A CA 1
ATOM 2563 C C . SER A 1 338 ? 1.594 -3.145 -5.778 1.00 98.75 338 SER A C 1
ATOM 2565 O O . SER A 1 338 ? 0.866 -2.159 -5.638 1.00 98.75 338 SER A O 1
ATOM 2567 N N . ALA A 1 339 ? 1.207 -4.393 -5.508 1.00 98.44 339 ALA A N 1
ATOM 2568 C CA . ALA A 1 339 ? -0.022 -4.806 -4.829 1.00 98.44 339 ALA A CA 1
ATOM 2569 C C . ALA A 1 339 ? 0.159 -6.161 -4.123 1.00 98.44 339 ALA A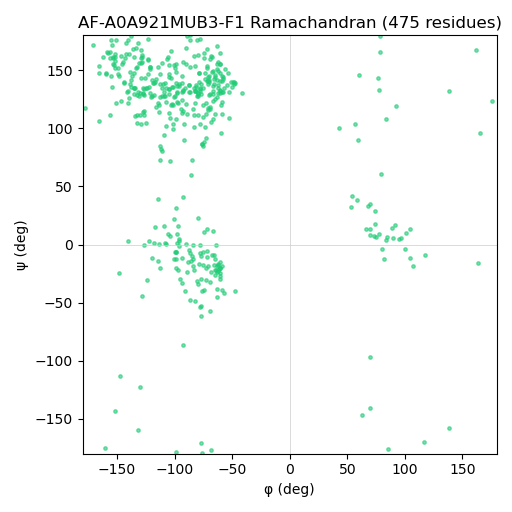 C 1
ATOM 2571 O O . ALA A 1 339 ? 1.015 -6.951 -4.518 1.00 98.44 339 ALA A O 1
ATOM 2572 N N . THR A 1 340 ? -0.723 -6.464 -3.172 1.00 98.81 340 THR A N 1
ATOM 2573 C CA . THR A 1 340 ? -1.032 -7.830 -2.724 1.00 98.81 340 THR A CA 1
ATOM 2574 C C . THR A 1 340 ? -2.276 -8.337 -3.457 1.00 98.81 340 THR A C 1
ATOM 2576 O O . THR A 1 340 ? -3.237 -7.581 -3.615 1.00 98.81 340 THR A O 1
ATOM 2579 N N . ALA A 1 341 ? -2.278 -9.597 -3.899 1.00 98.81 341 ALA A N 1
ATOM 2580 C CA . ALA A 1 341 ? -3.399 -10.219 -4.608 1.00 98.81 341 ALA A CA 1
ATOM 2581 C C . ALA A 1 341 ? -3.566 -11.698 -4.244 1.00 98.81 341 ALA A C 1
ATOM 2583 O O . ALA A 1 341 ? -2.584 -12.428 -4.156 1.00 98.81 341 ALA A O 1
ATOM 2584 N N . TYR A 1 342 ? -4.806 -12.163 -4.090 1.00 98.81 342 TYR A N 1
ATOM 2585 C CA . TYR A 1 342 ? -5.119 -13.566 -3.810 1.00 98.81 342 TYR A CA 1
ATOM 2586 C C . TYR A 1 342 ? -5.174 -14.365 -5.117 1.00 98.81 342 TYR A C 1
ATOM 2588 O O . TYR A 1 342 ? -6.241 -14.748 -5.600 1.00 98.81 342 TYR A O 1
ATOM 2596 N N . LEU A 1 343 ? -4.001 -14.605 -5.709 1.00 98.81 343 LEU A N 1
ATOM 2597 C CA . LEU A 1 343 ? -3.845 -15.222 -7.033 1.00 98.81 343 LEU A CA 1
ATOM 2598 C C . LEU A 1 343 ? -4.169 -16.729 -7.067 1.00 98.81 343 LEU A C 1
ATOM 2600 O O . LEU A 1 343 ? -4.118 -17.345 -8.127 1.00 98.81 343 LEU A O 1
ATOM 2604 N N . ASP A 1 344 ? -4.445 -17.373 -5.929 1.00 98.19 344 ASP A N 1
ATOM 2605 C CA . ASP A 1 344 ? -5.106 -18.691 -5.863 1.00 98.19 344 ASP A CA 1
ATOM 2606 C C . ASP A 1 344 ? -6.510 -18.634 -5.221 1.00 98.19 344 ASP A C 1
ATOM 2608 O O . ASP A 1 344 ? -7.191 -19.658 -5.120 1.00 98.19 344 ASP A O 1
ATOM 2612 N N . GLY A 1 345 ? -6.950 -17.432 -4.826 1.00 98.19 345 GLY A N 1
ATOM 2613 C CA . GLY A 1 345 ? -8.209 -17.148 -4.140 1.00 98.19 345 GLY A CA 1
ATOM 2614 C C . GLY A 1 345 ? -8.248 -17.549 -2.662 1.00 98.19 345 GLY A C 1
ATOM 2615 O O . GLY A 1 345 ? -9.317 -17.463 -2.055 1.00 98.19 345 GLY A O 1
ATOM 2616 N N . GLU A 1 346 ? -7.126 -17.986 -2.080 1.00 97.69 346 GLU A N 1
ATOM 2617 C CA . GLU A 1 346 ? -7.018 -18.433 -0.685 1.00 97.69 346 GLU A CA 1
ATOM 2618 C C . GLU A 1 346 ? -5.872 -17.738 0.073 1.00 97.69 346 GLU A C 1
ATOM 2620 O O . GLU A 1 346 ? -6.118 -17.227 1.161 1.00 97.69 346 GLU A O 1
ATOM 2625 N N . HIS A 1 347 ? -4.686 -17.597 -0.527 1.00 98.31 347 HIS A N 1
ATOM 2626 C CA . HIS A 1 347 ? -3.492 -17.015 0.101 1.00 98.31 347 HIS A CA 1
ATOM 2627 C C . HIS A 1 347 ? -2.973 -15.786 -0.682 1.00 98.31 347 HIS A C 1
ATOM 2629 O O . HIS A 1 347 ? -3.159 -15.705 -1.903 1.00 98.31 347 HIS A O 1
ATOM 2635 N N . PRO A 1 348 ? -2.320 -14.820 -0.014 1.00 98.56 348 PRO A N 1
ATOM 2636 C CA . PRO A 1 348 ? -1.805 -13.605 -0.644 1.00 98.56 348 PRO A CA 1
ATOM 2637 C C . PRO A 1 348 ? -0.467 -13.806 -1.381 1.00 98.56 348 PRO A C 1
ATOM 2639 O O . PRO A 1 348 ? 0.521 -14.269 -0.823 1.00 98.56 348 PRO A O 1
ATOM 2642 N N . SER A 1 349 ? -0.405 -13.338 -2.627 1.00 98.88 349 SER A N 1
ATOM 2643 C CA . SER A 1 349 ? 0.821 -13.161 -3.415 1.00 98.88 349 SER A CA 1
ATOM 2644 C C . SER A 1 349 ? 1.203 -11.681 -3.486 1.00 98.88 349 SER A C 1
ATOM 2646 O O . SER A 1 349 ? 0.331 -10.812 -3.597 1.00 98.88 349 SER A O 1
ATOM 2648 N N . ALA A 1 350 ? 2.498 -11.369 -3.529 1.00 98.81 350 ALA A N 1
ATOM 2649 C CA 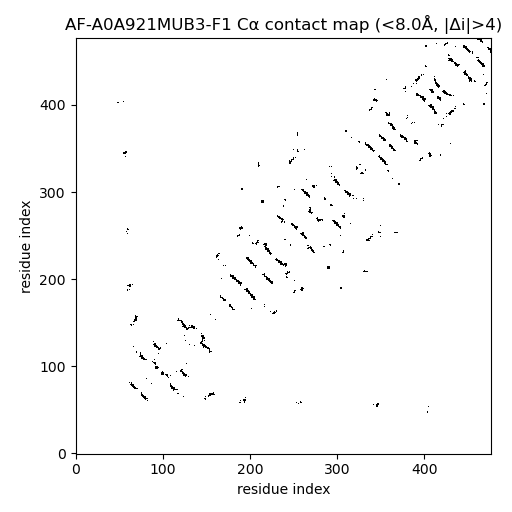. ALA A 1 350 ? 2.976 -10.023 -3.839 1.00 98.81 350 ALA A CA 1
ATOM 2650 C C . ALA A 1 350 ? 3.136 -9.842 -5.354 1.00 98.81 350 ALA A C 1
ATOM 2652 O O . ALA A 1 350 ? 3.777 -10.651 -6.021 1.00 98.81 350 ALA A O 1
ATOM 2653 N N . VAL A 1 351 ? 2.608 -8.754 -5.909 1.00 98.94 351 VAL A N 1
ATOM 2654 C CA . VAL A 1 351 ? 2.754 -8.394 -7.324 1.00 98.94 351 VAL A CA 1
ATOM 2655 C C . VAL A 1 351 ? 3.533 -7.092 -7.433 1.00 98.94 351 VAL A C 1
ATOM 2657 O O . VAL A 1 351 ? 3.073 -6.045 -6.984 1.00 98.94 351 VAL A O 1
ATOM 2660 N N . PHE A 1 352 ? 4.696 -7.134 -8.079 1.00 98.88 352 PHE A N 1
ATOM 2661 C CA . PHE A 1 352 ? 5.508 -5.961 -8.402 1.00 98.88 352 PHE A CA 1
ATOM 2662 C C . PHE A 1 352 ? 5.457 -5.679 -9.901 1.00 98.88 352 PHE A C 1
ATOM 2664 O O . PHE A 1 352 ? 5.532 -6.596 -10.713 1.00 98.88 352 PHE A O 1
ATOM 2671 N N . ALA A 1 353 ? 5.360 -4.411 -10.291 1.00 98.75 353 ALA A N 1
ATOM 2672 C CA . ALA A 1 353 ? 5.337 -4.013 -11.693 1.00 98.75 353 ALA A CA 1
ATOM 2673 C C . ALA A 1 353 ? 6.454 -3.024 -12.029 1.00 98.75 353 ALA A C 1
ATOM 2675 O O . ALA A 1 353 ? 6.801 -2.164 -11.216 1.00 98.75 353 ALA A O 1
ATOM 2676 N N . ARG A 1 354 ? 6.968 -3.108 -13.261 1.00 98.88 354 ARG A N 1
ATOM 2677 C CA . ARG A 1 354 ? 7.934 -2.164 -13.837 1.00 98.88 354 ARG A CA 1
ATOM 2678 C C . ARG A 1 354 ? 7.471 -1.728 -15.224 1.00 98.88 354 ARG A C 1
ATOM 2680 O O . ARG A 1 354 ? 7.210 -2.562 -16.091 1.00 98.88 354 ARG A O 1
ATOM 2687 N N . GLY A 1 355 ? 7.410 -0.415 -15.427 1.00 98.62 355 GLY A N 1
ATOM 2688 C CA . GLY A 1 355 ? 7.017 0.227 -16.678 1.00 98.62 355 GLY A CA 1
ATOM 2689 C C . GLY A 1 355 ? 5.505 0.218 -16.938 1.00 98.62 355 GLY A C 1
ATOM 2690 O O . GLY A 1 355 ? 4.785 -0.729 -16.630 1.00 98.62 355 GLY A O 1
ATOM 2691 N N . TYR A 1 356 ? 5.004 1.308 -17.523 1.00 98.56 356 TYR A N 1
ATOM 2692 C CA . TYR A 1 356 ? 3.603 1.410 -17.961 1.00 98.56 356 TYR A CA 1
ATOM 2693 C C . TYR A 1 356 ? 3.370 2.289 -19.192 1.00 98.56 356 TYR A C 1
ATOM 2695 O O . TYR A 1 356 ? 2.407 2.059 -19.915 1.00 98.56 356 TYR A O 1
ATOM 2703 N N . TYR A 1 357 ? 4.249 3.256 -19.477 1.00 98.38 357 TYR A N 1
ATOM 2704 C CA . TYR A 1 357 ? 4.152 4.124 -20.663 1.00 98.38 357 TYR A CA 1
ATOM 2705 C C . TYR A 1 357 ? 4.499 3.436 -21.993 1.00 98.38 357 TYR A C 1
ATOM 2707 O O . TYR A 1 357 ? 4.180 3.958 -23.060 1.00 98.38 357 TYR A O 1
ATOM 2715 N N . THR A 1 358 ? 5.225 2.324 -21.937 1.00 98.31 358 THR A N 1
ATOM 2716 C CA . THR A 1 358 ? 5.812 1.602 -23.077 1.00 98.31 358 THR A CA 1
ATOM 2717 C C . THR A 1 358 ? 5.801 0.118 -22.723 1.00 98.31 358 THR A C 1
ATOM 2719 O O . THR A 1 358 ? 4.710 -0.418 -22.548 1.00 98.31 358 THR A O 1
ATOM 2722 N N . ARG A 1 359 ? 6.957 -0.533 -22.539 1.00 98.56 359 ARG A N 1
ATOM 2723 C CA . ARG A 1 359 ? 7.032 -1.860 -21.929 1.00 98.56 359 ARG A CA 1
ATOM 2724 C C . ARG A 1 359 ? 6.391 -1.818 -20.541 1.00 98.56 359 ARG A C 1
ATOM 2726 O O . ARG A 1 359 ? 6.631 -0.887 -19.770 1.00 98.56 359 ARG A O 1
ATOM 2733 N N . ALA A 1 360 ? 5.576 -2.822 -20.263 1.00 98.56 360 ALA A N 1
ATOM 2734 C CA . ALA A 1 360 ? 4.956 -3.080 -18.978 1.00 98.56 360 ALA A CA 1
ATOM 2735 C C . ALA A 1 360 ? 5.193 -4.541 -18.598 1.00 98.56 360 ALA A C 1
ATOM 2737 O O . ALA A 1 360 ? 4.966 -5.443 -19.408 1.00 98.56 360 ALA A O 1
ATOM 2738 N N . VAL A 1 361 ? 5.659 -4.755 -17.372 1.00 98.88 361 VAL A N 1
ATOM 2739 C CA . VAL A 1 361 ? 5.961 -6.077 -16.826 1.00 98.88 361 VAL A CA 1
ATOM 2740 C C . VAL A 1 361 ? 5.376 -6.165 -15.427 1.00 98.88 361 VAL A C 1
ATOM 2742 O O . VAL A 1 361 ? 5.539 -5.226 -14.647 1.00 98.88 361 VAL A O 1
ATOM 2745 N N . LEU A 1 362 ? 4.706 -7.272 -15.118 1.00 98.88 362 LEU A N 1
ATOM 2746 C CA . LEU A 1 362 ? 4.186 -7.587 -13.789 1.00 98.88 362 LEU A CA 1
ATOM 2747 C C . LEU A 1 362 ? 4.788 -8.920 -13.336 1.00 98.88 362 LEU A C 1
ATOM 2749 O O . LEU A 1 362 ? 4.859 -9.870 -14.112 1.00 98.88 362 LEU A O 1
ATOM 2753 N N . TRP A 1 363 ? 5.226 -8.984 -12.087 1.00 98.88 363 TRP A N 1
ATOM 2754 C CA . TRP A 1 363 ? 5.914 -10.116 -11.481 1.00 98.88 363 TRP A CA 1
ATOM 2755 C C . TRP A 1 363 ? 5.196 -10.508 -10.197 1.00 98.88 363 TRP A C 1
ATOM 2757 O O . TRP A 1 363 ? 5.168 -9.720 -9.252 1.00 98.88 363 TRP A O 1
ATOM 2767 N N . ALA A 1 364 ? 4.613 -11.704 -10.179 1.00 98.94 364 ALA A N 1
ATOM 2768 C CA . ALA A 1 364 ? 3.998 -12.275 -8.991 1.00 98.94 364 ALA A CA 1
ATOM 2769 C C . ALA A 1 364 ? 5.007 -13.149 -8.238 1.00 98.94 364 ALA A C 1
ATOM 2771 O O . ALA A 1 364 ? 5.695 -13.987 -8.837 1.00 98.94 364 ALA A O 1
ATOM 2772 N N . VAL A 1 365 ? 5.077 -12.952 -6.926 1.00 98.88 365 VAL A N 1
ATOM 2773 C CA . VAL A 1 365 ? 6.012 -13.600 -6.008 1.00 98.88 365 VAL A CA 1
ATOM 2774 C C . VAL A 1 365 ? 5.243 -14.103 -4.789 1.00 98.88 365 VAL A C 1
ATOM 2776 O O . VAL A 1 365 ? 4.519 -13.338 -4.155 1.00 98.88 365 VAL A O 1
ATOM 2779 N N . ASP A 1 366 ? 5.437 -15.377 -4.467 1.00 98.88 366 ASP A N 1
ATOM 2780 C CA . ASP A 1 366 ? 4.888 -16.034 -3.279 1.00 98.88 366 ASP A CA 1
ATOM 2781 C C . ASP A 1 366 ? 6.009 -16.171 -2.224 1.00 98.88 366 ASP A C 1
ATOM 2783 O O . ASP A 1 366 ? 7.164 -16.434 -2.588 1.00 98.88 366 ASP A O 1
ATOM 2787 N N . PHE A 1 367 ? 5.686 -16.009 -0.936 1.00 98.81 367 PHE A N 1
ATOM 2788 C CA . PHE A 1 367 ? 6.591 -16.234 0.203 1.00 98.81 367 PHE A CA 1
ATOM 2789 C C . PHE A 1 367 ? 6.122 -17.466 0.995 1.00 98.81 367 PHE A C 1
ATOM 2791 O O . PHE A 1 367 ? 4.929 -17.627 1.220 1.00 98.81 367 PHE A O 1
ATOM 2798 N N . ASP A 1 368 ? 7.038 -18.364 1.379 1.00 98.12 368 ASP A N 1
ATOM 2799 C CA . ASP A 1 368 ? 6.706 -19.624 2.081 1.00 98.12 368 ASP A CA 1
ATOM 2800 C C . ASP A 1 368 ? 7.123 -19.660 3.566 1.00 98.12 368 ASP A C 1
ATOM 2802 O O . ASP A 1 368 ? 7.234 -20.743 4.150 1.00 98.12 368 ASP A O 1
ATOM 2806 N N . GLY A 1 369 ? 7.417 -18.494 4.150 1.00 98.19 369 GLY A N 1
ATOM 2807 C CA . GLY A 1 369 ? 7.987 -18.345 5.494 1.00 98.19 369 GLY A CA 1
ATOM 2808 C C . GLY A 1 369 ? 9.509 -18.535 5.558 1.00 98.19 369 GLY A C 1
ATOM 2809 O O . GLY A 1 369 ? 10.144 -18.196 6.556 1.00 98.19 369 GLY A O 1
ATOM 2810 N N . GLU A 1 370 ? 10.140 -19.050 4.493 1.00 98.19 370 GLU A N 1
ATOM 2811 C CA . GLU A 1 370 ? 11.601 -19.135 4.372 1.00 98.19 370 GLU A CA 1
ATOM 2812 C C . GLU A 1 370 ? 12.161 -18.449 3.113 1.00 98.19 370 GLU A C 1
ATOM 2814 O O . GLU A 1 370 ? 13.333 -18.066 3.118 1.00 98.19 370 GLU A O 1
ATOM 2819 N N . ARG A 1 371 ? 11.410 -18.396 2.002 1.00 98.69 371 ARG A N 1
ATOM 2820 C CA . ARG A 1 371 ? 11.918 -18.012 0.671 1.00 98.69 371 ARG A CA 1
ATOM 2821 C C . ARG A 1 371 ? 10.883 -17.316 -0.195 1.00 98.69 371 ARG A C 1
ATOM 2823 O O . ARG A 1 371 ? 9.719 -17.707 -0.236 1.00 98.69 371 ARG A O 1
ATOM 2830 N N . LEU A 1 372 ? 11.362 -16.368 -0.994 1.00 98.88 372 LEU A N 1
ATOM 2831 C CA . LEU A 1 372 ? 10.623 -15.792 -2.111 1.00 98.88 372 LEU A CA 1
ATOM 2832 C C . LEU A 1 372 ? 10.703 -16.705 -3.341 1.00 98.88 372 LEU A C 1
ATOM 2834 O O . LEU A 1 372 ? 11.768 -17.219 -3.701 1.00 98.88 372 LEU A O 1
ATOM 2838 N N . SER A 1 373 ? 9.580 -16.878 -4.035 1.00 98.69 373 SER A N 1
ATOM 2839 C CA . SER A 1 373 ? 9.503 -17.683 -5.255 1.00 98.69 373 SER A CA 1
ATOM 2840 C C . SER A 1 373 ? 8.647 -17.024 -6.336 1.00 98.69 373 SER A C 1
ATOM 2842 O O . SER A 1 373 ? 7.578 -16.490 -6.072 1.00 98.69 373 SER A O 1
ATOM 2844 N N . GLU A 1 374 ? 9.131 -17.042 -7.580 1.00 98.69 374 GLU A N 1
ATOM 2845 C CA . GLU A 1 374 ? 8.392 -16.518 -8.735 1.00 98.69 374 GLU A CA 1
ATOM 2846 C C . GLU A 1 374 ? 7.188 -17.410 -9.046 1.00 98.69 374 GLU A C 1
ATOM 2848 O O . GLU A 1 374 ? 7.357 -18.565 -9.446 1.00 98.69 374 GLU A O 1
ATOM 2853 N N . ARG A 1 375 ? 5.987 -16.843 -8.912 1.00 98.62 375 ARG A N 1
ATOM 2854 C CA . ARG A 1 375 ? 4.727 -17.471 -9.310 1.00 98.62 375 ARG A CA 1
ATOM 2855 C C . ARG A 1 375 ? 4.540 -17.377 -10.822 1.00 98.62 375 ARG A C 1
ATOM 2857 O O . ARG A 1 375 ? 4.366 -18.392 -11.495 1.00 98.62 375 ARG A O 1
ATOM 2864 N N . TRP A 1 376 ? 4.625 -16.158 -11.356 1.00 98.81 376 TRP A N 1
ATOM 2865 C CA . TRP A 1 376 ? 4.599 -15.871 -12.790 1.00 98.81 376 TRP A CA 1
ATOM 2866 C C . TRP A 1 376 ? 5.239 -14.515 -13.118 1.00 98.81 376 TRP A C 1
ATOM 2868 O O . TRP A 1 376 ? 5.443 -13.664 -12.251 1.00 98.81 376 TRP A O 1
ATOM 2878 N N . LEU A 1 377 ? 5.546 -14.307 -14.401 1.00 98.75 377 LEU A N 1
ATOM 2879 C CA . LEU A 1 377 ? 6.046 -13.044 -14.945 1.00 98.75 377 LEU A CA 1
ATOM 2880 C C . LEU A 1 377 ? 5.295 -12.723 -16.247 1.00 98.75 377 LEU A C 1
ATOM 2882 O O . LEU A 1 377 ? 5.499 -13.390 -17.261 1.00 98.75 377 LEU A O 1
ATOM 2886 N N . PHE A 1 378 ? 4.451 -11.695 -16.217 1.00 98.88 378 PHE A N 1
ATOM 2887 C CA . PHE A 1 378 ? 3.817 -11.120 -17.400 1.00 98.88 378 PHE A CA 1
ATOM 2888 C C . PHE A 1 378 ? 4.740 -10.064 -18.008 1.00 98.88 378 PHE A C 1
ATOM 2890 O O . PHE A 1 378 ? 5.165 -9.155 -17.299 1.00 98.88 378 PHE A O 1
ATOM 2897 N N . ASP A 1 379 ? 4.987 -10.112 -19.318 1.00 98.75 379 ASP A N 1
ATOM 2898 C CA . ASP A 1 379 ? 5.730 -9.075 -20.043 1.00 98.75 379 ASP A CA 1
ATOM 2899 C C . ASP A 1 379 ? 5.029 -8.709 -21.357 1.00 98.75 379 ASP A C 1
ATOM 2901 O O . ASP A 1 379 ? 4.712 -9.578 -22.172 1.00 98.75 379 ASP A O 1
ATOM 2905 N N . SER A 1 380 ? 4.818 -7.411 -21.580 1.00 98.75 380 SER A N 1
ATOM 2906 C CA . SER A 1 380 ? 4.278 -6.853 -22.827 1.00 98.75 380 SER A CA 1
ATOM 2907 C C . SER A 1 380 ? 5.143 -7.086 -24.078 1.00 98.75 380 SER A C 1
ATOM 2909 O O . SER A 1 380 ? 4.638 -6.929 -25.189 1.00 98.75 380 SER A O 1
ATOM 2911 N N . GLU A 1 381 ? 6.429 -7.429 -23.927 1.00 97.56 381 GLU A N 1
ATOM 2912 C CA . GLU A 1 381 ? 7.315 -7.768 -25.054 1.00 97.56 381 GLU A CA 1
ATOM 2913 C C . GLU A 1 381 ? 7.207 -9.237 -25.500 1.00 97.56 381 GLU A C 1
ATOM 2915 O O . GLU A 1 381 ? 7.691 -9.577 -26.584 1.00 97.56 381 GLU A O 1
ATOM 2920 N N . GLU A 1 382 ? 6.563 -10.108 -24.715 1.00 98.12 382 GLU A N 1
ATOM 2921 C CA . GLU A 1 382 ? 6.346 -11.502 -25.116 1.00 98.12 382 GLU A CA 1
ATOM 2922 C C . GLU A 1 382 ? 5.263 -11.615 -26.215 1.00 98.12 382 GLU A C 1
ATOM 2924 O O . GLU A 1 382 ? 4.267 -10.883 -26.191 1.00 98.12 382 GLU A O 1
ATOM 2929 N N . PRO A 1 383 ? 5.413 -12.524 -27.204 1.00 98.00 383 PRO A N 1
ATOM 2930 C CA . PRO A 1 383 ? 4.526 -12.578 -28.367 1.00 98.00 383 PRO A CA 1
ATOM 2931 C C . PRO A 1 383 ? 3.052 -12.821 -28.008 1.00 98.00 383 PRO A C 1
ATOM 2933 O O . PRO A 1 383 ? 2.696 -13.878 -27.488 1.00 98.00 383 PRO A O 1
ATOM 2936 N N . GLY A 1 384 ? 2.182 -11.880 -28.381 1.00 97.88 384 GLY A N 1
ATOM 2937 C CA . GLY A 1 384 ? 0.757 -11.864 -28.034 1.00 97.88 384 GLY A CA 1
ATOM 2938 C C . GLY A 1 384 ? 0.380 -10.813 -26.983 1.00 97.88 384 GLY A C 1
ATOM 2939 O O . GLY A 1 384 ? -0.791 -10.431 -26.917 1.00 97.88 384 GLY A O 1
ATOM 2940 N N . ASN A 1 385 ? 1.349 -10.301 -26.218 1.00 98.69 385 ASN A N 1
ATOM 2941 C CA . ASN A 1 385 ? 1.130 -9.307 -25.164 1.00 98.69 385 ASN A CA 1
ATOM 2942 C C . ASN A 1 385 ? 1.371 -7.857 -25.630 1.00 98.69 385 ASN A C 1
ATOM 2944 O O . ASN A 1 385 ? 1.253 -6.921 -24.836 1.00 98.69 385 ASN A O 1
ATOM 2948 N N . GLU A 1 386 ? 1.645 -7.621 -26.918 1.00 98.44 386 GLU A N 1
ATOM 2949 C CA . GLU A 1 386 ? 2.093 -6.313 -27.422 1.00 98.44 386 GLU A CA 1
ATOM 2950 C C . GLU A 1 386 ? 1.048 -5.195 -27.219 1.00 98.44 386 GLU A C 1
ATOM 2952 O O . GLU A 1 386 ? 1.386 -4.014 -27.172 1.00 98.44 386 GLU A O 1
ATOM 2957 N N . GLY A 1 387 ? -0.235 -5.554 -27.083 1.00 98.38 387 GLY A N 1
ATOM 2958 C CA . GLY A 1 387 ? -1.331 -4.615 -26.815 1.00 98.38 387 GLY A CA 1
ATOM 2959 C C . GLY A 1 387 ? -1.437 -4.124 -25.362 1.00 98.38 387 GLY A C 1
ATOM 2960 O O . GLY A 1 387 ? -2.222 -3.213 -25.094 1.00 98.38 387 GLY A O 1
ATOM 2961 N N . TYR A 1 388 ? -0.685 -4.712 -24.430 1.00 98.75 388 TYR A N 1
ATOM 2962 C CA . TYR A 1 388 ? -0.655 -4.326 -23.011 1.00 98.75 388 TYR A CA 1
ATOM 2963 C C . TYR A 1 388 ? 0.389 -3.235 -22.726 1.00 98.75 388 TYR A C 1
ATOM 2965 O O . TYR A 1 388 ? 0.328 -2.558 -21.698 1.00 98.75 388 TYR A O 1
ATOM 2973 N N . ALA A 1 389 ? 1.305 -3.007 -23.671 1.00 98.69 389 ALA A N 1
ATOM 2974 C CA . ALA A 1 389 ? 2.222 -1.881 -23.645 1.00 98.69 389 ALA A CA 1
ATOM 2975 C C . ALA A 1 389 ? 1.464 -0.536 -23.631 1.00 98.69 389 ALA A C 1
ATOM 2977 O O . ALA A 1 389 ? 0.452 -0.352 -24.317 1.00 98.69 389 ALA A O 1
ATOM 2978 N N . GLY A 1 390 ? 1.957 0.430 -22.854 1.00 98.44 390 GLY A N 1
ATOM 2979 C CA . GLY A 1 390 ? 1.383 1.779 -22.780 1.00 98.44 390 GLY A CA 1
ATOM 2980 C C . GLY A 1 390 ? 0.052 1.908 -22.027 1.00 98.44 390 GLY A C 1
ATOM 2981 O O . GLY A 1 390 ? -0.555 2.975 -22.099 1.00 98.44 390 GLY A O 1
ATOM 2982 N N . GLN A 1 391 ? -0.438 0.852 -21.362 1.00 98.81 391 GLN A N 1
ATOM 2983 C CA . GLN A 1 391 ? -1.777 0.839 -20.750 1.00 98.81 391 GLN A CA 1
ATOM 2984 C C . GLN A 1 391 ? -1.809 1.132 -19.245 1.00 98.81 391 GLN A C 1
ATOM 2986 O O . GLN A 1 391 ? -2.871 1.480 -18.738 1.00 98.81 391 GLN A O 1
ATOM 2991 N N . GLY A 1 392 ? -0.704 0.971 -18.515 1.00 98.62 392 GLY A N 1
ATOM 2992 C CA . GLY A 1 392 ? -0.719 1.113 -17.055 1.00 98.62 392 GLY A CA 1
ATOM 2993 C C . GLY A 1 392 ? -0.888 2.561 -16.588 1.00 98.62 392 GLY A C 1
ATOM 2994 O O . GLY A 1 392 ? -0.493 3.500 -17.281 1.00 98.62 392 GLY A O 1
ATOM 2995 N N . ASN A 1 393 ? -1.439 2.739 -15.390 1.00 98.75 393 ASN A N 1
ATOM 2996 C CA . ASN A 1 393 ? -1.633 4.047 -14.759 1.00 98.75 393 ASN A CA 1
ATOM 2997 C C . ASN A 1 393 ? -0.516 4.347 -13.743 1.00 98.75 393 ASN A C 1
ATOM 2999 O O . ASN A 1 393 ? 0.367 3.528 -13.516 1.00 98.75 393 ASN A O 1
ATOM 3003 N N . HIS A 1 394 ? -0.582 5.493 -13.060 1.00 98.69 394 HIS A N 1
ATOM 3004 C CA . HIS A 1 394 ? 0.208 5.753 -11.841 1.00 98.69 394 HIS A CA 1
ATOM 3005 C C . HIS A 1 394 ? -0.258 4.961 -10.597 1.00 98.69 394 HIS A C 1
ATOM 3007 O O . HIS A 1 394 ? 0.148 5.258 -9.478 1.00 98.69 394 HIS A O 1
ATOM 3013 N N . GLN A 1 395 ? -1.109 3.956 -10.800 1.00 98.44 395 GLN A N 1
ATOM 3014 C CA . GLN A 1 395 ? -1.686 3.062 -9.802 1.00 98.44 395 GLN A CA 1
ATOM 3015 C C . GLN A 1 395 ? -2.234 1.812 -10.509 1.00 98.44 395 GLN A C 1
ATOM 3017 O O . GLN A 1 395 ? -2.516 1.839 -11.710 1.00 98.44 395 GLN A O 1
ATOM 3022 N N . LEU A 1 396 ? -2.450 0.744 -9.750 1.00 98.69 396 LEU A N 1
ATOM 3023 C CA . LEU A 1 396 ? -3.179 -0.458 -10.158 1.00 98.69 396 LEU A CA 1
ATOM 3024 C C . LEU A 1 396 ? -4.247 -0.776 -9.100 1.00 98.69 396 LEU A C 1
ATOM 3026 O O . LEU A 1 396 ? -4.258 -0.155 -8.037 1.00 98.69 396 LEU A O 1
ATOM 3030 N N . VAL A 1 397 ? -5.182 -1.672 -9.406 1.00 98.69 397 VAL A N 1
ATOM 3031 C CA . VAL A 1 397 ? -6.196 -2.149 -8.452 1.00 98.69 397 VAL A CA 1
ATOM 3032 C C . VAL A 1 397 ? -6.349 -3.654 -8.622 1.00 98.69 397 VAL A C 1
ATOM 3034 O O . VAL A 1 397 ? -6.303 -4.149 -9.744 1.00 98.69 397 VAL A O 1
ATOM 3037 N N . VAL A 1 398 ? -6.531 -4.356 -7.512 1.00 98.88 398 VAL A N 1
ATOM 3038 C CA . VAL A 1 398 ? -6.717 -5.807 -7.459 1.00 98.88 398 VAL A CA 1
ATOM 3039 C C . VAL A 1 398 ? -8.184 -6.118 -7.185 1.00 98.88 398 VAL A C 1
ATOM 3041 O O . VAL A 1 398 ? -8.779 -5.477 -6.315 1.00 98.88 398 VAL A O 1
ATOM 3044 N N . ALA A 1 399 ? -8.764 -7.054 -7.936 1.00 98.62 399 ALA A N 1
ATOM 3045 C CA . ALA A 1 399 ? -10.104 -7.582 -7.686 1.00 98.62 399 ALA A CA 1
ATOM 3046 C C . ALA A 1 399 ? -10.359 -8.875 -8.475 1.00 98.62 399 ALA A C 1
ATOM 3048 O O . ALA A 1 399 ? -9.941 -8.973 -9.624 1.00 98.62 399 ALA A O 1
ATOM 3049 N N . ASP A 1 400 ? -11.154 -9.775 -7.897 1.00 98.69 400 ASP A N 1
ATOM 3050 C CA . ASP A 1 400 ? -11.963 -10.773 -8.612 1.00 98.69 400 ASP A CA 1
ATOM 3051 C C . ASP A 1 400 ? -12.939 -10.041 -9.556 1.00 98.69 400 ASP A C 1
ATOM 3053 O O . ASP A 1 400 ? -13.981 -9.529 -9.122 1.00 98.69 400 ASP A O 1
ATOM 3057 N N . VAL A 1 401 ? -12.570 -9.883 -10.832 1.00 98.56 401 VAL A N 1
ATOM 3058 C CA . VAL A 1 401 ? -13.409 -9.213 -11.837 1.00 98.56 401 VAL A CA 1
ATOM 3059 C C . VAL A 1 401 ? -14.243 -10.207 -12.635 1.00 98.56 401 VAL A C 1
ATOM 3061 O O . VAL A 1 401 ? -15.338 -9.836 -13.069 1.00 98.56 401 VAL A O 1
ATOM 3064 N N . ASP A 1 402 ? -13.761 -11.437 -12.827 1.00 98.12 402 ASP A N 1
ATOM 3065 C CA . ASP A 1 402 ? -14.408 -12.464 -13.655 1.00 98.12 402 ASP A CA 1
ATOM 3066 C C . ASP A 1 402 ? -15.349 -13.422 -12.876 1.00 98.12 402 ASP A C 1
ATOM 3068 O O . ASP A 1 402 ? -16.219 -14.066 -13.483 1.00 98.12 402 ASP A O 1
ATOM 3072 N N . ALA A 1 403 ? -15.300 -13.373 -11.538 1.00 96.50 403 ALA A N 1
ATOM 3073 C CA . ALA A 1 403 ? -16.102 -14.125 -10.570 1.00 96.50 403 ALA A CA 1
ATOM 3074 C C . ALA A 1 403 ? -15.742 -15.617 -10.417 1.00 96.50 403 ALA A C 1
ATOM 3076 O O . ALA A 1 403 ? -16.617 -16.425 -10.061 1.00 96.50 403 ALA A O 1
ATOM 3077 N N . ASP A 1 404 ? -14.481 -16.000 -10.646 1.00 96.88 404 ASP A N 1
ATOM 3078 C CA . ASP A 1 404 ? -13.959 -17.329 -10.295 1.00 96.88 404 ASP A CA 1
ATOM 3079 C C . ASP A 1 404 ? -13.442 -17.456 -8.844 1.00 96.88 404 ASP A C 1
ATOM 3081 O O . ASP A 1 404 ? -13.348 -18.577 -8.323 1.00 96.88 404 ASP A O 1
ATOM 3085 N N . GLY A 1 405 ? -13.245 -16.325 -8.154 1.00 97.00 405 GLY A N 1
ATOM 3086 C CA . GLY A 1 405 ? -12.861 -16.228 -6.740 1.00 97.00 405 GLY A CA 1
ATOM 3087 C C . GLY A 1 405 ? -11.396 -15.853 -6.491 1.00 97.00 405 GLY A C 1
ATOM 3088 O O . GLY A 1 405 ? -11.038 -15.536 -5.345 1.00 97.00 405 GLY A O 1
ATOM 3089 N N . LYS A 1 406 ? -10.558 -15.879 -7.530 1.00 98.56 406 LYS A N 1
ATOM 3090 C CA . LYS A 1 406 ? -9.165 -15.408 -7.498 1.00 98.56 406 LYS A CA 1
ATOM 3091 C C . LYS A 1 406 ? -9.117 -13.904 -7.792 1.00 98.56 406 LYS A C 1
ATOM 3093 O O . LYS A 1 406 ? -10.162 -13.278 -7.910 1.00 98.56 406 LYS A O 1
ATOM 3098 N N . ASP A 1 407 ? -7.939 -13.293 -7.725 1.00 98.88 407 ASP A N 1
ATOM 3099 C CA . ASP A 1 407 ? -7.778 -11.858 -7.971 1.00 98.88 407 ASP A CA 1
ATOM 3100 C C . ASP A 1 407 ? -7.045 -11.577 -9.286 1.00 98.88 407 ASP A C 1
ATOM 3102 O O . ASP A 1 407 ? -5.920 -12.034 -9.492 1.00 98.88 407 ASP A O 1
ATOM 3106 N N . GLU A 1 408 ? -7.611 -10.684 -10.093 1.00 98.94 408 GLU A N 1
ATOM 3107 C CA . GLU A 1 408 ? -6.979 -10.140 -11.288 1.00 98.94 408 GLU A CA 1
ATOM 3108 C C . GLU A 1 408 ? -6.354 -8.766 -11.001 1.00 98.94 408 GLU A C 1
ATOM 3110 O O . GLU A 1 408 ? -6.777 -8.008 -10.118 1.00 98.94 408 GLU A O 1
ATOM 3115 N N . ILE A 1 409 ? -5.346 -8.398 -11.797 1.00 98.94 409 ILE A N 1
ATOM 3116 C CA . ILE A 1 409 ? -4.634 -7.124 -11.666 1.00 98.94 409 ILE A CA 1
ATOM 3117 C C . ILE A 1 409 ? -5.135 -6.139 -12.721 1.00 98.94 409 ILE A C 1
ATOM 3119 O O . ILE A 1 409 ? -4.698 -6.141 -13.877 1.00 98.94 409 ILE A O 1
ATOM 3123 N N . VAL A 1 410 ? -6.029 -5.235 -12.321 1.00 98.88 410 VAL A N 1
ATOM 3124 C CA . VAL A 1 410 ? -6.489 -4.127 -13.163 1.00 98.88 410 VAL A CA 1
ATOM 3125 C C . VAL A 1 410 ? -5.369 -3.086 -13.257 1.00 98.88 410 VAL A C 1
ATOM 3127 O O . VAL A 1 410 ? -5.138 -2.280 -12.354 1.00 98.88 410 VAL A O 1
ATOM 3130 N N . TYR A 1 411 ? -4.656 -3.101 -14.381 1.00 98.81 411 TYR A N 1
ATOM 3131 C CA . TYR A 1 411 ? -3.462 -2.305 -14.657 1.00 98.81 411 TYR A CA 1
ATOM 3132 C C . TYR A 1 411 ? -3.795 -1.126 -15.590 1.00 98.81 411 TYR A C 1
ATOM 3134 O O . TYR A 1 411 ? -3.473 -1.120 -16.781 1.00 98.81 411 TYR A O 1
ATOM 3142 N N . GLY A 1 412 ? -4.501 -0.126 -15.052 1.00 98.56 412 GLY A N 1
ATOM 3143 C CA . GLY A 1 412 ? -4.889 1.101 -15.763 1.00 98.56 412 GLY A CA 1
ATOM 3144 C C . GLY A 1 412 ? -5.939 0.876 -16.859 1.00 98.56 412 GLY A C 1
ATOM 3145 O O . GLY A 1 412 ? -7.146 0.831 -16.602 1.00 98.56 412 GLY A O 1
ATOM 3146 N N . SER A 1 413 ? -5.483 0.739 -18.099 1.00 98.75 413 SER A N 1
ATOM 3147 C CA . SER A 1 413 ? -6.289 0.475 -19.300 1.00 98.75 413 SER A CA 1
ATOM 3148 C C . SER A 1 413 ? -6.203 -0.977 -19.794 1.00 98.75 413 SER A C 1
ATOM 3150 O O . SER A 1 413 ? -6.766 -1.297 -20.846 1.00 98.75 413 SER A O 1
ATOM 3152 N N . ALA A 1 414 ? -5.559 -1.863 -19.031 1.00 98.75 414 ALA A N 1
ATOM 3153 C CA . ALA A 1 414 ? -5.543 -3.310 -19.241 1.00 98.75 414 ALA A CA 1
ATOM 3154 C C . ALA A 1 414 ? -5.851 -4.079 -17.941 1.00 98.75 414 ALA A C 1
ATOM 3156 O O . ALA A 1 414 ? -5.977 -3.486 -16.868 1.00 98.75 414 ALA A O 1
ATOM 3157 N N . THR A 1 415 ? -6.003 -5.398 -18.030 1.00 98.88 415 THR A N 1
ATOM 3158 C CA . THR A 1 415 ? -6.158 -6.308 -16.885 1.00 98.88 415 THR A CA 1
ATOM 3159 C C . THR A 1 415 ? -5.377 -7.591 -17.149 1.00 98.88 415 THR A C 1
ATOM 3161 O O . THR A 1 415 ? -5.451 -8.138 -18.252 1.00 98.88 415 THR A O 1
ATOM 3164 N N . ILE A 1 416 ? -4.590 -8.012 -16.159 1.00 98.88 416 ILE A N 1
ATOM 3165 C CA . ILE A 1 416 ? -3.816 -9.259 -16.150 1.00 98.88 416 ILE A CA 1
ATOM 3166 C C . ILE A 1 416 ? -4.571 -10.262 -15.276 1.00 98.88 416 ILE A C 1
ATOM 3168 O O . ILE A 1 416 ? -5.068 -9.880 -14.219 1.00 98.88 416 ILE A O 1
ATOM 3172 N N . ASP A 1 417 ? -4.681 -11.492 -15.760 1.00 98.88 417 ASP A N 1
ATOM 3173 C CA . ASP A 1 417 ? -5.415 -12.601 -15.150 1.00 98.88 417 ASP A CA 1
ATOM 3174 C C . ASP A 1 417 ? -4.666 -13.176 -13.930 1.00 98.88 417 ASP A C 1
ATOM 3176 O O . ASP A 1 417 ? -3.464 -12.925 -13.769 1.00 98.88 417 ASP A O 1
ATOM 3180 N N . ASP A 1 418 ? -5.332 -13.971 -13.088 1.00 98.75 418 ASP A N 1
ATOM 3181 C CA . ASP A 1 418 ? -4.729 -14.524 -11.857 1.00 98.75 418 ASP A CA 1
ATOM 3182 C C . ASP A 1 418 ? -3.497 -15.416 -12.126 1.00 98.75 418 ASP A C 1
ATOM 3184 O O . ASP A 1 418 ? -2.552 -15.476 -11.328 1.00 98.75 418 ASP A O 1
ATOM 3188 N N . ASP A 1 419 ? -3.485 -16.074 -13.291 1.00 98.69 419 ASP A N 1
ATOM 3189 C CA . ASP A 1 419 ? -2.415 -16.955 -13.765 1.00 98.69 419 ASP A CA 1
ATOM 3190 C C . ASP A 1 419 ? -1.255 -16.212 -14.459 1.00 98.69 419 ASP A C 1
ATOM 3192 O O . ASP A 1 419 ? -0.276 -16.836 -14.886 1.00 98.69 419 ASP A O 1
ATOM 3196 N N . GLY A 1 420 ? -1.344 -14.881 -14.557 1.00 98.44 420 GLY A N 1
ATOM 3197 C CA . GLY A 1 420 ? -0.350 -14.026 -15.199 1.00 98.44 420 GLY A CA 1
ATOM 3198 C C . GLY A 1 420 ? -0.501 -13.903 -16.713 1.00 98.44 420 GLY A C 1
ATOM 3199 O O . GLY A 1 420 ? 0.364 -13.305 -17.359 1.00 98.44 420 GLY A O 1
ATOM 3200 N N . THR A 1 421 ? -1.561 -14.446 -17.317 1.00 98.75 421 THR A N 1
ATOM 3201 C CA . THR A 1 421 ? -1.891 -14.172 -18.721 1.00 98.75 421 THR A CA 1
ATOM 3202 C C . THR A 1 421 ? -2.603 -12.824 -18.882 1.00 98.75 421 THR A C 1
ATOM 3204 O O . THR A 1 421 ? -3.057 -12.199 -17.929 1.00 98.75 421 THR A O 1
ATOM 3207 N N . GLY A 1 422 ? -2.658 -12.291 -20.103 1.00 98.62 422 GLY A N 1
ATOM 3208 C CA . GLY A 1 422 ? -3.386 -11.049 -20.361 1.00 98.62 422 GLY A CA 1
ATOM 3209 C C . GLY A 1 422 ? -4.882 -11.302 -20.561 1.00 98.62 422 GLY A C 1
ATOM 3210 O O . GLY A 1 422 ? -5.252 -11.813 -21.622 1.00 98.62 422 GLY A O 1
ATOM 3211 N N . LEU A 1 423 ? -5.728 -10.862 -19.620 1.00 98.62 423 LEU A N 1
ATOM 3212 C CA . LEU A 1 423 ? -7.190 -10.983 -19.707 1.00 98.62 423 LEU A CA 1
ATOM 3213 C C . LEU A 1 423 ? -7.770 -10.070 -20.806 1.00 98.62 423 LEU A C 1
ATOM 3215 O O . LEU A 1 423 ? -8.403 -10.539 -21.756 1.00 98.62 423 LEU A O 1
ATOM 3219 N N . TYR A 1 424 ? -7.519 -8.756 -20.724 1.00 98.75 424 TYR A N 1
ATOM 3220 C CA . TYR A 1 424 ? -7.797 -7.821 -21.823 1.00 98.75 424 TYR A CA 1
ATOM 3221 C C . TYR A 1 424 ? -6.949 -6.544 -21.786 1.00 98.75 424 TYR A C 1
ATOM 3223 O O . TYR A 1 424 ? -6.474 -6.083 -20.751 1.00 98.75 424 TYR A O 1
ATOM 3231 N N . THR A 1 425 ? -6.870 -5.884 -22.942 1.00 98.56 425 THR A N 1
ATOM 3232 C CA . THR A 1 425 ? -6.411 -4.498 -23.095 1.00 98.56 425 THR A CA 1
ATOM 3233 C C . THR A 1 425 ? -7.485 -3.681 -23.808 1.00 98.56 425 THR A C 1
ATOM 3235 O O . THR A 1 425 ? -8.066 -4.123 -24.801 1.00 98.56 425 THR A O 1
ATOM 3238 N N . THR A 1 426 ? -7.773 -2.479 -23.306 1.00 98.56 426 THR A N 1
ATOM 3239 C CA . THR A 1 426 ? -8.736 -1.560 -23.942 1.00 98.56 426 THR A CA 1
ATOM 3240 C C . THR A 1 426 ? -8.111 -0.730 -25.067 1.00 98.56 426 THR A C 1
ATOM 3242 O O . THR A 1 426 ? -8.837 -0.164 -25.888 1.00 98.56 426 THR A O 1
ATOM 3245 N N . GLY A 1 427 ? -6.777 -0.625 -25.099 1.00 98.31 427 GLY A N 1
ATOM 3246 C CA . GLY A 1 427 ? -6.039 0.261 -26.000 1.00 98.31 427 GLY A CA 1
ATOM 3247 C C . GLY A 1 427 ? -6.253 1.760 -25.745 1.00 98.31 427 GLY A C 1
ATOM 3248 O O . GLY A 1 427 ? -5.908 2.564 -26.609 1.00 98.31 427 GLY A O 1
ATOM 3249 N N . LEU A 1 428 ? -6.842 2.147 -24.606 1.00 98.44 428 LEU A N 1
ATOM 3250 C CA . LEU A 1 428 ? -7.128 3.548 -24.267 1.00 98.44 428 LEU A CA 1
ATOM 3251 C C . LEU A 1 428 ? -5.895 4.315 -23.761 1.00 98.44 428 LEU A C 1
ATOM 3253 O O . LEU A 1 428 ? -5.901 5.544 -23.809 1.00 98.44 428 LEU A O 1
ATOM 3257 N N . GLY A 1 429 ? -4.837 3.603 -23.360 1.00 98.31 429 GLY A N 1
ATOM 3258 C CA . GLY A 1 429 ? -3.573 4.179 -22.906 1.00 98.31 429 GLY A CA 1
ATOM 3259 C C . GLY A 1 429 ? -3.538 4.555 -21.420 1.00 98.31 429 GLY A C 1
ATOM 3260 O O . GLY A 1 429 ? -4.471 4.293 -20.663 1.00 98.31 429 GLY A O 1
ATOM 3261 N N . HIS A 1 430 ? -2.419 5.154 -21.024 1.00 98.62 430 HIS A N 1
ATOM 3262 C CA . HIS A 1 430 ? -2.104 5.602 -19.668 1.00 98.62 430 HIS A CA 1
ATOM 3263 C C . HIS A 1 430 ? -3.044 6.699 -19.127 1.00 98.62 430 HIS A C 1
ATOM 3265 O O . HIS A 1 430 ? -3.503 7.568 -19.877 1.00 98.62 430 HIS A O 1
ATOM 3271 N N . GLY A 1 431 ? -3.223 6.729 -17.802 1.00 98.31 431 GLY A N 1
ATOM 3272 C CA . GLY A 1 431 ? -3.718 7.885 -17.052 1.00 98.31 431 GLY A CA 1
ATOM 3273 C C . GLY A 1 431 ? -3.401 7.854 -15.548 1.00 98.31 431 GLY A C 1
ATOM 3274 O O . GLY A 1 431 ? -2.730 6.957 -15.035 1.00 98.31 431 GLY A O 1
ATOM 3275 N N . ASP A 1 432 ? -3.928 8.842 -14.824 1.00 98.31 432 ASP A N 1
ATOM 3276 C CA . ASP A 1 432 ? -3.520 9.128 -13.437 1.00 98.31 432 ASP A CA 1
ATOM 3277 C C . ASP A 1 432 ? -4.435 8.528 -12.367 1.00 98.31 432 ASP A C 1
ATOM 3279 O O . ASP A 1 432 ? -4.011 8.361 -11.228 1.00 98.31 432 ASP A O 1
ATOM 3283 N N . ALA A 1 433 ? -5.693 8.220 -12.697 1.00 98.44 433 ALA A N 1
ATOM 3284 C CA . ALA A 1 433 ? -6.673 7.760 -11.715 1.00 98.44 433 ALA A CA 1
ATOM 3285 C C . ALA A 1 433 ? -7.620 6.701 -12.282 1.00 98.44 433 ALA A C 1
ATOM 3287 O O . ALA A 1 433 ? -8.113 6.795 -13.411 1.00 98.44 433 ALA A O 1
ATOM 3288 N N . MET A 1 434 ? -7.896 5.701 -11.452 1.00 98.50 434 MET A N 1
ATOM 3289 C CA . MET A 1 434 ? -8.750 4.559 -11.748 1.00 98.50 434 MET A CA 1
ATOM 3290 C C . MET A 1 434 ? -9.430 4.079 -10.463 1.00 98.50 434 MET A C 1
ATOM 3292 O O . MET A 1 434 ? -8.856 4.163 -9.383 1.00 98.50 434 MET A O 1
ATOM 3296 N N . HIS A 1 435 ? -10.654 3.578 -10.575 1.00 98.81 435 HIS A N 1
ATOM 3297 C CA . HIS A 1 435 ? -11.391 2.983 -9.466 1.00 98.81 435 HIS A CA 1
ATOM 3298 C C . HIS A 1 435 ? -12.109 1.735 -9.980 1.00 98.81 435 HIS A C 1
ATOM 3300 O O . HIS A 1 435 ? -12.678 1.788 -11.071 1.00 98.81 435 HIS A O 1
ATOM 3306 N N . VAL A 1 436 ? -12.100 0.653 -9.202 1.00 98.81 436 VAL A N 1
ATOM 3307 C CA . VAL A 1 436 ? -12.800 -0.607 -9.499 1.00 98.81 436 VAL A CA 1
ATOM 3308 C C . VAL A 1 436 ? -13.789 -0.865 -8.369 1.00 98.81 436 VAL A C 1
ATOM 3310 O O . VAL A 1 436 ? -13.403 -0.767 -7.206 1.00 98.81 436 VAL A O 1
ATOM 3313 N N . SER A 1 437 ? -15.064 -1.093 -8.688 1.00 98.50 437 SER A N 1
ATOM 3314 C CA . SER A 1 437 ? -16.116 -1.377 -7.701 1.00 98.50 437 SER A CA 1
ATOM 3315 C C . SER A 1 437 ? -17.415 -1.823 -8.381 1.00 98.50 437 SER A C 1
ATOM 3317 O O . SER A 1 437 ? -17.554 -1.697 -9.596 1.00 98.50 437 SER A O 1
ATOM 3319 N N . ASP A 1 438 ? -18.389 -2.270 -7.589 1.00 98.31 438 ASP A N 1
ATOM 3320 C CA . ASP A 1 438 ? -19.798 -2.365 -7.991 1.00 98.31 438 ASP A CA 1
ATOM 3321 C C . ASP A 1 438 ? -20.396 -0.941 -8.017 1.00 98.31 438 ASP A C 1
ATOM 3323 O O . ASP A 1 438 ? -20.861 -0.407 -7.002 1.00 98.31 438 ASP A O 1
ATOM 3327 N N . PHE A 1 439 ? -20.277 -0.263 -9.164 1.00 98.38 439 PHE A N 1
ATOM 3328 C CA . PHE A 1 439 ? -20.729 1.120 -9.340 1.00 98.38 439 PHE A CA 1
ATOM 3329 C C . PHE A 1 439 ? -22.152 1.197 -9.909 1.00 98.38 439 PHE A C 1
ATOM 3331 O O . PHE A 1 439 ? -22.897 2.124 -9.569 1.00 98.38 439 PHE A O 1
ATOM 3338 N N . ASP A 1 440 ? -22.536 0.248 -10.764 1.00 98.12 440 ASP A N 1
ATOM 3339 C CA . ASP A 1 440 ? -23.908 0.014 -11.207 1.00 98.12 440 ASP A CA 1
ATOM 3340 C C . ASP A 1 440 ? -24.425 -1.338 -10.678 1.00 98.12 440 ASP A C 1
ATOM 3342 O O . ASP A 1 440 ? -24.484 -2.302 -11.440 1.00 98.12 440 ASP A O 1
ATOM 3346 N N . PRO A 1 441 ? -24.960 -1.403 -9.439 1.00 97.88 441 PRO A N 1
ATOM 3347 C CA . PRO A 1 441 ? -25.507 -2.635 -8.842 1.00 97.88 441 PRO A CA 1
ATOM 3348 C C . PRO A 1 441 ? -26.776 -3.171 -9.531 1.00 97.88 441 PRO A C 1
ATOM 3350 O O . PRO A 1 441 ? -27.491 -4.024 -8.994 1.00 97.88 441 PRO A O 1
ATOM 3353 N N . SER A 1 442 ? -27.125 -2.647 -10.713 1.00 97.81 442 SER A N 1
ATOM 3354 C CA . SER A 1 442 ? -28.103 -3.239 -11.624 1.00 97.81 442 SER A CA 1
ATOM 3355 C C . SER A 1 442 ? -27.472 -4.053 -12.769 1.00 97.81 442 SER A C 1
ATOM 3357 O O . SER A 1 442 ? -28.191 -4.831 -13.412 1.00 97.81 442 SER A O 1
ATOM 3359 N N . ARG A 1 443 ? -26.154 -3.939 -12.989 1.00 97.56 443 ARG A N 1
ATOM 3360 C CA . ARG A 1 443 ? -25.324 -4.813 -13.828 1.00 97.56 443 ARG A CA 1
ATOM 3361 C C . ARG A 1 443 ? -24.646 -5.872 -12.934 1.00 97.56 443 ARG A C 1
ATOM 3363 O O . ARG A 1 443 ? -24.188 -5.548 -11.850 1.00 97.56 443 ARG A O 1
ATOM 3370 N N . PRO A 1 444 ? -24.604 -7.156 -13.332 1.00 96.88 444 PRO A N 1
ATOM 3371 C CA . PRO A 1 444 ? -23.768 -8.146 -12.655 1.00 96.88 444 PRO A CA 1
ATOM 3372 C C . PRO A 1 444 ? -22.289 -7.969 -13.024 1.00 96.88 444 PRO A C 1
ATOM 3374 O O . PRO A 1 444 ? -21.985 -7.880 -14.214 1.00 96.88 444 PRO A O 1
ATOM 3377 N N . GLY A 1 445 ? -21.405 -8.014 -12.027 1.00 97.62 445 GLY A N 1
ATOM 3378 C CA . GLY A 1 445 ? -19.954 -7.856 -12.176 1.00 97.62 445 GLY A CA 1
ATOM 3379 C C . GLY A 1 445 ? -19.447 -6.613 -11.443 1.00 97.62 445 GLY A C 1
ATOM 3380 O O . GLY A 1 445 ? -20.189 -6.002 -10.678 1.00 97.62 445 GLY A O 1
ATOM 3381 N N . LEU A 1 446 ? -18.188 -6.253 -11.683 1.00 98.81 446 LEU A N 1
ATOM 3382 C CA . LEU A 1 446 ? -17.606 -4.975 -11.266 1.00 98.81 446 LEU A CA 1
ATOM 3383 C C . LEU A 1 446 ? -17.444 -4.051 -12.482 1.00 98.81 446 LEU A C 1
ATOM 3385 O O . LEU A 1 446 ? -17.381 -4.505 -13.630 1.00 98.81 446 LEU A O 1
ATOM 3389 N N . GLU A 1 447 ? -17.293 -2.751 -12.241 1.00 98.88 447 GLU A N 1
ATOM 3390 C CA . GLU A 1 447 ? -16.895 -1.780 -13.260 1.00 98.88 447 GLU A CA 1
ATOM 3391 C C . GLU A 1 447 ? -15.611 -1.039 -12.900 1.00 98.88 447 GLU A C 1
ATOM 3393 O O . GLU A 1 447 ? -15.298 -0.792 -11.735 1.00 98.88 447 GLU A O 1
ATOM 3398 N N . VAL A 1 448 ? -14.897 -0.607 -13.941 1.00 98.88 448 VAL A N 1
ATOM 3399 C CA . VAL A 1 448 ? -13.749 0.289 -13.833 1.00 98.88 448 VAL A CA 1
ATOM 3400 C C . VAL A 1 448 ? -14.118 1.676 -14.347 1.00 98.88 448 VAL A C 1
ATOM 3402 O O . VAL A 1 448 ? -14.475 1.851 -15.517 1.00 98.88 448 VAL A O 1
ATOM 3405 N N . PHE A 1 449 ? -13.960 2.688 -13.497 1.00 98.81 449 PHE A N 1
ATOM 3406 C CA . PHE A 1 449 ? -13.955 4.091 -13.903 1.00 98.81 449 PHE A CA 1
ATOM 3407 C C . PHE A 1 449 ? -12.517 4.612 -13.963 1.00 98.81 449 PHE A C 1
ATOM 3409 O O . PHE A 1 449 ? -11.829 4.633 -12.944 1.00 98.81 449 PHE A O 1
ATOM 3416 N N . ALA A 1 450 ? -12.070 5.066 -15.135 1.00 98.50 450 ALA A N 1
ATOM 3417 C CA . ALA A 1 450 ? -10.709 5.567 -15.347 1.00 98.50 450 ALA A CA 1
ATOM 3418 C C . ALA A 1 450 ? -10.684 6.870 -16.161 1.00 98.50 450 ALA A C 1
ATOM 3420 O O . ALA A 1 450 ? -11.521 7.078 -17.047 1.00 98.50 450 ALA A O 1
ATOM 3421 N N . VAL A 1 451 ? -9.704 7.729 -15.866 1.00 98.62 451 VAL A N 1
ATOM 3422 C CA . VAL A 1 451 ? -9.336 8.904 -16.680 1.00 98.62 451 VAL A CA 1
ATOM 3423 C C . VAL A 1 451 ? -8.103 8.592 -17.530 1.00 98.62 451 VAL A C 1
ATOM 3425 O O . VAL A 1 451 ? -7.297 7.751 -17.141 1.00 98.62 451 VAL A O 1
ATOM 3428 N N . HIS A 1 452 ? -7.948 9.284 -18.662 1.00 98.31 452 HIS A N 1
ATOM 3429 C CA . HIS A 1 452 ? -6.889 9.016 -19.647 1.00 98.31 452 HIS A CA 1
ATOM 3430 C C . HIS A 1 452 ? -6.041 10.264 -19.912 1.00 98.31 452 HIS A C 1
ATOM 3432 O O . HIS A 1 452 ? -6.594 11.344 -20.123 1.00 98.31 452 HIS A O 1
ATOM 3438 N N . GLU A 1 453 ? -4.714 10.113 -19.939 1.00 98.12 453 GLU A N 1
ATOM 3439 C CA . GLU A 1 453 ? -3.770 11.169 -20.337 1.00 98.12 453 GLU A CA 1
ATOM 3440 C C . GLU A 1 453 ? -3.461 11.118 -21.845 1.00 98.12 453 GLU A C 1
ATOM 3442 O O . GLU A 1 453 ? -3.419 12.164 -22.505 1.00 98.12 453 GLU A O 1
ATOM 3447 N N . ASP A 1 454 ? -3.297 9.923 -22.434 1.00 93.06 454 ASP A N 1
ATOM 3448 C CA . ASP A 1 454 ? -3.069 9.797 -23.880 1.00 93.06 454 ASP A CA 1
ATOM 3449 C C . ASP A 1 454 ? -4.372 10.016 -24.667 1.00 93.06 454 ASP A C 1
ATOM 3451 O O . ASP A 1 454 ? -5.071 9.090 -25.081 1.00 93.06 454 ASP A O 1
ATOM 3455 N N . MET A 1 455 ? -4.669 11.287 -24.936 1.00 94.81 455 MET A N 1
ATOM 3456 C CA . MET A 1 455 ? -5.824 11.713 -25.732 1.00 94.81 455 MET A CA 1
ATOM 3457 C C . MET A 1 455 ? -5.820 11.184 -27.178 1.00 94.81 455 MET A C 1
ATOM 3459 O O . MET A 1 455 ? -6.846 11.277 -27.855 1.00 94.81 455 MET A O 1
ATOM 3463 N N . ASN A 1 456 ? -4.700 10.664 -27.692 1.00 95.81 456 ASN A N 1
ATOM 3464 C CA . ASN A 1 456 ? -4.640 10.041 -29.012 1.00 95.81 456 ASN A CA 1
ATOM 3465 C C . ASN A 1 456 ? -5.026 8.553 -28.935 1.00 95.81 456 ASN A C 1
ATOM 3467 O O . ASN A 1 456 ? -5.883 8.126 -29.711 1.00 95.81 456 ASN A O 1
ATOM 3471 N N . ALA A 1 457 ? -4.471 7.796 -27.983 1.00 95.88 457 ALA A N 1
ATOM 3472 C CA . ALA A 1 457 ? -4.862 6.407 -27.717 1.00 95.88 457 ALA A CA 1
ATOM 3473 C C . ALA A 1 457 ? -6.329 6.306 -27.263 1.00 95.88 457 ALA A C 1
ATOM 3475 O O . ALA A 1 457 ? -7.115 5.548 -27.836 1.00 95.88 457 ALA A O 1
ATOM 3476 N N . SER A 1 458 ? -6.755 7.175 -26.339 1.00 97.06 458 SER A N 1
ATOM 3477 C CA . SER A 1 458 ? -8.122 7.194 -25.807 1.00 97.06 458 SER A CA 1
ATOM 3478 C C . SER A 1 458 ? -9.187 7.580 -26.842 1.00 97.06 458 SER A C 1
ATOM 3480 O O . SER A 1 458 ? -10.386 7.475 -26.570 1.00 97.06 458 SER A O 1
ATOM 3482 N N . GLY A 1 459 ? -8.796 8.027 -28.043 1.00 97.25 459 GLY A N 1
ATOM 3483 C CA . GLY A 1 459 ? -9.712 8.515 -29.076 1.00 97.25 459 GLY A CA 1
ATOM 3484 C C . GLY A 1 459 ? -10.359 9.855 -28.713 1.00 97.25 459 GLY A C 1
ATOM 3485 O O . GLY A 1 459 ? -11.523 10.088 -29.039 1.00 97.25 459 GLY A O 1
ATOM 3486 N N . ASN A 1 460 ? -9.608 10.719 -28.027 1.00 97.38 460 ASN A N 1
ATOM 3487 C CA . ASN A 1 460 ? -10.035 11.987 -27.442 1.00 97.38 460 ASN A CA 1
ATOM 3488 C C . ASN A 1 460 ? -11.182 11.837 -26.415 1.00 97.38 460 ASN A C 1
ATOM 3490 O O . ASN A 1 460 ? -12.082 12.677 -26.354 1.00 97.38 460 ASN A O 1
ATOM 3494 N N . ARG A 1 461 ? -11.143 10.768 -25.611 1.00 97.75 461 ARG A N 1
ATOM 3495 C CA . ARG A 1 461 ? -12.007 10.563 -24.436 1.00 97.75 461 ARG A CA 1
ATOM 3496 C C . ARG A 1 461 ? -11.246 10.981 -23.182 1.00 97.75 461 ARG A C 1
ATOM 3498 O O . ARG A 1 461 ? -10.108 10.557 -23.004 1.00 97.75 461 ARG A O 1
ATOM 3505 N N . GLY A 1 462 ? -11.854 11.794 -22.325 1.00 97.56 462 GLY A N 1
ATOM 3506 C CA . GLY A 1 462 ? -11.243 12.199 -21.052 1.00 97.56 462 GLY A CA 1
ATOM 3507 C C . GLY A 1 462 ? -11.391 11.135 -19.963 1.00 97.56 462 GLY A C 1
ATOM 3508 O O . GLY A 1 462 ? -10.523 10.993 -19.105 1.00 97.56 462 GLY A O 1
ATOM 3509 N N . SER A 1 463 ? -12.479 10.364 -20.008 1.00 98.44 463 SER A N 1
ATOM 3510 C CA . SER A 1 463 ? -12.710 9.239 -19.101 1.00 98.44 463 SER A CA 1
ATOM 3511 C C . SER A 1 463 ? -13.609 8.170 -19.715 1.00 98.44 463 SER A C 1
ATOM 3513 O O . SER A 1 463 ? -14.351 8.414 -20.674 1.00 98.44 463 SER A O 1
ATOM 3515 N N . THR A 1 464 ? -13.543 6.970 -19.146 1.00 98.62 464 THR A N 1
ATOM 3516 C CA . THR A 1 464 ? -14.379 5.824 -19.513 1.00 98.62 464 THR A CA 1
ATOM 3517 C C . THR A 1 464 ? -14.877 5.095 -18.280 1.00 98.62 464 THR A C 1
ATOM 3519 O O . THR A 1 464 ? -14.140 4.935 -17.309 1.00 98.62 464 THR A O 1
ATOM 3522 N N . PHE A 1 465 ? -16.095 4.581 -18.381 1.00 98.81 465 PHE A N 1
ATOM 3523 C CA . PHE A 1 465 ? -16.677 3.616 -17.464 1.00 98.81 465 PHE A CA 1
ATOM 3524 C C . PHE A 1 465 ? -16.863 2.310 -18.235 1.00 98.81 465 PHE A C 1
ATOM 3526 O O . PHE A 1 465 ? -17.522 2.303 -19.283 1.00 98.81 465 PHE A O 1
ATOM 3533 N N . ARG A 1 466 ? -16.218 1.238 -17.778 1.00 98.69 466 ARG A N 1
ATOM 3534 C CA . ARG A 1 466 ? -16.140 -0.042 -18.489 1.00 98.69 466 ARG A CA 1
ATOM 3535 C C . ARG A 1 466 ? -16.458 -1.213 -17.571 1.00 98.69 466 ARG A C 1
ATOM 3537 O O . ARG A 1 466 ? -16.214 -1.134 -16.374 1.00 98.69 466 ARG A O 1
ATOM 3544 N N . ASP A 1 467 ? -16.958 -2.288 -18.154 1.00 98.81 467 ASP A N 1
ATOM 3545 C CA . ASP A 1 467 ? -17.064 -3.588 -17.495 1.00 98.81 467 ASP A CA 1
ATOM 3546 C C . ASP A 1 467 ? -15.669 -4.094 -17.085 1.00 98.81 467 ASP A C 1
ATOM 3548 O O . ASP A 1 467 ? -14.728 -4.004 -17.881 1.00 98.81 467 ASP A O 1
ATOM 3552 N N . ALA A 1 468 ? -15.520 -4.565 -15.844 1.00 98.69 468 ALA A N 1
ATOM 3553 C CA . ALA A 1 468 ? -14.208 -4.888 -15.290 1.00 98.69 468 ALA A CA 1
ATOM 3554 C C . ALA A 1 468 ? -13.625 -6.209 -15.794 1.00 98.69 468 ALA A C 1
ATOM 3556 O O . ALA A 1 468 ? -12.407 -6.265 -15.918 1.00 98.69 468 ALA A O 1
ATOM 3557 N N . ALA A 1 469 ? -14.454 -7.198 -16.147 1.00 98.38 469 ALA A N 1
ATOM 3558 C CA . ALA A 1 469 ? -14.023 -8.503 -16.661 1.00 98.38 469 ALA A CA 1
ATOM 3559 C C . ALA A 1 469 ? -13.648 -8.470 -18.150 1.00 98.38 469 ALA A C 1
ATOM 3561 O O . ALA A 1 469 ? -12.773 -9.196 -18.611 1.00 98.38 469 ALA A O 1
ATOM 3562 N N . THR A 1 470 ? -14.342 -7.643 -18.938 1.00 98.50 470 THR A N 1
ATOM 3563 C CA . THR A 1 470 ? -14.263 -7.676 -20.411 1.00 98.50 470 THR A CA 1
ATOM 3564 C C . THR A 1 470 ? -13.644 -6.432 -21.040 1.00 98.50 470 THR A C 1
ATOM 3566 O O . THR A 1 470 ? -13.361 -6.422 -22.241 1.00 98.50 470 THR A O 1
ATOM 3569 N N . GLY A 1 471 ? -13.504 -5.345 -20.277 1.00 98.44 471 GLY A N 1
ATOM 3570 C CA . GLY A 1 471 ? -13.067 -4.049 -20.789 1.00 98.44 471 GLY A CA 1
ATOM 3571 C C . GLY A 1 471 ? -14.081 -3.339 -21.692 1.00 98.44 471 GLY A C 1
ATOM 3572 O O . GLY A 1 471 ? -13.741 -2.310 -22.285 1.00 98.44 471 GLY A O 1
ATOM 3573 N N . GLU A 1 472 ? -15.319 -3.843 -21.820 1.00 98.62 472 GLU A N 1
ATOM 3574 C CA . GLU A 1 472 ? -16.373 -3.213 -22.625 1.00 98.62 472 GLU A CA 1
ATOM 3575 C C . GLU A 1 472 ? -16.653 -1.792 -22.113 1.00 98.62 472 GLU A C 1
ATOM 3577 O O . GLU A 1 472 ? -17.193 -1.608 -21.024 1.00 98.62 472 GLU A O 1
ATOM 3582 N N . VAL A 1 473 ? -16.328 -0.766 -22.910 1.00 98.62 473 VAL A N 1
ATOM 3583 C CA . VAL A 1 473 ? -16.647 0.633 -22.579 1.00 98.62 473 VAL A CA 1
ATOM 3584 C C . VAL A 1 473 ? -18.160 0.846 -22.649 1.00 98.62 473 VAL A C 1
ATOM 3586 O O . VAL A 1 473 ? -18.737 0.964 -23.732 1.00 98.62 473 VAL A O 1
ATOM 3589 N N . LEU A 1 474 ? -18.787 0.947 -21.479 1.00 98.62 474 LEU A N 1
ATOM 3590 C CA . LEU A 1 474 ? -20.227 1.139 -21.305 1.00 98.62 474 LEU A CA 1
ATOM 3591 C C . LEU A 1 474 ? -20.628 2.590 -21.608 1.00 98.62 474 LEU A C 1
ATOM 3593 O O . LEU A 1 474 ? -21.650 2.840 -22.252 1.00 98.62 474 LEU A O 1
ATOM 3597 N N . TRP A 1 475 ? -19.804 3.554 -21.180 1.00 98.56 475 TRP A N 1
ATOM 3598 C CA . TRP A 1 475 ? -19.891 4.961 -21.585 1.00 98.56 475 TRP A CA 1
ATOM 3599 C C . TRP A 1 475 ? -18.547 5.696 -21.438 1.00 98.56 475 TRP A C 1
ATOM 3601 O O . TRP A 1 475 ? -17.608 5.217 -20.803 1.00 98.56 475 TRP A O 1
ATOM 3611 N N . SER A 1 476 ? -18.445 6.877 -22.053 1.00 98.19 476 SER A N 1
ATOM 3612 C CA . SER A 1 476 ? -17.255 7.739 -22.017 1.00 98.19 476 SER A CA 1
ATOM 3613 C C . SER A 1 476 ? -17.618 9.226 -22.055 1.00 98.19 476 SER A C 1
ATOM 3615 O O . SER A 1 476 ? -18.719 9.570 -22.496 1.00 98.19 476 SER A O 1
ATOM 3617 N N . VAL A 1 477 ? -16.677 10.089 -21.657 1.00 96.06 477 VAL A N 1
ATOM 3618 C CA . VAL A 1 477 ? -16.773 11.567 -21.712 1.00 96.06 477 VAL A CA 1
ATOM 3619 C C . VAL A 1 477 ? -15.812 12.144 -22.744 1.00 96.06 477 VAL A C 1
ATOM 3621 O O . VAL A 1 477 ? -14.618 11.772 -22.695 1.00 96.06 477 VAL A O 1
#

Secondary structure (DSSP, 8-state):
--------------------------------------PPPPPPPP----TT--------------EEEEETTEEEEE-PPPTTS-TT--EEEEETTEE--SS-B-S-SEEEETT--TT--EEEEEESS--SSPBPTT--TT--EEE-S--B---SSSS------PPPPEE-TTS-EE-EEEEEEEEE-SSSSSS-EEEEEEEETT---TTS--PPPPPEEEEE-TTS-EEEEEE--TTS--STTS---EEE-SS-SSSPEEEEEE-TTEE-TTS-EES-TT---B-TTS-B-SS--EEEEE-TTT--EEEEEE-SS----GGGGT-SSSTTTT-EEEEEE-TTSSS-EEEEEE-SSS--EEEEEEE-SS-EEEEEEEETTSTT-GGGTT---SS-EEE--SSSSS-EEEETTEEE-TTSSEEEE-S----S-EEEE---TTSSS-EEEEE-S-TTTTTS-SEEEEETTT--EEEE-

Sequence (477 aa):
MPSNTPARTRSPRRTRLWRRPAALLLALPLALTGAGLASGGAAAPAEAAPPGRTLQRDAERLDRGAVAVPTDEGILVSWRLLGDEPLDARFVVFRDGARITPEPITDSTNLLDPEGTTESTYRIALEGGSASGKPVPGGSRGKNLVWVSESFTPWAQSHLDVPLDKPADFVAVDGTEHSYRANDTLTADVDGDGELELVVKWDPSNSQDNSRPGATGNVYLDAYELDGHQLWRIDLGVNIRAGAHYSQPQLYDFDSDGRAELLVKTADGTVDGVGAVIGDADADHRNEEGYVLDGPEYLTVFDGESGEALDTIDYRPPRGTVEDWGDGYGNRVDRFLSATAYLDGEHPSAVFARGYYTRAVLWAVDFDGERLSERWLFDSEEPGNEGYAGQGNHQLVVADVDADGKDEIVYGSATIDDDGTGLYTTGLGHGDAMHVSDFDPSRPGLEVFAVHEDMNASGNRGSTFRDAATGEVLWSV

Foldseek 3Di:
DDDDDDDDDDDDDDDDDDDDDDDDDDDDDDDDDDDDDDDDDDDDPPPFDDPDDDAAAFDFPAAQQWAWADDPQAIKTFTDDDPPHDLQWFKWKDKPLHTPPPGTDRNHRMDGDNVHDQPIKMWMWTWDDPDPADWDPPPDPPTTIGTRHDIDGHDPHRDQDADEPFDDWDADPVRDIKGKDWDDWDWDAQPQPNHIKIFTKIAIPPADALVAFDAGDWIKTWIADSNRDTQFIKTLDRLFGGDLQAWAKDWQPQQSPNHIKIKTKHFFLTAFRVGDTDHHNPDHQQDPRNHNLDHFIKIFIARRRRRHTQEIDTDPPTLPQVCVLPDNRGNQFSRKYKDWWQLVLYGTWIWIWGGAQFKIKIWTWGDNSRDIDTQDIAICPPPPNVLRTQAAESYWDWDPQVPSNTIWIRGHQFIAHSSRHGQDGNQLGYYHDKDWAPPPVVDPGIKMKHAGDPCPSNVNFRIFIARPRRSHGPDTD

Organism: NCBI:txid1755098

InterPro domains:
  IPR013783 Immunoglobulin-like fold [G3DSA:2.60.40.10] (53-135)
  IPR028994 Integrin alpha, N-terminal [SSF69318] (170-432)
  IPR034641 Polysaccharide lyase family 11 [PTHR43118] (51-476)
  IPR034641 Polysaccharide lyase family 11 [cd10318] (60-477)
  IPR041624 Rhamnogalacturonan I lyase beta-sheet domain [PF18370] (58-125)
  IPR049366 Rhamnogalacturonan lyase family 11, C-terminal domain [PF21348] (160-477)

Radius of gyration: 29.57 Å; Cα contacts (8 Å, |Δi|>4): 1102; chains: 1; bounding box: 102×60×84 Å

pLDDT: mean 89.52, std 20.07, range [27.27, 99.0]

Solvent-accessible surface area (backbone atoms only — not comparable to full-atom values): 27118 Å² total; per-residue (Å²): 137,79,89,81,85,89,89,90,83,86,84,87,89,88,89,81,90,83,84,85,84,88,85,88,82,86,88,80,89,82,90,79,90,81,81,91,78,93,70,83,80,72,80,76,77,78,83,73,73,76,92,83,74,81,77,60,62,70,75,84,72,60,49,38,68,71,45,34,30,54,53,100,71,22,26,42,33,37,39,60,82,56,93,92,54,63,86,70,46,31,39,33,48,26,48,74,87,41,78,74,41,94,62,60,42,47,88,63,54,63,46,79,34,65,85,48,52,68,87,41,39,36,37,40,24,37,56,69,73,94,69,95,46,57,69,45,85,85,51,58,94,92,52,58,36,27,35,64,47,71,80,42,55,33,39,98,40,84,62,85,83,58,58,72,89,75,66,79,67,46,68,48,97,91,68,51,78,41,44,61,41,85,59,66,67,49,68,40,32,33,82,51,83,20,65,60,29,40,39,37,31,35,43,31,74,54,46,39,60,60,92,50,78,52,62,44,49,50,32,38,41,31,37,24,45,74,83,30,54,68,61,31,50,29,38,36,19,80,45,37,60,30,34,92,36,47,72,48,69,47,65,40,44,42,58,67,86,58,34,15,30,36,39,34,73,40,22,35,28,14,28,29,27,75,68,53,63,40,76,46,73,87,57,78,41,53,46,99,49,29,48,61,87,52,77,76,50,26,37,32,39,21,41,45,57,48,31,38,72,66,35,75,46,78,34,66,80,63,80,78,58,47,49,76,33,75,38,80,82,50,36,43,56,54,35,42,48,58,50,73,35,30,47,79,18,31,55,47,26,41,35,38,32,41,24,22,82,34,48,24,32,40,28,32,34,38,43,72,82,68,47,78,40,81,73,39,72,31,47,19,85,44,95,89,32,60,64,46,33,20,12,26,31,84,52,69,49,71,41,56,35,81,73,84,60,34,22,23,43,38,33,55,27,23,30,33,35,49,83,41,47,80,67,45,55,60,58,30,25,24,22,76,51,72,48,78,42,73,78,55,86,88,54,93,66,34,29,32,44,34,40,38,66,38,44,74,53,34,69,65,28,54,31,39,36,20,39,48,59,71,52,50,72,76,47,72,79